Protein AF-0000000084380064 (afdb_homodimer)

Radius of gyration: 54.48 Å; Cα contacts (8 Å, |Δi|>4): 569; chains: 2; bounding box: 129×183×132 Å

Solvent-accessible surface area (backbone atoms only — not comparable to full-atom values): 36847 Å² total; per-residue (Å²): 134,83,81,72,70,81,77,83,80,62,67,64,59,54,55,51,49,52,50,49,51,49,50,50,52,48,52,52,48,51,51,51,47,50,51,50,50,52,49,41,52,52,39,51,49,50,38,51,51,37,51,49,50,34,50,52,51,49,48,52,44,52,50,52,50,51,35,32,35,33,77,82,38,25,49,34,52,38,43,39,32,36,30,21,38,52,30,48,51,51,24,50,51,50,47,51,52,36,52,52,49,50,52,51,52,49,50,49,50,48,49,51,49,50,49,52,50,50,50,53,51,51,51,51,48,52,54,52,50,51,49,49,52,50,47,54,49,49,46,52,51,49,51,50,50,53,52,49,53,52,53,50,58,71,66,52,73,74,79,63,42,70,71,44,42,61,59,49,50,50,52,50,51,52,51,51,49,52,45,50,52,44,51,52,50,47,53,53,52,53,49,51,53,52,50,62,70,67,58,73,78,82,75,85,80,69,79,54,58,70,55,28,29,53,51,33,28,42,48,52,27,48,51,45,52,61,51,56,66,54,78,35,73,67,58,41,48,50,17,46,46,38,63,75,47,61,88,85,76,63,81,71,63,55,68,68,47,30,49,51,51,47,53,50,50,52,54,44,55,58,50,60,74,66,67,70,91,51,62,69,60,31,52,54,44,17,50,57,42,57,71,47,47,39,55,94,44,93,83,50,25,59,56,43,38,80,46,46,28,56,35,78,44,76,48,96,84,72,42,76,46,78,40,88,43,40,48,67,65,69,37,50,56,53,46,75,76,60,50,47,124,133,83,80,72,70,80,77,81,76,64,68,62,59,56,53,52,50,53,49,50,52,50,50,50,51,47,52,52,48,50,50,52,46,50,51,50,50,51,48,42,52,52,41,52,50,50,36,51,52,37,51,50,50,34,51,51,52,49,50,52,44,52,49,53,50,51,36,32,33,33,78,82,38,26,49,34,54,39,42,40,32,37,30,22,38,51,29,49,51,50,23,51,52,50,49,51,51,37,51,51,50,51,51,52,52,50,49,50,51,49,48,51,49,50,50,52,51,50,51,51,50,50,52,51,47,52,54,51,50,51,51,48,51,50,46,52,52,50,44,54,51,50,50,51,51,53,53,50,52,52,53,51,58,71,68,53,73,74,79,62,41,69,72,45,41,62,60,50,51,50,51,51,50,52,52,51,50,50,43,52,52,45,52,51,48,45,55,53,52,52,50,50,52,51,50,60,69,67,59,72,78,81,74,85,81,71,78,54,58,70,54,28,30,52,51,32,29,43,46,50,28,49,52,46,52,61,51,57,68,53,76,35,73,66,58,43,48,52,18,48,46,38,63,73,49,61,89,84,75,63,83,70,62,55,68,67,47,29,50,51,51,46,52,51,50,52,53,45,54,57,48,60,72,65,56,69,84,54,65,65,60,35,50,53,44,17,50,56,43,56,73,47,48,40,56,95,44,94,83,49,26,59,55,42,38,78,46,47,28,56,36,80,42,74,48,96,84,71,43,78,44,78,40,88,45,40,49,65,65,68,36,50,56,54,46,75,78,61,51,47,123

Structure (mmCIF, N/CA/C/O backbone):
data_AF-0000000084380064-model_v1
#
loop_
_entity.id
_entity.type
_entity.pdbx_description
1 polymer 'Uncharacterized protein'
#
loop_
_atom_site.group_PDB
_atom_site.id
_atom_site.type_symbol
_atom_site.label_atom_id
_atom_site.label_alt_id
_atom_site.label_comp_id
_atom_site.label_asym_id
_atom_site.label_entity_id
_atom_site.label_seq_id
_atom_site.pdbx_PDB_ins_code
_atom_site.Cartn_x
_atom_site.Cartn_y
_atom_site.Cartn_z
_atom_site.occupancy
_atom_site.B_iso_or_equiv
_atom_site.auth_seq_id
_atom_site.auth_comp_id
_atom_site.auth_asym_id
_atom_site.auth_atom_id
_atom_site.pdbx_PDB_model_num
ATOM 1 N N . MET A 1 1 ? -95.312 -18.406 -8.266 1 24.23 1 MET A N 1
ATOM 2 C CA . MET A 1 1 ? -94.438 -17.422 -8.875 1 24.23 1 MET A CA 1
ATOM 3 C C . MET A 1 1 ? -93.438 -16.828 -7.836 1 24.23 1 MET A C 1
ATOM 5 O O . MET A 1 1 ? -92.75 -15.867 -8.125 1 24.23 1 MET A O 1
ATOM 9 N N . LEU A 1 2 ? -93.562 -17.281 -6.555 1 22.61 2 LEU A N 1
ATOM 10 C CA . LEU A 1 2 ? -92.938 -16.688 -5.383 1 22.61 2 LEU A CA 1
ATOM 11 C C . LEU A 1 2 ? -91.438 -17.094 -5.312 1 22.61 2 LEU A C 1
ATOM 13 O O . LEU A 1 2 ? -90.875 -17.078 -4.234 1 22.61 2 LEU A O 1
ATOM 17 N N . ALA A 1 3 ? -90.75 -17.859 -6.266 1 29.84 3 ALA A N 1
ATOM 18 C CA . ALA A 1 3 ? -89.438 -18.5 -6.145 1 29.84 3 ALA A CA 1
ATOM 19 C C . ALA A 1 3 ? -88.312 -17.453 -6.102 1 29.84 3 ALA A C 1
ATOM 21 O O . ALA A 1 3 ? -87.188 -17.797 -5.973 1 29.84 3 ALA A O 1
ATOM 22 N N . GLY A 1 4 ? -88.625 -16.219 -6.535 1 28.23 4 GLY A N 1
ATOM 23 C CA . GLY A 1 4 ? -87.562 -15.375 -7.059 1 28.23 4 GLY A CA 1
ATOM 24 C C . GLY A 1 4 ? -86.688 -14.766 -5.969 1 28.23 4 GLY A C 1
ATOM 25 O O . GLY A 1 4 ? -85.812 -14 -6.262 1 28.23 4 GLY A O 1
ATOM 26 N N . LEU A 1 5 ? -87.188 -14.594 -4.781 1 28.78 5 LEU A N 1
ATOM 27 C CA . LEU A 1 5 ? -86.562 -13.516 -3.994 1 28.78 5 LEU A CA 1
ATOM 28 C C . LEU A 1 5 ? -85.312 -13.977 -3.295 1 28.78 5 LEU A C 1
ATOM 30 O O . LEU A 1 5 ? -84.812 -13.281 -2.424 1 28.78 5 LEU A O 1
ATOM 34 N N . PHE A 1 6 ? -84.938 -15.266 -3.203 1 38.28 6 PHE A N 1
ATOM 35 C CA . PHE A 1 6 ? -83.812 -15.508 -2.299 1 38.28 6 PHE A CA 1
ATOM 36 C C . PHE A 1 6 ? -82.562 -14.977 -2.895 1 38.28 6 PHE A C 1
ATOM 38 O O . PHE A 1 6 ? -82.062 -15.461 -3.936 1 38.28 6 PHE A O 1
ATOM 45 N N . GLY A 1 7 ? -82.312 -13.609 -2.803 1 33.47 7 GLY A N 1
ATOM 46 C CA . GLY A 1 7 ? -81.125 -12.883 -3.223 1 33.47 7 GLY A CA 1
ATOM 47 C C . GLY A 1 7 ? -79.812 -13.539 -2.781 1 33.47 7 GLY A C 1
ATOM 48 O O . GLY A 1 7 ? -79.812 -14.211 -1.752 1 33.47 7 GLY A O 1
ATOM 49 N N . SER A 1 8 ? -78.75 -13.703 -3.682 1 37.72 8 SER A N 1
ATOM 50 C CA . SER A 1 8 ? -77.438 -14.367 -3.771 1 37.72 8 SER A CA 1
ATOM 51 C C . SER A 1 8 ? -76.5 -13.805 -2.746 1 37.72 8 SER A C 1
ATOM 53 O O . SER A 1 8 ? -76.438 -12.594 -2.529 1 37.72 8 SER A O 1
ATOM 55 N N . ALA A 1 9 ? -75.938 -14.555 -1.811 1 42.16 9 ALA A N 1
ATOM 56 C CA . ALA A 1 9 ? -74.875 -14.594 -0.808 1 42.16 9 ALA A CA 1
ATOM 57 C C . ALA A 1 9 ? -73.562 -14.117 -1.394 1 42.16 9 ALA A C 1
ATOM 59 O O . ALA A 1 9 ? -72.5 -14.375 -0.825 1 42.16 9 ALA A O 1
ATOM 60 N N . PRO A 1 10 ? -73.438 -13.477 -2.555 1 46.44 10 PRO A N 1
ATOM 61 C CA . PRO A 1 10 ? -72.125 -13.289 -3.164 1 46.44 10 PRO A CA 1
ATOM 62 C C . PRO A 1 10 ? -71.25 -12.305 -2.387 1 46.44 10 PRO A C 1
ATOM 64 O O . PRO A 1 10 ? -70.062 -12.211 -2.637 1 46.44 10 PRO A O 1
ATOM 67 N N . ASP A 1 11 ? -71.688 -11.477 -1.599 1 49.31 11 ASP A N 1
ATOM 68 C CA . ASP A 1 11 ? -70.875 -10.359 -1.138 1 49.31 11 ASP A CA 1
ATOM 69 C C . ASP A 1 11 ? -69.938 -10.812 -0.062 1 49.31 11 ASP A C 1
ATOM 71 O O . ASP A 1 11 ? -68.875 -10.211 0.1 1 49.31 11 ASP A O 1
ATOM 75 N N . GLN A 1 12 ? -70.125 -11.758 0.742 1 53.19 12 GLN A N 1
ATOM 76 C CA . GLN A 1 12 ? -69.25 -12.188 1.812 1 53.19 12 GLN A CA 1
ATOM 77 C C . GLN A 1 12 ? -68 -12.859 1.246 1 53.19 12 GLN A C 1
ATOM 79 O O . GLN A 1 12 ? -66.938 -12.758 1.835 1 53.19 12 GLN A O 1
ATOM 84 N N . SER A 1 13 ? -68.188 -13.461 0.091 1 59.25 13 SER A N 1
ATOM 85 C CA . SER A 1 13 ? -67.062 -14.211 -0.502 1 59.25 13 SER A CA 1
ATOM 86 C C . SER A 1 13 ? -66 -13.273 -1.062 1 59.25 13 SER A C 1
ATOM 88 O O . SER A 1 13 ? -64.812 -13.539 -0.945 1 59.25 13 SER A O 1
ATOM 90 N N . HIS A 1 14 ? -66.438 -12.141 -1.467 1 62.34 14 HIS A N 1
ATOM 91 C CA . HIS A 1 14 ? -65.5 -11.195 -2.051 1 62.34 14 HIS A CA 1
ATOM 92 C C . HIS A 1 14 ? -64.625 -10.508 -0.972 1 62.34 14 HIS A C 1
ATOM 94 O O . HIS A 1 14 ? -63.469 -10.266 -1.161 1 62.34 14 HIS A O 1
ATOM 100 N N . ASP A 1 15 ? -65.312 -10.312 0.095 1 62.31 15 ASP A N 1
ATOM 101 C CA . ASP A 1 15 ? -64.625 -9.641 1.184 1 62.31 15 ASP A CA 1
ATOM 102 C C . ASP A 1 15 ? -63.594 -10.57 1.825 1 62.31 15 ASP A C 1
ATOM 104 O O . ASP A 1 15 ? -62.5 -10.141 2.195 1 62.31 15 ASP A O 1
ATOM 108 N N . SER A 1 16 ? -63.969 -11.844 1.825 1 66.19 16 SER A N 1
ATOM 109 C CA . SER A 1 16 ? -63.031 -12.836 2.379 1 66.19 16 SER A CA 1
ATOM 110 C C . SER A 1 16 ? -61.812 -13.031 1.479 1 66.19 16 SER A C 1
ATOM 112 O O . SER A 1 16 ? -60.688 -13.18 1.966 1 66.19 16 SER A O 1
ATOM 114 N N . GLU A 1 17 ? -61.969 -12.945 0.265 1 69.94 17 GLU A N 1
ATOM 115 C CA . GLU A 1 17 ? -60.875 -13.094 -0.687 1 69.94 17 GLU A CA 1
ATOM 116 C C . GLU A 1 17 ? -59.938 -11.898 -0.627 1 69.94 17 GLU A C 1
ATOM 118 O O . GLU A 1 17 ? -58.719 -12.062 -0.696 1 69.94 17 GLU A O 1
ATOM 123 N N . LYS A 1 18 ? -60.438 -10.75 -0.485 1 67.56 18 LYS A N 1
ATOM 124 C CA . LYS A 1 18 ? -59.625 -9.539 -0.37 1 67.56 18 LYS A CA 1
ATOM 125 C C . LYS A 1 18 ? -58.781 -9.555 0.906 1 67.56 18 LYS A C 1
ATOM 127 O O . LYS A 1 18 ? -57.594 -9.18 0.89 1 67.56 18 LYS A O 1
ATOM 132 N N . LEU A 1 19 ? -59.5 -10.117 1.886 1 72.62 19 LEU A N 1
ATOM 133 C CA . LEU A 1 19 ? -58.781 -10.211 3.158 1 72.62 19 LEU A CA 1
ATOM 134 C C . LEU A 1 19 ? -57.625 -11.203 3.066 1 72.62 19 LEU A C 1
ATOM 136 O O . LEU A 1 19 ? -56.531 -10.945 3.584 1 72.62 19 LEU A O 1
ATOM 140 N N . LEU A 1 20 ? -57.875 -12.242 2.369 1 72.88 20 LEU A N 1
ATOM 141 C CA . LEU A 1 20 ? -56.844 -13.25 2.178 1 72.88 20 LEU A CA 1
ATOM 142 C C . LEU A 1 20 ? -55.688 -12.695 1.335 1 72.88 20 LEU A C 1
ATOM 144 O O . LEU A 1 20 ? -54.531 -12.945 1.632 1 72.88 20 LEU A O 1
ATOM 148 N N . HIS A 1 21 ? -56.062 -11.938 0.355 1 76.12 21 HIS A N 1
ATOM 149 C CA . HIS A 1 21 ? -55.062 -11.32 -0.49 1 76.12 21 HIS A CA 1
ATOM 150 C C . HIS A 1 21 ? -54.219 -10.312 0.296 1 76.12 21 HIS A C 1
ATOM 152 O O . HIS A 1 21 ? -53 -10.219 0.099 1 76.12 21 HIS A O 1
ATOM 158 N N . LEU A 1 22 ? -54.812 -9.703 1.192 1 74.12 22 LEU A N 1
ATOM 159 C CA . LEU A 1 22 ? -54.125 -8.734 2.025 1 74.12 22 LEU A CA 1
ATOM 160 C C . LEU A 1 22 ? -53.156 -9.43 2.998 1 74.12 22 LEU A C 1
ATOM 162 O O . LEU A 1 22 ? -52.062 -8.969 3.225 1 74.12 22 LEU A O 1
ATOM 166 N N . TYR A 1 23 ? -53.656 -10.539 3.439 1 74.31 23 TYR A N 1
ATOM 167 C CA . TYR A 1 23 ? -52.781 -11.305 4.348 1 74.31 23 TYR A CA 1
ATOM 168 C C . TYR A 1 23 ? -51.594 -11.883 3.611 1 74.31 23 TYR A C 1
ATOM 170 O O . TYR A 1 23 ? -50.469 -11.852 4.125 1 74.31 23 TYR A O 1
ATOM 178 N N . TRP A 1 24 ? -51.812 -12.352 2.475 1 75.5 24 TRP A N 1
ATOM 179 C CA . TRP A 1 24 ? -50.75 -12.906 1.662 1 75.5 24 TRP A CA 1
ATOM 180 C C . TRP A 1 24 ? -49.719 -11.828 1.288 1 75.5 24 TRP A C 1
ATOM 182 O O . TRP A 1 24 ? -48.5 -12.047 1.374 1 75.5 24 TRP A O 1
ATOM 192 N N . ASN A 1 25 ? -50.25 -10.727 0.946 1 75 25 ASN A N 1
ATOM 193 C CA . ASN A 1 25 ? -49.375 -9.602 0.601 1 75 25 ASN A CA 1
ATOM 194 C C . ASN A 1 25 ? -48.531 -9.156 1.797 1 75 25 ASN A C 1
ATOM 196 O O . ASN A 1 25 ? -47.375 -8.836 1.65 1 75 25 ASN A O 1
ATOM 200 N N . ARG A 1 26 ? -49.188 -9.266 2.914 1 75.56 26 ARG A N 1
ATOM 201 C CA . ARG A 1 26 ? -48.469 -8.906 4.133 1 75.56 26 ARG A CA 1
ATOM 202 C C . ARG A 1 26 ? -47.375 -9.922 4.441 1 75.56 26 ARG A C 1
ATOM 204 O O . ARG A 1 26 ? -46.25 -9.539 4.828 1 75.56 26 ARG A O 1
ATOM 211 N N . ALA A 1 27 ? -47.719 -11.117 4.227 1 77 27 ALA A N 1
ATOM 212 C CA . ALA A 1 27 ? -46.75 -12.172 4.477 1 77 27 ALA A CA 1
ATOM 213 C C . ALA A 1 27 ? -45.562 -12.062 3.504 1 77 27 ALA A C 1
ATOM 215 O O . ALA A 1 27 ? -44.406 -12.227 3.896 1 77 27 ALA A O 1
ATOM 216 N N . GLU A 1 28 ? -45.875 -11.773 2.299 1 79.5 28 GLU A N 1
ATOM 217 C CA . GLU A 1 28 ? -44.844 -11.617 1.285 1 79.5 28 GLU A CA 1
ATOM 218 C C . GLU A 1 28 ? -43.969 -10.398 1.572 1 79.5 28 GLU A C 1
ATOM 220 O O . GLU A 1 28 ? -42.75 -10.461 1.419 1 79.5 28 GLU A O 1
ATOM 225 N N . LEU A 1 29 ? -44.531 -9.422 2.078 1 79.44 29 LEU A N 1
ATOM 226 C CA . LEU A 1 29 ? -43.812 -8.195 2.395 1 79.44 29 LEU A CA 1
ATOM 227 C C . LEU A 1 29 ? -42.906 -8.406 3.604 1 79.44 29 LEU A C 1
ATOM 229 O O . LEU A 1 29 ? -41.781 -7.91 3.633 1 79.44 29 LEU A O 1
ATOM 233 N N . LYS A 1 30 ? -43.469 -9.156 4.477 1 78.62 30 LYS A N 1
ATOM 234 C CA . LYS A 1 30 ? -42.656 -9.453 5.66 1 78.62 30 LYS A CA 1
ATOM 235 C C . LYS A 1 30 ? -41.438 -10.297 5.297 1 78.62 30 LYS A C 1
ATOM 237 O O . LYS A 1 30 ? -40.344 -10.078 5.824 1 78.62 30 LYS A O 1
ATOM 242 N N . LYS A 1 31 ? -41.656 -11.234 4.426 1 81.38 31 LYS A N 1
ATOM 243 C CA . LYS A 1 31 ? -40.531 -12.062 3.955 1 81.38 31 LYS A CA 1
ATOM 244 C C . LYS A 1 31 ? -39.531 -11.227 3.197 1 81.38 31 LYS A C 1
ATOM 246 O O . LYS A 1 31 ? -38.312 -11.375 3.406 1 81.38 31 LYS A O 1
ATOM 251 N N . GLU A 1 32 ? -39.938 -10.43 2.359 1 81.62 32 GLU A N 1
ATOM 252 C CA . GLU A 1 32 ? -39.062 -9.547 1.617 1 81.62 32 GLU A CA 1
ATOM 253 C C . GLU A 1 32 ? -38.312 -8.602 2.555 1 81.62 32 GLU A C 1
ATOM 255 O O . GLU A 1 32 ? -37.125 -8.328 2.355 1 81.62 32 GLU A O 1
ATOM 260 N N . PHE A 1 33 ? -39.031 -8.25 3.578 1 83.5 33 PHE A N 1
ATOM 261 C CA . PHE A 1 33 ? -38.406 -7.375 4.574 1 83.5 33 PHE A CA 1
ATOM 262 C C . PHE A 1 33 ? -37.312 -8.102 5.324 1 83.5 33 PHE A C 1
ATOM 264 O O . PHE A 1 33 ? -36.219 -7.535 5.551 1 83.5 33 PHE A O 1
ATOM 271 N N . ALA A 1 34 ? -37.625 -9.258 5.605 1 82.81 34 ALA A N 1
ATOM 272 C CA . ALA A 1 34 ? -36.625 -10.055 6.297 1 82.81 34 ALA A CA 1
ATOM 273 C C . ALA A 1 34 ? -35.406 -10.289 5.41 1 82.81 34 ALA A C 1
ATOM 275 O O . ALA A 1 34 ? -34.281 -10.227 5.883 1 82.81 34 ALA A O 1
ATOM 276 N N . GLY A 1 35 ? -35.625 -10.516 4.211 1 84.81 35 GLY A N 1
ATOM 277 C CA . GLY A 1 35 ? -34.562 -10.695 3.26 1 84.81 35 GLY A CA 1
ATOM 278 C C . GLY A 1 35 ? -33.719 -9.453 3.072 1 84.81 35 GLY A C 1
ATOM 279 O O . GLY A 1 35 ? -32.469 -9.531 3.035 1 84.81 35 GLY A O 1
ATOM 280 N N . LEU A 1 36 ? -34.312 -8.398 3.021 1 86.56 36 LEU A N 1
ATOM 281 C CA . LEU A 1 36 ? -33.625 -7.133 2.844 1 86.56 36 LEU A CA 1
ATOM 282 C C . LEU A 1 36 ? -32.812 -6.785 4.082 1 86.56 36 LEU A C 1
ATOM 284 O O . LEU A 1 36 ? -31.688 -6.262 3.967 1 86.56 36 LEU A O 1
ATOM 288 N N . ARG A 1 37 ? -33.406 -7.109 5.164 1 86.56 37 ARG A N 1
ATOM 289 C CA . ARG A 1 37 ? -32.688 -6.844 6.402 1 86.56 37 ARG A CA 1
ATOM 290 C C . ARG A 1 37 ? -31.438 -7.707 6.496 1 86.56 37 ARG A C 1
ATOM 292 O O . ARG A 1 37 ? -30.375 -7.234 6.918 1 86.56 37 ARG A O 1
ATOM 299 N N . LYS A 1 38 ? -31.594 -8.914 6.121 1 87.56 38 LYS A N 1
ATOM 300 C CA . LYS A 1 38 ? -30.438 -9.805 6.109 1 87.56 38 LYS A CA 1
ATOM 301 C C . LYS A 1 38 ? -29.359 -9.297 5.141 1 87.56 38 LYS A C 1
ATOM 303 O O . LYS A 1 38 ? -28.172 -9.32 5.461 1 87.56 38 LYS A O 1
ATOM 308 N N . GLU A 1 39 ? -29.734 -8.852 4.09 1 88.94 39 GLU A N 1
ATOM 309 C CA . GLU A 1 39 ? -28.812 -8.32 3.092 1 88.94 39 GLU A CA 1
ATOM 310 C C . GLU A 1 39 ? -28.156 -7.039 3.584 1 88.94 39 GLU A C 1
ATOM 312 O O . GLU A 1 39 ? -26.969 -6.816 3.336 1 88.94 39 GLU A O 1
ATOM 317 N N . GLN A 1 40 ? -28.922 -6.328 4.219 1 88 40 GLN A N 1
ATOM 318 C CA . GLN A 1 40 ? -28.375 -5.109 4.805 1 88 40 GLN A CA 1
ATOM 319 C C . GLN A 1 40 ? -27.25 -5.43 5.789 1 88 40 GLN A C 1
ATOM 321 O O . GLN A 1 40 ? -26.203 -4.781 5.773 1 88 40 GLN A O 1
ATOM 326 N N . PHE A 1 41 ? -27.531 -6.371 6.543 1 89.81 41 PHE A N 1
ATOM 327 C CA . PHE A 1 41 ? -26.516 -6.762 7.512 1 89.81 41 PHE A CA 1
ATOM 328 C C . PHE A 1 41 ? -25.266 -7.301 6.812 1 89.81 41 PHE A C 1
ATOM 330 O O . PHE A 1 41 ? -24.141 -6.973 7.188 1 89.81 41 PHE A O 1
ATOM 337 N N . ARG A 1 42 ? -25.484 -8.078 5.844 1 91.75 42 ARG A N 1
ATOM 338 C CA . ARG A 1 42 ? -24.375 -8.633 5.074 1 91.75 42 ARG A CA 1
ATOM 339 C C . ARG A 1 42 ? -23.547 -7.52 4.43 1 91.75 42 ARG A C 1
ATOM 341 O O . ARG A 1 42 ? -22.328 -7.543 4.473 1 91.75 42 ARG A O 1
ATOM 348 N N . LEU A 1 43 ? -24.234 -6.617 3.91 1 90.75 43 LEU A N 1
ATOM 349 C CA . LEU A 1 43 ? -23.562 -5.516 3.236 1 90.75 43 LEU A CA 1
ATOM 350 C C . LEU A 1 43 ? -22.797 -4.648 4.238 1 90.75 43 LEU A C 1
ATOM 352 O O . LEU A 1 43 ? -21.688 -4.191 3.957 1 90.75 43 LEU A O 1
ATOM 356 N N . ARG A 1 44 ? -23.375 -4.48 5.332 1 90.94 44 ARG A N 1
ATOM 357 C CA . ARG A 1 44 ? -22.688 -3.715 6.367 1 90.94 44 ARG A CA 1
ATOM 358 C C . ARG A 1 44 ? -21.422 -4.422 6.82 1 90.94 44 ARG A C 1
ATOM 360 O O . ARG A 1 44 ? -20.391 -3.781 7.039 1 90.94 44 ARG A O 1
ATOM 367 N N . ASP A 1 45 ? -21.531 -5.664 6.918 1 91.31 45 ASP A N 1
ATOM 368 C CA . ASP A 1 45 ? -20.359 -6.457 7.293 1 91.31 45 ASP A CA 1
ATOM 369 C C . ASP A 1 45 ? -19.281 -6.383 6.215 1 91.31 45 ASP A C 1
ATOM 371 O O . ASP A 1 45 ? -18.094 -6.27 6.527 1 91.31 45 ASP A O 1
ATOM 375 N N . LEU A 1 46 ? -19.703 -6.473 5.078 1 91.5 46 LEU A N 1
ATOM 376 C CA . LEU A 1 46 ? -18.766 -6.391 3.961 1 91.5 46 LEU A CA 1
ATOM 377 C C . LEU A 1 46 ? -18.062 -5.031 3.934 1 91.5 46 LEU A C 1
ATOM 379 O O . LEU A 1 46 ? -16.859 -4.953 3.666 1 91.5 46 LEU A O 1
ATOM 383 N N . VAL A 1 47 ? -18.828 -4.023 4.227 1 90 47 VAL A N 1
ATOM 384 C CA . VAL A 1 47 ? -18.25 -2.684 4.273 1 90 47 VAL A CA 1
ATOM 385 C C . VAL A 1 47 ? -17.188 -2.609 5.375 1 90 47 VAL A C 1
ATOM 387 O O . VAL A 1 47 ? -16.109 -2.078 5.16 1 90 47 VAL A O 1
ATOM 390 N N . LYS A 1 48 ? -17.5 -3.16 6.461 1 91.06 48 LYS A N 1
ATOM 391 C CA . LYS A 1 48 ? -16.547 -3.156 7.57 1 91.06 48 LYS A CA 1
ATOM 392 C C . LYS A 1 48 ? -15.289 -3.932 7.219 1 91.06 48 LYS A C 1
ATOM 394 O O . LYS A 1 48 ? -14.18 -3.49 7.527 1 91.06 48 LYS A O 1
ATOM 399 N N . GLN A 1 49 ? -15.469 -5.004 6.605 1 91.06 49 GLN A N 1
ATOM 400 C CA . GLN A 1 49 ? -14.336 -5.82 6.188 1 91.06 49 GLN A CA 1
ATOM 401 C C . GLN A 1 49 ? -13.461 -5.07 5.188 1 91.06 49 GLN A C 1
ATOM 403 O O . GLN A 1 49 ? -12.227 -5.086 5.297 1 91.06 49 GLN A O 1
ATOM 408 N N . GLN A 1 50 ? -14.125 -4.434 4.336 1 90.88 50 GLN A N 1
ATOM 409 C CA . GLN A 1 50 ? -13.383 -3.697 3.314 1 90.88 50 GLN A CA 1
ATOM 410 C C . GLN A 1 50 ? -12.68 -2.486 3.916 1 90.88 50 GLN A C 1
ATOM 412 O O . GLN A 1 50 ? -11.562 -2.15 3.516 1 90.88 50 GLN A O 1
ATOM 417 N N . GLU A 1 51 ? -13.297 -1.858 4.773 1 90.5 51 GLU A N 1
ATOM 418 C CA . GLU A 1 51 ? -12.664 -0.748 5.48 1 90.5 51 GLU A CA 1
ATOM 419 C C . GLU A 1 51 ? -11.438 -1.214 6.25 1 90.5 51 GLU A C 1
ATOM 421 O O . GLU A 1 51 ? -10.406 -0.537 6.25 1 90.5 51 GLU A O 1
ATOM 426 N N . GLY A 1 52 ? -11.617 -2.301 6.84 1 90.94 52 GLY A N 1
ATOM 427 C CA . GLY A 1 52 ? -10.477 -2.879 7.539 1 90.94 52 GLY A CA 1
ATOM 428 C C . GLY A 1 52 ? -9.328 -3.236 6.613 1 90.94 52 GLY A C 1
ATOM 429 O O . GLY A 1 52 ? -8.164 -2.979 6.93 1 90.94 52 GLY A O 1
ATOM 430 N N . ALA A 1 53 ? -9.672 -3.789 5.535 1 91.31 53 ALA A N 1
ATOM 431 C CA . ALA A 1 53 ? -8.656 -4.148 4.551 1 91.31 53 ALA A CA 1
ATOM 432 C C . ALA A 1 53 ? -7.945 -2.908 4.016 1 91.31 53 ALA A C 1
ATOM 434 O O . ALA A 1 53 ? -6.719 -2.9 3.875 1 91.31 53 ALA A O 1
ATOM 435 N N . THR A 1 54 ? -8.742 -1.91 3.779 1 91.25 54 THR A N 1
ATOM 436 C CA . THR A 1 54 ? -8.195 -0.654 3.285 1 91.25 54 THR A CA 1
ATOM 437 C C . THR A 1 54 ? -7.254 -0.035 4.316 1 91.25 54 THR A C 1
ATOM 439 O O . THR A 1 54 ? -6.16 0.418 3.975 1 91.25 54 THR A O 1
ATOM 442 N N . ALA A 1 55 ? -7.609 -0.031 5.484 1 92.62 55 ALA A N 1
ATOM 443 C CA . ALA A 1 55 ? -6.797 0.543 6.555 1 92.62 55 ALA A CA 1
ATOM 444 C C . ALA A 1 55 ? -5.48 -0.216 6.715 1 92.62 55 ALA A C 1
ATOM 446 O O . ALA A 1 55 ? -4.422 0.392 6.895 1 92.62 55 ALA A O 1
ATOM 447 N N . ARG A 1 56 ? -5.527 -1.506 6.652 1 92.62 56 ARG A N 1
ATOM 448 C CA . ARG A 1 56 ? -4.328 -2.322 6.793 1 92.62 56 ARG A CA 1
ATOM 449 C C . ARG A 1 56 ? -3.354 -2.062 5.648 1 92.62 56 ARG A C 1
ATOM 451 O O . ARG A 1 56 ? -2.15 -1.915 5.871 1 92.62 56 ARG A O 1
ATOM 458 N N . LEU A 1 57 ? -3.936 -2.012 4.488 1 92.88 57 LEU A N 1
ATOM 459 C CA . LEU A 1 57 ? -3.09 -1.763 3.326 1 92.88 57 LEU A CA 1
ATOM 460 C C . LEU A 1 57 ? -2.477 -0.368 3.389 1 92.88 57 LEU A C 1
ATOM 462 O O . LEU A 1 57 ? -1.307 -0.184 3.045 1 92.88 57 LEU A O 1
ATOM 466 N N . GLN A 1 58 ? -3.246 0.538 3.826 1 93.62 58 GLN A N 1
ATOM 467 C CA . GLN A 1 58 ? -2.742 1.897 3.988 1 93.62 58 GLN A CA 1
ATOM 468 C C . GLN A 1 58 ? -1.615 1.948 5.016 1 93.62 58 GLN A C 1
ATOM 470 O O . GLN A 1 58 ? -0.597 2.607 4.797 1 93.62 58 GLN A O 1
ATOM 475 N N . GLN A 1 59 ? -1.798 1.301 6.031 1 93.94 59 GLN A N 1
ATOM 476 C CA . GLN A 1 59 ? -0.784 1.257 7.082 1 93.94 59 GLN A CA 1
ATOM 477 C C . GLN A 1 59 ? 0.502 0.608 6.574 1 93.94 59 GLN A C 1
ATOM 479 O O . GLN A 1 59 ? 1.601 1.073 6.883 1 93.94 59 GLN A O 1
ATOM 484 N N . LYS A 1 60 ? 0.371 -0.422 5.848 1 93.31 60 LYS A N 1
ATOM 485 C CA . LYS A 1 60 ? 1.533 -1.103 5.281 1 93.31 60 LYS A CA 1
ATOM 486 C C . LYS A 1 60 ? 2.295 -0.188 4.328 1 93.31 60 LYS A C 1
ATOM 488 O O . LYS A 1 60 ? 3.527 -0.132 4.363 1 93.31 60 LYS A O 1
ATOM 493 N N . LEU A 1 61 ? 1.521 0.482 3.527 1 94.06 61 LEU A N 1
ATOM 494 C CA . LEU A 1 61 ? 2.133 1.4 2.572 1 94.06 61 LEU A CA 1
ATOM 495 C C . LEU A 1 61 ? 2.852 2.535 3.293 1 94.06 61 LEU A C 1
ATOM 497 O O . LEU A 1 61 ? 4 2.848 2.977 1 94.06 61 LEU A O 1
ATOM 501 N N . GLU A 1 62 ? 2.217 3.131 4.246 1 93.94 62 GLU A N 1
ATOM 502 C CA . GLU A 1 62 ? 2.809 4.215 5.023 1 93.94 62 GLU A CA 1
ATOM 503 C C . GLU A 1 62 ? 4.062 3.748 5.754 1 93.94 62 GLU A C 1
ATOM 505 O O . GLU A 1 62 ? 5.059 4.477 5.824 1 93.94 62 GLU A O 1
ATOM 510 N N . HIS A 1 63 ? 3.945 2.574 6.266 1 94.5 63 HIS A N 1
ATOM 511 C CA . HIS A 1 63 ? 5.098 2.018 6.965 1 94.5 63 HIS A CA 1
ATOM 512 C C . HIS A 1 63 ? 6.289 1.867 6.027 1 94.5 63 HIS A C 1
ATOM 514 O O . HIS A 1 63 ? 7.406 2.275 6.363 1 94.5 63 HIS A O 1
ATOM 520 N N . LEU A 1 64 ? 6.039 1.321 4.902 1 95.56 64 LEU A N 1
ATOM 521 C CA . LEU A 1 64 ? 7.102 1.14 3.918 1 95.56 64 LEU A CA 1
ATOM 522 C C . LEU A 1 64 ? 7.672 2.484 3.479 1 95.56 64 LEU A C 1
ATOM 524 O O . LEU A 1 64 ? 8.891 2.646 3.391 1 95.56 64 LEU A O 1
ATOM 528 N N . GLU A 1 65 ? 6.816 3.412 3.211 1 95 65 GLU A N 1
ATOM 529 C CA . GLU A 1 65 ? 7.266 4.746 2.824 1 95 65 GLU A CA 1
ATOM 530 C C . GLU A 1 65 ? 8.133 5.375 3.912 1 95 65 GLU A C 1
ATOM 532 O O . GLU A 1 65 ? 9.164 5.984 3.621 1 95 65 GLU A O 1
ATOM 537 N N . ASN A 1 66 ? 7.746 5.211 5.141 1 95 66 ASN A N 1
ATOM 538 C CA . ASN A 1 66 ? 8.508 5.758 6.258 1 95 66 ASN A CA 1
ATOM 539 C C . ASN A 1 66 ? 9.891 5.125 6.355 1 95 66 ASN A C 1
ATOM 541 O O . ASN A 1 66 ? 10.867 5.801 6.684 1 95 66 ASN A O 1
ATOM 545 N N . LEU A 1 67 ? 9.93 3.873 6.098 1 95.12 67 LEU A N 1
ATOM 546 C CA . LEU A 1 67 ? 11.211 3.188 6.117 1 95.12 67 LEU A CA 1
ATOM 547 C C . LEU A 1 67 ? 12.133 3.729 5.027 1 95.12 67 LEU A C 1
ATOM 549 O O . LEU A 1 67 ? 13.344 3.852 5.234 1 95.12 67 LEU A O 1
ATOM 553 N N . LEU A 1 68 ? 11.547 4.051 3.91 1 95.75 68 LEU A N 1
ATOM 554 C CA . LEU A 1 68 ? 12.328 4.523 2.777 1 95.75 68 LEU A CA 1
ATOM 555 C C . LEU A 1 68 ? 12.758 5.973 2.979 1 95.75 68 LEU A C 1
ATOM 557 O O . LEU A 1 68 ? 13.789 6.402 2.455 1 95.75 68 LEU A O 1
ATOM 561 N N . ILE A 1 69 ? 11.984 6.68 3.76 1 94.56 69 ILE A N 1
ATOM 562 C CA . ILE A 1 69 ? 12.281 8.078 4.062 1 94.56 69 ILE A CA 1
ATOM 563 C C . ILE A 1 69 ? 13.406 8.148 5.098 1 94.56 69 ILE A C 1
ATOM 565 O O . ILE A 1 69 ? 14.211 9.078 5.078 1 94.56 69 ILE A O 1
ATOM 569 N N . ASP A 1 70 ? 13.477 7.188 5.922 1 92.06 70 ASP A N 1
ATOM 570 C CA . ASP A 1 70 ? 14.523 7.129 6.945 1 92.06 70 ASP A CA 1
ATOM 571 C C . ASP A 1 70 ? 15.836 6.609 6.363 1 92.06 70 ASP A C 1
ATOM 573 O O . ASP A 1 70 ? 15.922 5.453 5.949 1 92.06 70 ASP A O 1
ATOM 577 N N . PRO A 1 71 ? 16.828 7.449 6.418 1 88.06 71 PRO A N 1
ATOM 578 C CA . PRO A 1 71 ? 18.094 7.055 5.797 1 88.06 71 PRO A CA 1
ATOM 579 C C . PRO A 1 71 ? 18.719 5.824 6.453 1 88.06 71 PRO A C 1
ATOM 581 O O . PRO A 1 71 ? 19.438 5.066 5.793 1 88.06 71 PRO A O 1
ATOM 584 N N . GLU A 1 72 ? 18.422 5.578 7.676 1 85.88 72 GLU A N 1
ATOM 585 C CA . GLU A 1 72 ? 19 4.445 8.383 1 85.88 72 GLU A CA 1
ATOM 586 C C . GLU A 1 72 ? 18.312 3.141 8 1 85.88 72 GLU A C 1
ATOM 588 O O . GLU A 1 72 ? 18.922 2.068 8.07 1 85.88 72 GLU A O 1
ATOM 593 N N . TRP A 1 73 ? 17.109 3.299 7.562 1 93.06 73 TRP A N 1
ATOM 594 C CA . TRP A 1 73 ? 16.312 2.1 7.297 1 93.06 73 TRP A CA 1
ATOM 595 C C . TRP A 1 73 ? 16.203 1.845 5.797 1 93.06 73 TRP A C 1
ATOM 597 O O . TRP A 1 73 ? 15.875 0.734 5.375 1 93.06 73 TRP A O 1
ATOM 607 N N . ALA A 1 74 ? 16.484 2.816 4.992 1 94.06 74 ALA A N 1
ATOM 608 C CA . ALA A 1 74 ? 16.25 2.721 3.553 1 94.06 74 ALA A CA 1
ATOM 609 C C . ALA A 1 74 ? 17.062 1.579 2.945 1 94.06 74 ALA A C 1
ATOM 611 O O . ALA A 1 74 ? 16.531 0.775 2.174 1 94.06 74 ALA A O 1
ATOM 612 N N . SER A 1 75 ? 18.328 1.439 3.381 1 93.12 75 SER A N 1
ATOM 613 C CA . SER A 1 75 ? 19.188 0.389 2.836 1 93.12 75 SER A CA 1
ATOM 614 C C . SER A 1 75 ? 18.688 -0.994 3.248 1 93.12 75 SER A C 1
ATOM 616 O O . SER A 1 75 ? 18.75 -1.94 2.461 1 93.12 75 SER A O 1
ATOM 618 N N . ASN A 1 76 ? 18.172 -1.031 4.441 1 95.81 76 ASN A N 1
ATOM 619 C CA . ASN A 1 76 ? 17.641 -2.295 4.934 1 95.81 76 ASN A CA 1
ATOM 620 C C . ASN A 1 76 ? 16.391 -2.709 4.168 1 95.81 76 ASN A C 1
ATOM 622 O O . ASN A 1 76 ? 16.219 -3.883 3.83 1 95.81 76 ASN A O 1
ATOM 626 N N . ALA A 1 77 ? 15.578 -1.732 3.895 1 95.94 77 ALA A N 1
ATOM 627 C CA . ALA A 1 77 ? 14.352 -2.016 3.148 1 95.94 77 ALA A CA 1
ATOM 628 C C . ALA A 1 77 ? 14.672 -2.514 1.741 1 95.94 77 ALA A C 1
ATOM 630 O O . ALA A 1 77 ? 14.055 -3.471 1.261 1 95.94 77 ALA A O 1
ATOM 631 N N . VAL A 1 78 ? 15.609 -1.896 1.149 1 95.69 78 VAL A N 1
ATOM 632 C CA . VAL A 1 78 ? 16 -2.295 -0.199 1 95.69 78 VAL A CA 1
ATOM 633 C C . VAL A 1 78 ? 16.562 -3.717 -0.176 1 95.69 78 VAL A C 1
ATOM 635 O O . VAL A 1 78 ? 16.203 -4.547 -1.01 1 95.69 78 VAL A O 1
ATOM 638 N N . THR A 1 79 ? 17.438 -3.945 0.768 1 96.56 79 THR A N 1
ATOM 639 C CA . THR A 1 79 ? 18.031 -5.277 0.893 1 96.56 79 THR A CA 1
ATOM 640 C C . THR A 1 79 ? 16.938 -6.328 1.098 1 96.56 79 THR A C 1
ATOM 642 O O . THR A 1 79 ? 16.969 -7.391 0.472 1 96.56 79 THR A O 1
ATOM 645 N N . PHE A 1 80 ? 16 -5.996 1.927 1 97.06 80 PHE A N 1
ATOM 646 C CA . PHE A 1 80 ? 14.867 -6.871 2.182 1 97.06 80 PHE A CA 1
ATOM 647 C C . PHE A 1 80 ? 14.164 -7.238 0.881 1 97.06 80 PHE A C 1
ATOM 649 O O . PHE A 1 80 ? 13.945 -8.422 0.601 1 97.06 80 PHE A O 1
ATOM 656 N N . TYR A 1 81 ? 13.867 -6.301 0.144 1 97 81 TYR A N 1
ATOM 657 C CA . TYR A 1 81 ? 13.078 -6.547 -1.062 1 97 81 TYR A CA 1
ATOM 658 C C . TYR A 1 81 ? 13.938 -7.207 -2.139 1 97 81 TYR A C 1
ATOM 660 O O . TYR A 1 81 ? 13.43 -7.984 -2.953 1 97 81 TYR A O 1
ATOM 668 N N . GLN A 1 82 ? 15.188 -6.91 -2.166 1 96.62 82 GLN A N 1
ATOM 669 C CA . GLN A 1 82 ? 16.062 -7.609 -3.102 1 96.62 82 GLN A CA 1
ATOM 670 C C . GLN A 1 82 ? 16.172 -9.094 -2.748 1 96.62 82 GLN A C 1
ATOM 672 O O . GLN A 1 82 ? 16.203 -9.945 -3.637 1 96.62 82 GLN A O 1
ATOM 677 N N . LEU A 1 83 ? 16.25 -9.359 -1.481 1 96.25 83 LEU A N 1
ATOM 678 C CA . LEU A 1 83 ? 16.234 -10.75 -1.032 1 96.25 83 LEU A CA 1
ATOM 679 C C . LEU A 1 83 ? 14.898 -11.414 -1.385 1 96.25 83 LEU A C 1
ATOM 681 O O . LEU A 1 83 ? 14.883 -12.555 -1.863 1 96.25 83 LEU A O 1
ATOM 685 N N . ARG A 1 84 ? 13.867 -10.688 -1.16 1 95.75 84 ARG A N 1
ATOM 686 C CA . ARG A 1 84 ? 12.555 -11.188 -1.527 1 95.75 84 ARG A CA 1
ATOM 687 C C . ARG A 1 84 ? 12.461 -11.453 -3.027 1 95.75 84 ARG A C 1
ATOM 689 O O . ARG A 1 84 ? 11.875 -12.453 -3.453 1 95.75 84 ARG A O 1
ATOM 696 N N . GLY A 1 85 ? 13.023 -10.539 -3.762 1 94.69 85 GLY A N 1
ATOM 697 C CA . GLY A 1 85 ? 13.078 -10.742 -5.199 1 94.69 85 GLY A CA 1
ATOM 698 C C . GLY A 1 85 ? 13.789 -12.023 -5.598 1 94.69 85 GLY A C 1
ATOM 699 O O . GLY A 1 85 ? 13.352 -12.727 -6.512 1 94.69 85 GLY A O 1
ATOM 700 N N . LEU A 1 86 ? 14.805 -12.273 -4.922 1 94.81 86 LEU A N 1
ATOM 701 C CA . LEU A 1 86 ? 15.555 -13.5 -5.172 1 94.81 86 LEU A CA 1
ATOM 702 C C . LEU A 1 86 ? 14.711 -14.727 -4.848 1 94.81 86 LEU A C 1
ATOM 704 O O . LEU A 1 86 ? 14.672 -15.68 -5.629 1 94.81 86 LEU A O 1
ATOM 708 N N . ALA A 1 87 ? 14.039 -14.672 -3.742 1 95.62 87 ALA A N 1
ATOM 709 C CA . ALA A 1 87 ? 13.164 -15.773 -3.342 1 95.62 87 ALA A CA 1
ATOM 710 C C . ALA A 1 87 ? 12.023 -15.961 -4.348 1 95.62 87 ALA A C 1
ATOM 712 O O . ALA A 1 87 ? 11.711 -17.094 -4.73 1 95.62 87 ALA A O 1
ATOM 713 N N . LEU A 1 88 ? 11.477 -14.898 -4.77 1 94.75 88 LEU A N 1
ATOM 714 C CA . LEU A 1 88 ? 10.383 -14.961 -5.738 1 94.75 88 LEU A CA 1
ATOM 715 C C . LEU A 1 88 ? 10.867 -15.531 -7.066 1 94.75 88 LEU A C 1
ATOM 717 O O . LEU A 1 88 ? 10.117 -16.234 -7.75 1 94.75 88 LEU A O 1
ATOM 721 N N . ARG A 1 89 ? 12.039 -15.172 -7.434 1 93.81 89 ARG A N 1
ATOM 722 C CA . ARG A 1 89 ? 12.617 -15.734 -8.648 1 93.81 89 ARG A CA 1
ATOM 723 C C . ARG A 1 89 ? 12.719 -17.25 -8.555 1 93.81 89 ARG A C 1
ATOM 725 O O . ARG A 1 89 ? 12.383 -17.969 -9.5 1 93.81 89 ARG A O 1
ATOM 732 N N . CYS A 1 90 ? 13.172 -17.703 -7.457 1 95.38 90 CYS A N 1
ATOM 733 C CA . CYS A 1 90 ? 13.25 -19.141 -7.227 1 95.38 90 CYS A CA 1
ATOM 734 C C . CYS A 1 90 ? 11.859 -19.766 -7.254 1 95.38 90 CYS A C 1
ATOM 736 O O . CYS A 1 90 ? 11.664 -20.828 -7.863 1 95.38 90 CYS A O 1
ATOM 738 N N . GLU A 1 91 ? 10.906 -19.156 -6.629 1 96.44 91 GLU A N 1
ATOM 739 C CA . GLU A 1 91 ? 9.539 -19.656 -6.617 1 96.44 91 GLU A CA 1
ATOM 740 C C . GLU A 1 91 ? 8.977 -19.75 -8.031 1 96.44 91 GLU A C 1
ATOM 742 O O . GLU A 1 91 ? 8.359 -20.766 -8.391 1 96.44 91 GLU A O 1
ATOM 747 N N . ARG A 1 92 ? 9.227 -18.719 -8.781 1 94.81 92 ARG A N 1
ATOM 748 C CA . ARG A 1 92 ? 8.727 -18.703 -10.148 1 94.81 92 ARG A CA 1
ATOM 749 C C . ARG A 1 92 ? 9.359 -19.828 -10.969 1 94.81 92 ARG A C 1
ATOM 751 O O . ARG A 1 92 ? 8.672 -20.484 -11.75 1 94.81 92 ARG A O 1
ATOM 758 N N . LYS A 1 93 ? 10.609 -20 -10.844 1 94 93 LYS A N 1
ATOM 759 C CA . LYS A 1 93 ? 11.289 -21.078 -11.555 1 94 93 LYS A CA 1
ATOM 760 C C . LYS A 1 93 ? 10.75 -22.438 -11.125 1 94 93 LYS A C 1
ATOM 762 O O . LYS A 1 93 ? 10.516 -23.312 -11.969 1 94 93 LYS A O 1
ATOM 767 N N . LEU A 1 94 ? 10.555 -22.578 -9.875 1 96.25 94 LEU A N 1
ATOM 768 C CA . LEU A 1 94 ? 10.016 -23.828 -9.359 1 96.25 94 LEU A CA 1
ATOM 769 C C . LEU A 1 94 ? 8.602 -24.062 -9.875 1 96.25 94 LEU A C 1
ATOM 771 O O . LEU A 1 94 ? 8.273 -25.172 -10.297 1 96.25 94 LEU A O 1
ATOM 775 N N . ALA A 1 95 ? 7.848 -23.062 -9.836 1 96.88 95 ALA A N 1
ATOM 776 C CA . ALA A 1 95 ? 6.469 -23.156 -10.312 1 96.88 95 ALA A CA 1
ATOM 777 C C . ALA A 1 95 ? 6.426 -23.562 -11.781 1 96.88 95 ALA A C 1
ATOM 779 O O . ALA A 1 95 ? 5.668 -24.453 -12.164 1 96.88 95 ALA A O 1
ATOM 780 N N . ARG A 1 96 ? 7.238 -22.922 -12.531 1 95.38 96 ARG A N 1
ATOM 781 C CA . ARG A 1 96 ? 7.289 -23.234 -13.961 1 95.38 96 ARG A CA 1
ATOM 782 C C . ARG A 1 96 ? 7.75 -24.672 -14.195 1 95.38 96 ARG A C 1
ATOM 784 O O . ARG A 1 96 ? 7.176 -25.375 -15.016 1 95.38 96 ARG A O 1
ATOM 791 N N . PHE A 1 97 ? 8.781 -25.062 -13.523 1 94.94 97 PHE A N 1
ATOM 792 C CA . PHE A 1 97 ? 9.297 -26.422 -13.625 1 94.94 97 PHE A CA 1
ATOM 793 C C . PHE A 1 97 ? 8.219 -27.438 -13.266 1 94.94 97 PHE A C 1
ATOM 795 O O . PHE A 1 97 ? 8 -28.422 -13.992 1 94.94 97 PHE A O 1
ATOM 802 N N . ALA A 1 98 ? 7.516 -27.188 -12.164 1 96.56 98 ALA A N 1
ATOM 803 C CA . ALA A 1 98 ? 6.48 -28.094 -11.688 1 96.56 98 ALA A CA 1
ATOM 804 C C . ALA A 1 98 ? 5.34 -28.203 -12.695 1 96.56 98 ALA A C 1
ATOM 806 O O . ALA A 1 98 ? 4.875 -29.297 -13.008 1 96.56 98 ALA A O 1
ATOM 807 N N . GLU A 1 99 ? 4.965 -27.062 -13.156 1 95.75 99 GLU A N 1
ATOM 808 C CA . GLU A 1 99 ? 3.875 -27.031 -14.133 1 95.75 99 GLU A CA 1
ATOM 809 C C . GLU A 1 99 ? 4.254 -27.781 -15.406 1 95.75 99 GLU A C 1
ATOM 811 O O . GLU A 1 99 ? 3.477 -28.609 -15.898 1 95.75 99 GLU A O 1
ATOM 816 N N . GLN A 1 100 ? 5.391 -27.516 -15.891 1 94.88 100 GLN A N 1
ATOM 817 C CA . GLN A 1 100 ? 5.859 -28.188 -17.094 1 94.88 100 GLN A CA 1
ATOM 818 C C . GLN A 1 100 ? 5.977 -29.703 -16.875 1 94.88 100 GLN A C 1
ATOM 820 O O . GLN A 1 100 ? 5.586 -30.484 -17.734 1 94.88 100 GLN A O 1
ATOM 825 N N . LEU A 1 101 ? 6.504 -30.047 -15.773 1 94.44 101 LEU A N 1
ATOM 826 C CA . LEU A 1 101 ? 6.68 -31.453 -15.445 1 94.44 101 LEU A CA 1
ATOM 827 C C . LEU A 1 101 ? 5.332 -32.156 -15.367 1 94.44 101 LEU A C 1
ATOM 829 O O . LEU A 1 101 ? 5.164 -33.25 -15.914 1 94.44 101 LEU A O 1
ATOM 833 N N . LYS A 1 102 ? 4.391 -31.578 -14.734 1 94 102 LYS A N 1
ATOM 834 C CA . LYS A 1 102 ? 3.059 -32.156 -14.594 1 94 102 LYS A CA 1
ATOM 835 C C . LYS A 1 102 ? 2.381 -32.312 -15.953 1 94 102 LYS A C 1
ATOM 837 O O . LYS A 1 102 ? 1.807 -33.344 -16.266 1 94 102 LYS A O 1
ATOM 842 N N . GLN A 1 103 ? 2.482 -31.328 -16.719 1 92.94 103 GLN A N 1
ATOM 843 C CA . GLN A 1 103 ? 1.877 -31.359 -18.047 1 92.94 103 GLN A CA 1
ATOM 844 C C . GLN A 1 103 ? 2.508 -32.469 -18.906 1 92.94 103 GLN A C 1
ATOM 846 O O . GLN A 1 103 ? 1.802 -33.188 -19.594 1 92.94 103 GLN A O 1
ATOM 851 N N . GLN A 1 104 ? 3.746 -32.5 -18.828 1 93.12 104 GLN A N 1
ATOM 852 C CA . GLN A 1 104 ? 4.465 -33.5 -19.594 1 93.12 104 GLN A CA 1
ATOM 853 C C . GLN A 1 104 ? 4.07 -34.906 -19.172 1 93.12 104 GLN A C 1
ATOM 855 O O . GLN A 1 104 ? 3.83 -35.781 -20.016 1 93.12 104 GLN A O 1
ATOM 860 N N . ARG A 1 105 ? 3.994 -35.125 -17.922 1 91.94 105 ARG A N 1
ATOM 861 C CA . ARG A 1 105 ? 3.676 -36.438 -17.422 1 91.94 105 ARG A CA 1
ATOM 862 C C . ARG A 1 105 ? 2.221 -36.812 -17.703 1 91.94 105 ARG A C 1
ATOM 864 O O . ARG A 1 105 ? 1.907 -37.938 -18.016 1 91.94 105 ARG A O 1
ATOM 871 N N . GLU A 1 106 ? 1.395 -35.844 -17.609 1 90 106 GLU A N 1
ATOM 872 C CA . GLU A 1 106 ? -0.011 -36.062 -17.938 1 90 106 GLU A CA 1
ATOM 873 C C . GLU A 1 106 ? -0.186 -36.406 -19.406 1 90 106 GLU A C 1
ATOM 875 O O . GLU A 1 106 ? -0.924 -37.344 -19.75 1 90 106 GLU A O 1
ATOM 880 N N . GLN A 1 107 ? 0.476 -35.719 -20.172 1 90.12 107 GLN A N 1
ATOM 881 C CA . GLN A 1 107 ? 0.4 -36 -21.609 1 90.12 107 GLN A CA 1
ATOM 882 C C . GLN A 1 107 ? 0.965 -37.375 -21.953 1 90.12 107 GLN A C 1
ATOM 884 O O . GLN A 1 107 ? 0.391 -38.094 -22.75 1 90.12 107 GLN A O 1
ATOM 889 N N . LYS A 1 108 ? 1.999 -37.656 -21.359 1 90 108 LYS A N 1
ATOM 890 C CA . LYS A 1 108 ? 2.605 -38.969 -21.594 1 90 108 LYS A CA 1
ATOM 891 C C . LYS A 1 108 ? 1.682 -40.094 -21.141 1 90 108 LYS A C 1
ATOM 893 O O . LYS A 1 108 ? 1.515 -41.062 -21.844 1 90 108 LYS A O 1
ATOM 898 N N . GLN A 1 109 ? 1.143 -39.906 -20.016 1 87.12 109 GLN A N 1
ATOM 899 C CA . GLN A 1 109 ? 0.228 -40.906 -19.516 1 87.12 109 GLN A CA 1
ATOM 900 C C . GLN A 1 109 ? -1.014 -41.031 -20.391 1 87.12 109 GLN A C 1
ATOM 902 O O . GLN A 1 109 ? -1.485 -42.125 -20.656 1 87.12 109 GLN A O 1
ATOM 907 N N . HIS A 1 110 ? -1.447 -39.969 -20.766 1 87.06 110 HIS A N 1
ATOM 908 C CA . HIS A 1 110 ? -2.609 -39.969 -21.656 1 87.06 110 HIS A CA 1
ATOM 909 C C . HIS A 1 110 ? -2.297 -40.625 -22.984 1 87.06 110 HIS A C 1
ATOM 911 O O . HIS A 1 110 ? -3.07 -41.469 -23.453 1 87.06 110 HIS A O 1
ATOM 917 N N . ASN A 1 111 ? -1.217 -40.312 -23.484 1 88.06 111 ASN A N 1
ATOM 918 C CA . ASN A 1 111 ? -0.796 -40.938 -24.734 1 88.06 111 ASN A CA 1
ATOM 919 C C . ASN A 1 111 ? -0.607 -42.438 -24.594 1 88.06 111 ASN A C 1
ATOM 921 O O . ASN A 1 111 ? -0.998 -43.219 -25.469 1 88.06 111 ASN A O 1
ATOM 925 N N . GLN A 1 112 ? -0.046 -42.812 -23.531 1 87.81 112 GLN A N 1
ATOM 926 C CA . GLN A 1 112 ? 0.159 -44.219 -23.281 1 87.81 112 GLN A CA 1
ATOM 927 C C . GLN A 1 112 ? -1.174 -44.969 -23.141 1 87.81 112 GLN A C 1
ATOM 929 O O . GLN A 1 112 ? -1.334 -46.062 -23.641 1 87.81 112 GLN A O 1
ATOM 934 N N . LEU A 1 113 ? -2.076 -44.281 -22.5 1 85.69 113 LEU A N 1
ATOM 935 C CA . LEU A 1 113 ? -3.404 -44.875 -22.344 1 85.69 113 LEU A CA 1
ATOM 936 C C . LEU A 1 113 ? -4.094 -45 -23.703 1 85.69 113 LEU A C 1
ATOM 938 O O . LEU A 1 113 ? -4.715 -46.031 -23.984 1 85.69 113 LEU A O 1
ATOM 942 N N . LEU A 1 114 ? -3.914 -44 -24.469 1 88.12 114 LEU A N 1
ATOM 943 C CA . LEU A 1 114 ? -4.543 -44.031 -25.797 1 88.12 114 LEU A CA 1
ATOM 944 C C . LEU A 1 114 ? -3.908 -45.094 -26.688 1 88.12 114 LEU A C 1
ATOM 946 O O . LEU A 1 114 ? -4.609 -45.781 -27.438 1 88.12 114 LEU A O 1
ATOM 950 N N . VAL A 1 115 ? -2.693 -45.188 -26.562 1 90.31 115 VAL A N 1
ATOM 951 C CA . VAL A 1 115 ? -1.988 -46.156 -27.359 1 90.31 115 VAL A CA 1
ATOM 952 C C . VAL A 1 115 ? -2.396 -47.562 -26.922 1 90.31 115 VAL A C 1
ATOM 954 O O . VAL A 1 115 ? -2.709 -48.438 -27.766 1 90.31 115 VAL A O 1
ATOM 957 N N . SER A 1 116 ? -2.443 -47.812 -25.641 1 89.75 116 SER A N 1
ATOM 958 C CA . SER A 1 116 ? -2.855 -49.094 -25.109 1 89.75 116 SER A CA 1
ATOM 959 C C . SER A 1 116 ? -4.297 -49.406 -25.484 1 89.75 116 SER A C 1
ATOM 961 O O . SER A 1 116 ? -4.617 -50.562 -25.844 1 89.75 116 SER A O 1
ATOM 963 N N . TRP A 1 117 ? -5.133 -48.406 -25.406 1 89.12 117 TRP A N 1
ATOM 964 C CA . TRP A 1 117 ? -6.531 -48.562 -25.781 1 89.12 117 TRP A CA 1
ATOM 965 C C . TRP A 1 117 ? -6.66 -48.875 -27.266 1 89.12 117 TRP A C 1
ATOM 967 O O . TRP A 1 117 ? -7.406 -49.781 -27.641 1 89.12 117 TRP A O 1
ATOM 977 N N . ASN A 1 118 ? -5.93 -48.219 -28.062 1 90.25 118 ASN A N 1
ATOM 978 C CA . ASN A 1 118 ? -5.953 -48.438 -29.5 1 90.25 118 ASN A CA 1
ATOM 979 C C . ASN A 1 118 ? -5.406 -49.844 -29.844 1 90.25 118 ASN A C 1
ATOM 981 O O . ASN A 1 118 ? -5.945 -50.531 -30.703 1 90.25 118 ASN A O 1
ATOM 985 N N . ASP A 1 119 ? -4.391 -50.219 -29.156 1 91.5 119 ASP A N 1
ATOM 986 C CA . ASP A 1 119 ? -3.795 -51.531 -29.375 1 91.5 119 ASP A CA 1
ATOM 987 C C . ASP A 1 119 ? -4.766 -52.656 -29 1 91.5 119 ASP A C 1
ATOM 989 O O . ASP A 1 119 ? -4.898 -53.656 -29.734 1 91.5 119 ASP A O 1
ATOM 993 N N . GLU A 1 120 ? -5.449 -52.469 -27.938 1 90.62 120 GLU A N 1
ATOM 994 C CA . GLU A 1 120 ? -6.438 -53.469 -27.5 1 90.62 120 GLU A CA 1
ATOM 995 C C . GLU A 1 120 ? -7.609 -53.531 -28.484 1 90.62 120 GLU A C 1
ATOM 997 O O . GLU A 1 120 ? -8.07 -54.625 -28.828 1 90.62 120 GLU A O 1
ATOM 1002 N N . ARG A 1 121 ? -7.977 -52.375 -28.922 1 90.56 121 ARG A N 1
ATOM 1003 C CA . ARG A 1 121 ? -9.062 -52.312 -29.891 1 90.56 121 ARG A CA 1
ATOM 1004 C C . ARG A 1 121 ? -8.664 -52.969 -31.203 1 90.56 121 ARG A C 1
ATOM 1006 O O . ARG A 1 121 ? -9.453 -53.719 -31.797 1 90.56 121 ARG A O 1
ATOM 1013 N N . MET A 1 122 ? -7.527 -52.781 -31.625 1 92.19 122 MET A N 1
ATOM 1014 C CA . MET A 1 122 ? -7.035 -53.375 -32.875 1 92.19 122 MET A CA 1
ATOM 1015 C C . MET A 1 122 ? -6.883 -54.875 -32.75 1 92.19 122 MET A C 1
ATOM 1017 O O . MET A 1 122 ? -7.176 -55.625 -33.688 1 92.19 122 MET A O 1
ATOM 1021 N N . ARG A 1 123 ? -6.449 -55.312 -31.625 1 92.94 123 ARG A N 1
ATOM 1022 C CA . ARG A 1 123 ? -6.324 -56.75 -31.391 1 92.94 123 ARG A CA 1
ATOM 1023 C C . ARG A 1 123 ? -7.691 -57.406 -31.422 1 92.94 123 ARG A C 1
ATOM 1025 O O . ARG A 1 123 ? -7.859 -58.469 -32.062 1 92.94 123 ARG A O 1
ATOM 1032 N N . GLU A 1 124 ? -8.609 -56.781 -30.75 1 93.25 124 GLU A N 1
ATOM 1033 C CA . GLU A 1 124 ? -9.961 -57.344 -30.75 1 93.25 124 GLU A CA 1
ATOM 1034 C C . GLU A 1 124 ? -10.562 -57.344 -32.156 1 93.25 124 GLU A C 1
ATOM 1036 O O . GLU A 1 124 ? -11.195 -58.312 -32.562 1 93.25 124 GLU A O 1
ATOM 1041 N N . ARG A 1 125 ? -10.344 -56.312 -32.875 1 92.5 125 ARG A N 1
ATOM 1042 C CA . ARG A 1 125 ? -10.828 -56.219 -34.219 1 92.5 125 ARG A CA 1
ATOM 1043 C C . ARG A 1 125 ? -10.242 -57.312 -35.094 1 92.5 125 ARG A C 1
ATOM 1045 O O . ARG A 1 125 ? -10.969 -57.969 -35.875 1 92.5 125 ARG A O 1
ATOM 1052 N N . ARG A 1 126 ? -9.016 -57.562 -34.938 1 92.94 126 ARG A N 1
ATOM 1053 C CA . ARG A 1 126 ? -8.352 -58.594 -35.75 1 92.94 126 ARG A CA 1
ATOM 1054 C C . ARG A 1 126 ? -8.93 -60 -35.438 1 92.94 126 ARG A C 1
ATOM 1056 O O . ARG A 1 126 ? -9.133 -60.781 -36.344 1 92.94 126 ARG A O 1
ATOM 1063 N N . ILE A 1 127 ? -9.211 -60.188 -34.156 1 93.75 127 ILE A N 1
ATOM 1064 C CA . ILE A 1 127 ? -9.789 -61.469 -33.75 1 93.75 127 ILE A CA 1
ATOM 1065 C C . ILE A 1 127 ? -11.172 -61.625 -34.375 1 93.75 127 ILE A C 1
ATOM 1067 O O . ILE A 1 127 ? -11.484 -62.688 -34.938 1 93.75 127 ILE A O 1
ATOM 1071 N N . ILE A 1 128 ? -12.008 -60.531 -34.344 1 93.19 128 ILE A N 1
ATOM 1072 C CA . ILE A 1 128 ? -13.359 -60.562 -34.906 1 93.19 128 ILE A CA 1
ATOM 1073 C C . ILE A 1 128 ? -13.289 -60.688 -36.406 1 93.19 128 ILE A C 1
ATOM 1075 O O . ILE A 1 128 ? -14.039 -61.469 -37.031 1 93.19 128 ILE A O 1
ATOM 1079 N N . GLU A 1 129 ? -12.383 -60.062 -37 1 93.5 129 GLU A N 1
ATOM 1080 C CA . GLU A 1 129 ? -12.227 -60.125 -38.438 1 93.5 129 GLU A CA 1
ATOM 1081 C C . GLU A 1 129 ? -11.766 -61.5 -38.906 1 93.5 129 GLU A C 1
ATOM 1083 O O . GLU A 1 129 ? -12.227 -62 -39.938 1 93.5 129 GLU A O 1
ATOM 1088 N N . ARG A 1 130 ? -10.969 -62.188 -38.188 1 93.56 130 ARG A N 1
ATOM 1089 C CA . ARG A 1 130 ? -10.539 -63.562 -38.5 1 93.56 130 ARG A CA 1
ATOM 1090 C C . ARG A 1 130 ? -11.703 -64.562 -38.375 1 93.56 130 ARG A C 1
ATOM 1092 O O . ARG A 1 130 ? -11.883 -65.375 -39.25 1 93.56 130 ARG A O 1
ATOM 1099 N N . LYS A 1 131 ? -12.5 -64.375 -37.375 1 93.75 131 LYS A N 1
ATOM 1100 C CA . LYS A 1 131 ? -13.68 -65.188 -37.219 1 93.75 131 LYS A CA 1
ATOM 1101 C C . LYS A 1 131 ? -14.68 -65 -38.344 1 93.75 131 LYS A C 1
ATOM 1103 O O . LYS A 1 131 ? -15.266 -65.938 -38.844 1 93.75 131 LYS A O 1
ATOM 1108 N N . LEU A 1 132 ? -14.852 -63.688 -38.656 1 93.44 132 LEU A N 1
ATOM 1109 C CA . LEU A 1 132 ? -15.75 -63.344 -39.75 1 93.44 132 LEU A CA 1
ATOM 1110 C C . LEU A 1 132 ? -15.281 -63.938 -41.062 1 93.44 132 LEU A C 1
ATOM 1112 O O . LEU A 1 132 ? -16.094 -64.5 -41.812 1 93.44 132 LEU A O 1
ATOM 1116 N N . ALA A 1 133 ? -14.062 -63.969 -41.281 1 93.31 133 ALA A N 1
ATOM 1117 C CA . ALA A 1 133 ? -13.492 -64.562 -42.5 1 93.31 133 ALA A CA 1
ATOM 1118 C C . ALA A 1 133 ? -13.695 -66.125 -42.469 1 93.31 133 ALA A C 1
ATOM 1120 O O . ALA A 1 133 ? -14.031 -66.688 -43.5 1 93.31 133 ALA A O 1
ATOM 1121 N N . GLY A 1 134 ? -13.57 -66.688 -41.344 1 91.44 134 GLY A N 1
ATOM 1122 C CA . GLY A 1 134 ? -13.812 -68.062 -41.188 1 91.44 134 GLY A CA 1
ATOM 1123 C C . GLY A 1 134 ? -15.258 -68.5 -41.438 1 91.44 134 GLY A C 1
ATOM 1124 O O . GLY A 1 134 ? -15.539 -69.438 -42.156 1 91.44 134 GLY A O 1
ATOM 1125 N N . VAL A 1 135 ? -16.203 -67.688 -40.906 1 93.81 135 VAL A N 1
ATOM 1126 C CA . VAL A 1 135 ? -17.625 -67.938 -41.062 1 93.81 135 VAL A CA 1
ATOM 1127 C C . VAL A 1 135 ? -18.016 -67.75 -42.562 1 93.81 135 VAL A C 1
ATOM 1129 O O . VAL A 1 135 ? -18.734 -68.562 -43.125 1 93.81 135 VAL A O 1
ATOM 1132 N N . ARG A 1 136 ? -17.5 -66.812 -43.188 1 93.06 136 ARG A N 1
ATOM 1133 C CA . ARG A 1 136 ? -17.797 -66.5 -44.594 1 93.06 136 ARG A CA 1
ATOM 1134 C C . ARG A 1 136 ? -17.234 -67.625 -45.5 1 93.06 136 ARG A C 1
ATOM 1136 O O . ARG A 1 136 ? -17.891 -68 -46.469 1 93.06 136 ARG A O 1
ATOM 1143 N N . GLU A 1 137 ? -16.125 -68.125 -45.125 1 92.31 137 GLU A N 1
ATOM 1144 C CA . GLU A 1 137 ? -15.539 -69.25 -45.875 1 92.31 137 GLU A CA 1
ATOM 1145 C C . GLU A 1 137 ? -16.375 -70.5 -45.719 1 92.31 137 GLU A C 1
ATOM 1147 O O . GLU A 1 137 ? -16.656 -71.188 -46.719 1 92.31 137 GLU A O 1
ATOM 1152 N N . THR A 1 138 ? -16.906 -70.75 -44.562 1 93.38 138 THR A N 1
ATOM 1153 C CA . THR A 1 138 ? -17.719 -71.938 -44.312 1 93.38 138 THR A CA 1
ATOM 1154 C C . THR A 1 138 ? -19.078 -71.812 -45 1 93.38 138 THR A C 1
ATOM 1156 O O . THR A 1 138 ? -19.578 -72.812 -45.531 1 93.38 138 THR A O 1
ATOM 1159 N N . VAL A 1 139 ? -19.625 -70.562 -44.969 1 91.19 139 VAL A N 1
ATOM 1160 C CA . VAL A 1 139 ? -20.891 -70.375 -45.625 1 91.19 139 VAL A CA 1
ATOM 1161 C C . VAL A 1 139 ? -20.734 -70.562 -47.125 1 91.19 139 VAL A C 1
ATOM 1163 O O . VAL A 1 139 ? -21.594 -71.188 -47.781 1 91.19 139 VAL A O 1
ATOM 1166 N N . THR A 1 140 ? -19.656 -70.188 -47.719 1 91.06 140 THR A N 1
ATOM 1167 C CA . THR A 1 140 ? -19.391 -70.375 -49.125 1 91.06 140 THR A CA 1
ATOM 1168 C C . THR A 1 140 ? -19.203 -71.812 -49.5 1 91.06 140 THR A C 1
ATOM 1170 O O . THR A 1 140 ? -19.719 -72.312 -50.5 1 91.06 140 THR A O 1
ATOM 1173 N N . GLU A 1 141 ? -18.578 -72.562 -48.562 1 91.06 141 GLU A N 1
ATOM 1174 C CA . GLU A 1 141 ? -18.344 -74 -48.781 1 91.06 141 GLU A CA 1
ATOM 1175 C C . GLU A 1 141 ? -19.656 -74.75 -48.688 1 91.06 141 GLU A C 1
ATOM 1177 O O . GLU A 1 141 ? -19.953 -75.625 -49.531 1 91.06 141 GLU A O 1
ATOM 1182 N N . LEU A 1 142 ? -20.406 -74.438 -47.688 1 91 142 LEU A N 1
ATOM 1183 C CA . LEU A 1 142 ? -21.688 -75.125 -47.5 1 91 142 LEU A CA 1
ATOM 1184 C C . LEU A 1 142 ? -22.672 -74.688 -48.594 1 91 142 LEU A C 1
ATOM 1186 O O . LEU A 1 142 ? -23.469 -75.562 -49.031 1 91 142 LEU A O 1
ATOM 1190 N N . GLY A 1 143 ? -22.562 -73.5 -48.969 1 87.06 143 GLY A N 1
ATOM 1191 C CA . GLY A 1 143 ? -23.375 -73.062 -50.094 1 87.06 143 GLY A CA 1
ATOM 1192 C C . GLY A 1 143 ? -23.062 -73.812 -51.406 1 87.06 143 GLY A C 1
ATOM 1193 O O . GLY A 1 143 ? -23.984 -74.188 -52.125 1 87.06 143 GLY A O 1
ATOM 1194 N N . ALA A 1 144 ? -21.859 -74.125 -51.594 1 88.12 144 ALA A N 1
ATOM 1195 C CA . ALA A 1 144 ? -21.422 -74.875 -52.75 1 88.12 144 ALA A CA 1
ATOM 1196 C C . ALA A 1 144 ? -21.875 -76.312 -52.656 1 88.12 144 ALA A C 1
ATOM 1198 O O . ALA A 1 144 ? -22.344 -76.938 -53.625 1 88.12 144 ALA A O 1
ATOM 1199 N N . ALA A 1 145 ? -21.828 -76.875 -51.5 1 85.38 145 ALA A N 1
ATOM 1200 C CA . ALA A 1 145 ? -22.266 -78.25 -51.25 1 85.38 145 ALA A CA 1
ATOM 1201 C C . ALA A 1 145 ? -23.766 -78.375 -51.438 1 85.38 145 ALA A C 1
ATOM 1203 O O . ALA A 1 145 ? -24.234 -79.312 -52.031 1 85.38 145 ALA A O 1
ATOM 1204 N N . LEU A 1 146 ? -24.453 -77.375 -50.938 1 87.5 146 LEU A N 1
ATOM 1205 C CA . LEU A 1 146 ? -25.906 -77.375 -51.062 1 87.5 146 LEU A CA 1
ATOM 1206 C C . LEU A 1 146 ? -26.312 -77.25 -52.531 1 87.5 146 LEU A C 1
ATOM 1208 O O . LEU A 1 146 ? -27.203 -78 -52.969 1 87.5 146 LEU A O 1
ATOM 1212 N N . LYS A 1 147 ? -25.609 -76.562 -53.344 1 86 147 LYS A N 1
ATOM 1213 C CA . LYS A 1 147 ? -25.891 -76.438 -54.781 1 86 147 LYS A CA 1
ATOM 1214 C C . LYS A 1 147 ? -25.562 -77.688 -55.531 1 86 147 LYS A C 1
ATOM 1216 O O . LYS A 1 147 ? -26.312 -78.125 -56.406 1 86 147 LYS A O 1
ATOM 1221 N N . ALA A 1 148 ? -24.594 -78.375 -55.094 1 84.19 148 ALA A N 1
ATOM 1222 C CA . ALA A 1 148 ? -24.203 -79.625 -55.688 1 84.19 148 ALA A CA 1
ATOM 1223 C C . ALA A 1 148 ? -25.203 -80.75 -55.406 1 84.19 148 ALA A C 1
ATOM 1225 O O . ALA A 1 148 ? -25.578 -81.5 -56.281 1 84.19 148 ALA A O 1
ATOM 1226 N N . GLU A 1 149 ? -25.641 -80.75 -54.219 1 82.88 149 GLU A N 1
ATOM 1227 C CA . GLU A 1 149 ? -26.625 -81.75 -53.812 1 82.88 149 GLU A CA 1
ATOM 1228 C C . GLU A 1 149 ? -27.969 -81.5 -54.5 1 82.88 149 GLU A C 1
ATOM 1230 O O . GLU A 1 149 ? -28.625 -82.438 -54.938 1 82.88 149 GLU A O 1
ATOM 1235 N N . LYS A 1 150 ? -28.328 -80.312 -54.688 1 84.62 150 LYS A N 1
ATOM 1236 C CA . LYS A 1 150 ? -29.562 -79.938 -55.375 1 84.62 150 LYS A CA 1
ATOM 1237 C C . LYS A 1 150 ? -29.469 -80.312 -56.844 1 84.62 150 LYS A C 1
ATOM 1239 O O . LYS A 1 150 ? -30.438 -80.812 -57.438 1 84.62 150 LYS A O 1
ATOM 1244 N N . ALA A 1 151 ? -28.359 -80.125 -57.406 1 81.94 151 ALA A N 1
ATOM 1245 C CA . ALA A 1 151 ? -28.141 -80.5 -58.812 1 81.94 151 ALA A CA 1
ATOM 1246 C C . ALA A 1 151 ? -28.188 -82 -59 1 81.94 151 ALA A C 1
ATOM 1248 O O . ALA A 1 151 ? -28.75 -82.5 -60 1 81.94 151 ALA A O 1
ATOM 1249 N N . LYS A 1 152 ? -27.797 -82.75 -58 1 78.06 152 LYS A N 1
ATOM 1250 C CA . LYS A 1 152 ? -27.844 -84.25 -58.062 1 78.06 152 LYS A CA 1
ATOM 1251 C C . LYS A 1 152 ? -29.297 -84.75 -58 1 78.06 152 LYS A C 1
ATOM 1253 O O . LYS A 1 152 ? -29.672 -85.625 -58.719 1 78.06 152 LYS A O 1
ATOM 1258 N N . LEU A 1 153 ? -29.984 -84.062 -57.156 1 78.56 153 LEU A N 1
ATOM 1259 C CA . LEU A 1 153 ? -31.391 -84.438 -57 1 78.56 153 LEU A CA 1
ATOM 1260 C C . LEU A 1 153 ? -32.156 -84.188 -58.281 1 78.56 153 LEU A C 1
ATOM 1262 O O . LEU A 1 153 ? -33 -85 -58.688 1 78.56 153 LEU A O 1
ATOM 1266 N N . VAL A 1 154 ? -31.906 -83.125 -58.969 1 76.69 154 VAL A N 1
ATOM 1267 C CA . VAL A 1 154 ? -32.594 -82.75 -60.188 1 76.69 154 VAL A CA 1
ATOM 1268 C C . VAL A 1 154 ? -32.25 -83.75 -61.312 1 76.69 154 VAL A C 1
ATOM 1270 O O . VAL A 1 154 ? -33.094 -84.062 -62.125 1 76.69 154 VAL A O 1
ATOM 1273 N N . ARG A 1 155 ? -31.062 -84.375 -61.281 1 76.5 155 ARG A N 1
ATOM 1274 C CA . ARG A 1 155 ? -30.594 -85.25 -62.312 1 76.5 155 ARG A CA 1
ATOM 1275 C C . ARG A 1 155 ? -31.109 -86.688 -62.094 1 76.5 155 ARG A C 1
ATOM 1277 O O . ARG A 1 155 ? -31.125 -87.5 -63.031 1 76.5 155 ARG A O 1
ATOM 1284 N N . MET A 1 156 ? -31.547 -87.062 -60.875 1 73.56 156 MET A N 1
ATOM 1285 C CA . MET A 1 156 ? -32 -88.375 -60.562 1 73.56 156 MET A CA 1
ATOM 1286 C C . MET A 1 156 ? -33.344 -88.688 -61.219 1 73.56 156 MET A C 1
ATOM 1288 O O . MET A 1 156 ? -34.25 -87.812 -61.188 1 73.56 156 MET A O 1
ATOM 1292 N N . LYS A 1 157 ? -33.406 -89.5 -62.25 1 69.06 157 LYS A N 1
ATOM 1293 C CA . LYS A 1 157 ? -34.594 -89.938 -63 1 69.06 157 LYS A CA 1
ATOM 1294 C C . LYS A 1 157 ? -35.094 -91.312 -62.531 1 69.06 157 LYS A C 1
ATOM 1296 O O . LYS A 1 157 ? -34.312 -92.062 -61.969 1 69.06 157 LYS A O 1
ATOM 1301 N N . GLY A 1 158 ? -36.562 -91.75 -62.375 1 67.75 158 GLY A N 1
ATOM 1302 C CA . GLY A 1 158 ? -37.219 -93.062 -62.25 1 67.75 158 GLY A CA 1
ATOM 1303 C C . GLY A 1 158 ? -37.469 -93.5 -60.812 1 67.75 158 GLY A C 1
ATOM 1304 O O . GLY A 1 158 ? -37.594 -92.625 -59.938 1 67.75 158 GLY A O 1
ATOM 1305 N N . PHE A 1 159 ? -37.5 -94.812 -60.344 1 65.06 159 PHE A N 1
ATOM 1306 C CA . PHE A 1 159 ? -37.812 -95.5 -59.094 1 65.06 159 PHE A CA 1
ATOM 1307 C C . PHE A 1 159 ? -36.875 -95.062 -57.969 1 65.06 159 PHE A C 1
ATOM 1309 O O . PHE A 1 159 ? -37.281 -94.938 -56.812 1 65.06 159 PHE A O 1
ATOM 1316 N N . LEU A 1 160 ? -35.656 -94.75 -58.125 1 63.34 160 LEU A N 1
ATOM 1317 C CA . LEU A 1 160 ? -34.625 -94.438 -57.125 1 63.34 160 LEU A CA 1
ATOM 1318 C C . LEU A 1 160 ? -34.844 -93 -56.562 1 63.34 160 LEU A C 1
ATOM 1320 O O . LEU A 1 160 ? -34.562 -92.75 -55.406 1 63.34 160 LEU A O 1
ATOM 1324 N N . LYS A 1 161 ? -35.438 -92.125 -57.281 1 65.06 161 LYS A N 1
ATOM 1325 C CA . LYS A 1 161 ? -35.75 -90.75 -56.812 1 65.06 161 LYS A CA 1
ATOM 1326 C C . LYS A 1 161 ? -36.75 -90.75 -55.688 1 65.06 161 LYS A C 1
ATOM 1328 O O . LYS A 1 161 ? -36.625 -90 -54.719 1 65.06 161 LYS A O 1
ATOM 1333 N N . VAL A 1 162 ? -37.625 -91.688 -55.812 1 66.69 162 VAL A N 1
ATOM 1334 C CA . VAL A 1 162 ? -38.719 -91.75 -54.844 1 66.69 162 VAL A CA 1
ATOM 1335 C C . VAL A 1 162 ? -38.156 -92.25 -53.5 1 66.69 162 VAL A C 1
ATOM 1337 O O . VAL A 1 162 ? -38.5 -91.75 -52.438 1 66.69 162 VAL A O 1
ATOM 1340 N N . PHE A 1 163 ? -37.188 -93.25 -53.469 1 67.31 163 PHE A N 1
ATOM 1341 C CA . PHE A 1 163 ? -36.656 -93.812 -52.281 1 67.31 163 PHE A CA 1
ATOM 1342 C C . PHE A 1 163 ? -35.625 -92.938 -51.594 1 67.31 163 PHE A C 1
ATOM 1344 O O . PHE A 1 163 ? -35.594 -92.812 -50.375 1 67.31 163 PHE A O 1
ATOM 1351 N N . ARG A 1 164 ? -34.906 -92.125 -52.375 1 73.75 164 ARG A N 1
ATOM 1352 C CA . ARG A 1 164 ? -33.812 -91.312 -51.812 1 73.75 164 ARG A CA 1
ATOM 1353 C C . ARG A 1 164 ? -34.219 -89.875 -51.562 1 73.75 164 ARG A C 1
ATOM 1355 O O . ARG A 1 164 ? -33.469 -89.125 -50.938 1 73.75 164 ARG A O 1
ATOM 1362 N N . ARG A 1 165 ? -35.375 -89.625 -51.906 1 74.12 165 ARG A N 1
ATOM 1363 C CA . ARG A 1 165 ? -35.906 -88.25 -51.781 1 74.12 165 ARG A CA 1
ATOM 1364 C C . ARG A 1 165 ? -35.969 -87.812 -50.344 1 74.12 165 ARG A C 1
ATOM 1366 O O . ARG A 1 165 ? -35.625 -86.688 -50 1 74.12 165 ARG A O 1
ATOM 1373 N N . ARG A 1 166 ? -36.344 -88.75 -49.594 1 76.44 166 ARG A N 1
ATOM 1374 C CA . ARG A 1 166 ? -36.469 -88.438 -48.188 1 76.44 166 ARG A CA 1
ATOM 1375 C C . ARG A 1 166 ? -35.125 -88.125 -47.562 1 76.44 166 ARG A C 1
ATOM 1377 O O . ARG A 1 166 ? -34.969 -87.188 -46.781 1 76.44 166 ARG A O 1
ATOM 1384 N N . THR A 1 167 ? -34.156 -88.938 -48 1 78.69 167 THR A N 1
ATOM 1385 C CA . THR A 1 167 ? -32.812 -88.75 -47.406 1 78.69 167 THR A CA 1
ATOM 1386 C C . THR A 1 167 ? -32.156 -87.5 -47.938 1 78.69 167 THR A C 1
ATOM 1388 O O . THR A 1 167 ? -31.531 -86.75 -47.156 1 78.69 167 THR A O 1
ATOM 1391 N N . VAL A 1 168 ? -32.406 -87.125 -49.156 1 81.12 168 VAL A N 1
ATOM 1392 C CA . VAL A 1 168 ? -31.781 -85.938 -49.781 1 81.12 168 VAL A CA 1
ATOM 1393 C C . VAL A 1 168 ? -32.469 -84.688 -49.25 1 81.12 168 VAL A C 1
ATOM 1395 O O . VAL A 1 168 ? -31.781 -83.688 -48.969 1 81.12 168 VAL A O 1
ATOM 1398 N N . THR A 1 169 ? -33.719 -84.875 -49.094 1 80.25 169 THR A N 1
ATOM 1399 C CA . THR A 1 169 ? -34.438 -83.75 -48.531 1 80.25 169 THR A CA 1
ATOM 1400 C C . THR A 1 169 ? -34 -83.438 -47.094 1 80.25 169 THR A C 1
ATOM 1402 O O . THR A 1 169 ? -33.875 -82.312 -46.719 1 80.25 169 THR A O 1
ATOM 1405 N N . ALA A 1 170 ? -33.656 -84.5 -46.406 1 82.5 170 ALA A N 1
ATOM 1406 C CA . ALA A 1 170 ? -33.188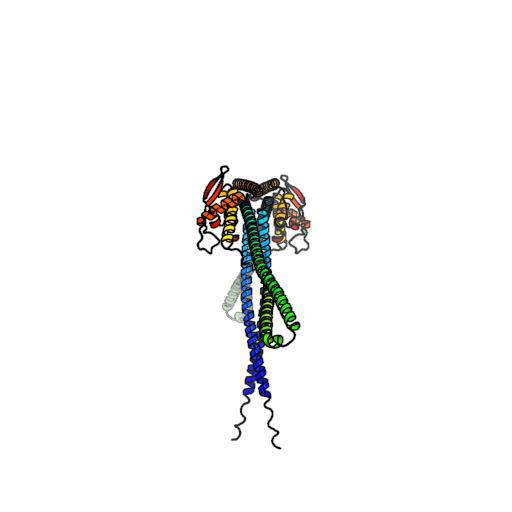 -84.375 -45.031 1 82.5 170 ALA A CA 1
ATOM 1407 C C . ALA A 1 170 ? -31.812 -83.688 -45 1 82.5 170 ALA A C 1
ATOM 1409 O O . ALA A 1 170 ? -31.547 -82.812 -44.156 1 82.5 170 ALA A O 1
ATOM 1410 N N . ILE A 1 171 ? -30.938 -84 -45.938 1 81.94 171 ILE A N 1
ATOM 1411 C CA . ILE A 1 171 ? -29.594 -83.438 -46 1 81.94 171 ILE A CA 1
ATOM 1412 C C . ILE A 1 171 ? -29.672 -82 -46.438 1 81.94 171 ILE A C 1
ATOM 1414 O O . ILE A 1 171 ? -28.953 -81.125 -45.906 1 81.94 171 ILE A O 1
ATOM 1418 N N . LEU A 1 172 ? -30.609 -81.688 -47.344 1 85.62 172 LEU A N 1
ATOM 1419 C CA . LEU A 1 172 ? -30.781 -80.312 -47.812 1 85.62 172 LEU A CA 1
ATOM 1420 C C . LEU A 1 172 ? -31.312 -79.438 -46.688 1 85.62 172 LEU A C 1
ATOM 1422 O O . LEU A 1 172 ? -30.844 -78.312 -46.562 1 85.62 172 LEU A O 1
ATOM 1426 N N . GLU A 1 173 ? -32.156 -80.125 -45.969 1 85.88 173 GLU A N 1
ATOM 1427 C CA . GLU A 1 173 ? -32.719 -79.312 -44.844 1 85.88 173 GLU A CA 1
ATOM 1428 C C . GLU A 1 173 ? -31.688 -79.062 -43.781 1 85.88 173 GLU A C 1
ATOM 1430 O O . GLU A 1 173 ? -31.578 -77.938 -43.25 1 85.88 173 GLU A O 1
ATOM 1435 N N . LYS A 1 174 ? -30.875 -80.062 -43.531 1 87.25 174 LYS A N 1
ATOM 1436 C CA . LYS A 1 174 ? -29.828 -79.875 -42.5 1 87.25 174 LYS A CA 1
ATOM 1437 C C . LYS A 1 174 ? -28.781 -78.875 -42.906 1 87.25 174 LYS A C 1
ATOM 1439 O O . LYS A 1 174 ? -28.359 -78.062 -42.125 1 87.25 174 LYS A O 1
ATOM 1444 N N . THR A 1 175 ? -28.406 -78.812 -44.156 1 88.38 175 THR A N 1
ATOM 1445 C CA . THR A 1 175 ? -27.391 -77.875 -44.688 1 88.38 175 THR A CA 1
ATOM 1446 C C . THR A 1 175 ? -27.938 -76.438 -44.75 1 88.38 175 THR A C 1
ATOM 1448 O O . THR A 1 175 ? -27.234 -75.5 -44.438 1 88.38 175 THR A O 1
ATOM 1451 N N . SER A 1 176 ? -29.188 -76.438 -45.062 1 88.19 176 SER A N 1
ATOM 1452 C CA . SER A 1 176 ? -29.828 -75.125 -45.094 1 88.19 176 SER A CA 1
ATOM 1453 C C . SER A 1 176 ? -29.906 -74.5 -43.688 1 88.19 176 SER A C 1
ATOM 1455 O O . SER A 1 176 ? -29.703 -73.312 -43.531 1 88.19 176 SER A O 1
ATOM 1457 N N . ASN A 1 177 ? -30.141 -75.438 -42.75 1 89.81 177 ASN A N 1
ATOM 1458 C CA . ASN A 1 177 ? -30.188 -74.938 -41.375 1 89.81 177 ASN A CA 1
ATOM 1459 C C . ASN A 1 177 ? -28.812 -74.5 -40.875 1 89.81 177 ASN A C 1
ATOM 1461 O O . ASN A 1 177 ? -28.703 -73.5 -40.156 1 89.81 177 ASN A O 1
ATOM 1465 N N . GLN A 1 178 ? -27.781 -75.188 -41.312 1 90.56 178 GLN A N 1
ATOM 1466 C CA . GLN A 1 178 ? -26.422 -74.812 -40.906 1 90.56 178 GLN A CA 1
ATOM 1467 C C . GLN A 1 178 ? -26 -73.5 -41.531 1 90.56 178 GLN A C 1
ATOM 1469 O O . GLN A 1 178 ? -25.375 -72.688 -40.875 1 90.56 178 GLN A O 1
ATOM 1474 N N . ILE A 1 179 ? -26.406 -73.25 -42.719 1 89.19 179 ILE A N 1
ATOM 1475 C CA . ILE A 1 179 ? -26.109 -72 -43.406 1 89.19 179 ILE A CA 1
ATOM 1476 C C . ILE A 1 179 ? -26.844 -70.812 -42.688 1 89.19 179 ILE A C 1
ATOM 1478 O O . ILE A 1 179 ? -26.266 -69.75 -42.5 1 89.19 179 ILE A O 1
ATOM 1482 N N . ALA A 1 180 ? -28.078 -71.188 -42.312 1 90.44 180 ALA A N 1
ATOM 1483 C CA . ALA A 1 180 ? -28.844 -70.188 -41.594 1 90.44 180 ALA A CA 1
ATOM 1484 C C . ALA A 1 180 ? -28.203 -69.812 -40.281 1 90.44 180 ALA A C 1
ATOM 1486 O O . ALA A 1 180 ? -28.141 -68.625 -39.906 1 90.44 180 ALA A O 1
ATOM 1487 N N . GLU A 1 181 ? -27.656 -70.812 -39.625 1 91.5 181 GLU A N 1
ATOM 1488 C CA . GLU A 1 181 ? -26.969 -70.562 -38.344 1 91.5 181 GLU A CA 1
ATOM 1489 C C . GLU A 1 181 ? -25.703 -69.75 -38.531 1 91.5 181 GLU A C 1
ATOM 1491 O O . GLU A 1 181 ? -25.422 -68.875 -37.75 1 91.5 181 GLU A O 1
ATOM 1496 N N . LEU A 1 182 ? -25 -69.938 -39.562 1 92.56 182 LEU A N 1
ATOM 1497 C CA . LEU A 1 182 ? -23.766 -69.25 -39.875 1 92.56 182 LEU A CA 1
ATOM 1498 C C . LEU A 1 182 ? -24.031 -67.812 -40.281 1 92.56 182 LEU A C 1
ATOM 1500 O O . LEU A 1 182 ? -23.281 -66.938 -39.938 1 92.56 182 LEU A O 1
ATOM 1504 N N . GLN A 1 183 ? -25.125 -67.688 -41 1 92.12 183 GLN A N 1
ATOM 1505 C CA . GLN A 1 183 ? -25.5 -66.312 -41.375 1 92.12 183 GLN A CA 1
ATOM 1506 C C . GLN A 1 183 ? -25.875 -65.5 -40.156 1 92.12 183 GLN A C 1
ATOM 1508 O O . GLN A 1 183 ? -25.562 -64.312 -40.094 1 92.12 183 GLN A O 1
ATOM 1513 N N . GLN A 1 184 ? -26.5 -66.188 -39.25 1 93.25 184 GLN A N 1
ATOM 1514 C CA . GLN A 1 184 ? -26.812 -65.5 -38 1 93.25 184 GLN A CA 1
ATOM 1515 C C . GLN A 1 184 ? -25.531 -65.125 -37.25 1 93.25 184 GLN A C 1
ATOM 1517 O O . GLN A 1 184 ? -25.438 -64.062 -36.688 1 93.25 184 GLN A O 1
ATOM 1522 N N . GLN A 1 185 ? -24.594 -66 -37.25 1 93 185 GLN A N 1
ATOM 1523 C CA . GLN A 1 185 ? -23.312 -65.75 -36.594 1 93 185 GLN A CA 1
ATOM 1524 C C . GLN A 1 185 ? -22.578 -64.562 -37.281 1 93 185 GLN A C 1
ATOM 1526 O O . GLN A 1 185 ? -21.953 -63.75 -36.594 1 93 185 GLN A O 1
ATOM 1531 N N . GLU A 1 186 ? -22.641 -64.562 -38.594 1 93.06 186 GLU A N 1
ATOM 1532 C CA . GLU A 1 186 ? -22.031 -63.438 -39.312 1 93.06 186 GLU A CA 1
ATOM 1533 C C . GLU A 1 186 ? -22.625 -62.094 -38.906 1 93.06 186 GLU A C 1
ATOM 1535 O O . GLU A 1 186 ? -21.891 -61.125 -38.688 1 93.06 186 GLU A O 1
ATOM 1540 N N . LEU A 1 187 ? -23.938 -62.094 -38.812 1 93.31 187 LEU A N 1
ATOM 1541 C CA . LEU A 1 187 ? -24.609 -60.875 -38.406 1 93.31 187 LEU A CA 1
ATOM 1542 C C . LEU A 1 187 ? -24.188 -60.438 -37 1 93.31 187 LEU A C 1
ATOM 1544 O O . LEU A 1 187 ? -24 -59.25 -36.719 1 93.31 187 LEU A O 1
ATOM 1548 N N . GLU A 1 188 ? -24.031 -61.406 -36.094 1 93.62 188 GLU A N 1
ATOM 1549 C CA . GLU A 1 188 ? -23.609 -61.125 -34.75 1 93.62 188 GLU A CA 1
ATOM 1550 C C . GLU A 1 188 ? -22.188 -60.562 -34.719 1 93.62 188 GLU A C 1
ATOM 1552 O O . GLU A 1 188 ? -21.891 -59.625 -33.969 1 93.62 188 GLU A O 1
ATOM 1557 N N . LEU A 1 189 ? -21.328 -61.094 -35.531 1 94.69 189 LEU A N 1
ATOM 1558 C CA . LEU A 1 189 ? -19.938 -60.656 -35.594 1 94.69 189 LEU A CA 1
ATOM 1559 C C . LEU A 1 189 ? -19.859 -59.25 -36.188 1 94.69 189 LEU A C 1
ATOM 1561 O O . LEU A 1 189 ? -19.047 -58.438 -35.75 1 94.69 189 LEU A O 1
ATOM 1565 N N . LEU A 1 190 ? -20.688 -58.969 -37.125 1 93 190 LEU A N 1
ATOM 1566 C CA . LEU A 1 190 ? -20.719 -57.656 -37.719 1 93 190 LEU A CA 1
ATOM 1567 C C . LEU A 1 190 ? -21.219 -56.625 -36.719 1 93 190 LEU A C 1
ATOM 1569 O O . LEU A 1 190 ? -20.719 -55.5 -36.656 1 93 190 LEU A O 1
ATOM 1573 N N . ASP A 1 191 ? -22.094 -57.031 -35.875 1 92.75 191 ASP A N 1
ATOM 1574 C CA . ASP A 1 191 ? -22.578 -56.156 -34.812 1 92.75 191 ASP A CA 1
ATOM 1575 C C . ASP A 1 191 ? -21.484 -55.844 -33.812 1 92.75 191 ASP A C 1
ATOM 1577 O O . ASP A 1 191 ? -21.328 -54.719 -33.344 1 92.75 191 ASP A O 1
ATOM 1581 N N . LYS A 1 192 ? -20.703 -56.844 -33.5 1 92.31 192 LYS A N 1
ATOM 1582 C CA . LYS A 1 192 ? -19.609 -56.656 -32.562 1 92.31 192 LYS A CA 1
ATOM 1583 C C . LYS A 1 192 ? -18.562 -55.688 -33.125 1 92.31 192 LYS A C 1
ATOM 1585 O O . LYS A 1 192 ? -17.984 -54.906 -32.375 1 92.31 192 LYS A O 1
ATOM 1590 N N . LEU A 1 193 ? -18.328 -55.844 -34.344 1 92.06 193 LEU A N 1
ATOM 1591 C CA . LEU A 1 193 ? -17.375 -54.938 -35 1 92.06 193 LEU A CA 1
ATOM 1592 C C . LEU A 1 193 ? -17.844 -53.5 -34.938 1 92.06 193 LEU A C 1
ATOM 1594 O O . LEU A 1 193 ? -17.047 -52.594 -34.75 1 92.06 193 LEU A O 1
ATOM 1598 N N . GLN A 1 194 ? -19.141 -53.344 -35.125 1 90.56 194 GLN A N 1
ATOM 1599 C CA . GLN A 1 194 ? -19.688 -52 -35.062 1 90.56 194 GLN A CA 1
ATOM 1600 C C . GLN A 1 194 ? -19.609 -51.438 -33.625 1 90.56 194 GLN A C 1
ATOM 1602 O O . GLN A 1 194 ? -19.297 -50.25 -33.438 1 90.56 194 GLN A O 1
ATOM 1607 N N . GLN A 1 195 ? -19.766 -52.25 -32.719 1 90.88 195 GLN A N 1
ATOM 1608 C CA . GLN A 1 195 ? -19.656 -51.812 -31.312 1 90.88 195 GLN A CA 1
ATOM 1609 C C . GLN A 1 195 ? -18.219 -51.406 -30.969 1 90.88 195 GLN A C 1
ATOM 1611 O O . GLN A 1 195 ? -18.016 -50.438 -30.234 1 90.88 195 GLN A O 1
ATOM 1616 N N . LEU A 1 196 ? -17.266 -52.156 -31.5 1 90.75 196 LEU A N 1
ATOM 1617 C CA . LEU A 1 196 ? -15.867 -51.844 -31.266 1 90.75 196 LEU A CA 1
ATOM 1618 C C . LEU A 1 196 ? -15.492 -50.5 -31.875 1 90.75 196 LEU A C 1
ATOM 1620 O O . LEU A 1 196 ? -14.703 -49.75 -31.297 1 90.75 196 LEU A O 1
ATOM 1624 N N . LYS A 1 197 ? -16.141 -50.25 -33.031 1 87.19 197 LYS A N 1
ATOM 1625 C CA . LYS A 1 197 ? -15.875 -48.969 -33.719 1 87.19 197 LYS A CA 1
ATOM 1626 C C . LYS A 1 197 ? -16.453 -47.812 -32.938 1 87.19 197 LYS A C 1
ATOM 1628 O O . LYS A 1 197 ? -15.859 -46.719 -32.906 1 87.19 197 LYS A O 1
ATOM 1633 N N . ASP A 1 198 ? -17.484 -47.969 -32.125 1 86.88 198 ASP A N 1
ATOM 1634 C CA . ASP A 1 198 ? -18.172 -46.906 -31.453 1 86.88 198 ASP A CA 1
ATOM 1635 C C . ASP A 1 198 ? -17.672 -46.75 -30.016 1 86.88 198 ASP A C 1
ATOM 1637 O O . ASP A 1 198 ? -18.109 -45.844 -29.297 1 86.88 198 ASP A O 1
ATOM 1641 N N . ARG A 1 199 ? -16.719 -47.594 -29.641 1 86.19 199 ARG A N 1
ATOM 1642 C CA . ARG A 1 199 ? -16.203 -47.5 -28.281 1 86.19 199 ARG A CA 1
ATOM 1643 C C . ARG A 1 199 ? -15.375 -46.25 -28.078 1 86.19 199 ARG A C 1
ATOM 1645 O O . ARG A 1 199 ? -14.516 -45.906 -28.891 1 86.19 199 ARG A O 1
ATOM 1652 N N . ARG A 1 200 ? -15.711 -45.562 -26.953 1 81.19 200 ARG A N 1
ATOM 1653 C CA . ARG A 1 200 ? -15.023 -44.312 -26.641 1 81.19 200 ARG A CA 1
ATOM 1654 C C . ARG A 1 200 ? -13.789 -44.562 -25.781 1 81.19 200 ARG A C 1
ATOM 1656 O O . ARG A 1 200 ? -13.773 -45.469 -24.953 1 81.19 200 ARG A O 1
ATOM 1663 N N . PRO A 1 201 ? -12.844 -43.75 -26.047 1 82.94 201 PRO A N 1
ATOM 1664 C CA . PRO A 1 201 ? -11.633 -43.875 -25.234 1 82.94 201 PRO A CA 1
ATOM 1665 C C . PRO A 1 201 ? -11.883 -43.594 -23.75 1 82.94 201 PRO A C 1
ATOM 1667 O O . PRO A 1 201 ? -12.852 -42.938 -23.391 1 82.94 201 PRO A O 1
ATOM 1670 N N . PRO A 1 202 ? -11.016 -44.344 -22.922 1 77.81 202 PRO A N 1
ATOM 1671 C CA . PRO A 1 202 ? -11.188 -44.125 -21.484 1 77.81 202 PRO A CA 1
ATOM 1672 C C . PRO A 1 202 ? -10.961 -42.688 -21.078 1 77.81 202 PRO A C 1
ATOM 1674 O O . PRO A 1 202 ? -10.211 -41.969 -21.734 1 77.81 202 PRO A O 1
ATOM 1677 N N . GLU A 1 203 ? -11.742 -42.281 -20.047 1 76.75 203 GLU A N 1
ATOM 1678 C CA . GLU A 1 203 ? -11.602 -40.938 -19.516 1 76.75 203 GLU A CA 1
ATOM 1679 C C . GLU A 1 203 ? -10.273 -40.781 -18.781 1 76.75 203 GLU A C 1
ATOM 1681 O O . GLU A 1 203 ? -9.711 -41.75 -18.281 1 76.75 203 GLU A O 1
ATOM 1686 N N . ASN A 1 204 ? -9.711 -39.719 -18.875 1 73.81 204 ASN A N 1
ATOM 1687 C CA . ASN A 1 204 ? -8.461 -39.406 -18.188 1 73.81 204 ASN A CA 1
ATOM 1688 C C . ASN A 1 204 ? -8.641 -39.406 -16.672 1 73.81 204 ASN A C 1
ATOM 1690 O O . ASN A 1 204 ? -9.359 -38.562 -16.125 1 73.81 204 ASN A O 1
ATOM 1694 N N . HIS A 1 205 ? -8.305 -40.594 -16.078 1 73.38 205 HIS A N 1
ATOM 1695 C CA . HIS A 1 205 ? -8.484 -40.688 -14.641 1 73.38 205 HIS A CA 1
ATOM 1696 C C . HIS A 1 205 ? -7.398 -39.938 -13.891 1 73.38 205 HIS A C 1
ATOM 1698 O O . HIS A 1 205 ? -7.273 -40.062 -12.672 1 73.38 205 HIS A O 1
ATOM 1704 N N . GLY A 1 206 ? -6.77 -39.031 -14.398 1 80.62 206 GLY A N 1
ATOM 1705 C CA . GLY A 1 206 ? -5.738 -38.281 -13.711 1 80.62 206 GLY A CA 1
ATOM 1706 C C . GLY A 1 206 ? -4.473 -39.062 -13.469 1 80.62 206 GLY A C 1
ATOM 1707 O O . GLY A 1 206 ? -4.352 -40.219 -13.922 1 80.62 206 GLY A O 1
ATOM 1708 N N . LEU A 1 207 ? -3.498 -38.656 -12.766 1 88 207 LEU A N 1
ATOM 1709 C CA . LEU A 1 207 ? -2.203 -39.281 -12.531 1 88 207 LEU A CA 1
ATOM 1710 C C . LEU A 1 207 ? -2.291 -40.281 -11.391 1 88 207 LEU A C 1
ATOM 1712 O O . LEU A 1 207 ? -3 -40.062 -10.406 1 88 207 LEU A O 1
ATOM 1716 N N . ASP A 1 208 ? -1.703 -41.438 -11.625 1 88.31 208 ASP A N 1
ATOM 1717 C CA . ASP A 1 208 ? -1.647 -42.438 -10.547 1 88.31 208 ASP A CA 1
ATOM 1718 C C . ASP A 1 208 ? -0.722 -41.969 -9.422 1 88.31 208 ASP A C 1
ATOM 1720 O O . ASP A 1 208 ? 0.055 -41.031 -9.602 1 88.31 208 ASP A O 1
ATOM 1724 N N . ILE A 1 209 ? -0.746 -42.562 -8.266 1 93.56 209 ILE A N 1
ATOM 1725 C CA . ILE A 1 209 ? -0.031 -42.156 -7.062 1 93.56 209 ILE A CA 1
ATOM 1726 C C . ILE A 1 209 ? 1.474 -42.281 -7.285 1 93.56 209 ILE A C 1
ATOM 1728 O O . ILE A 1 209 ? 2.25 -41.438 -6.828 1 93.56 209 ILE A O 1
ATOM 1732 N N . ALA A 1 210 ? 1.877 -43.344 -7.965 1 92.5 210 ALA A N 1
ATOM 1733 C CA . ALA A 1 210 ? 3.299 -43.562 -8.227 1 92.5 210 ALA A CA 1
ATOM 1734 C C . ALA A 1 210 ? 3.873 -42.438 -9.07 1 92.5 210 ALA A C 1
ATOM 1736 O O . ALA A 1 210 ? 4.969 -41.938 -8.797 1 92.5 210 ALA A O 1
ATOM 1737 N N . THR A 1 211 ? 3.117 -41.969 -10.008 1 93.31 211 THR A N 1
ATOM 1738 C CA . THR A 1 211 ? 3.551 -40.875 -10.867 1 93.31 211 THR A CA 1
ATOM 1739 C C . THR A 1 211 ? 3.57 -39.562 -10.102 1 93.31 211 THR A C 1
ATOM 1741 O O . THR A 1 211 ? 4.5 -38.781 -10.25 1 93.31 211 THR A O 1
ATOM 1744 N N . LYS A 1 212 ? 2.57 -39.375 -9.305 1 95.69 212 LYS A N 1
ATOM 1745 C CA . LYS A 1 212 ? 2.525 -38.188 -8.484 1 95.69 212 LYS A CA 1
ATOM 1746 C C . LYS A 1 212 ? 3.732 -38.094 -7.559 1 95.69 212 LYS A C 1
ATOM 1748 O O . LYS A 1 212 ? 4.332 -37.031 -7.398 1 95.69 212 LYS A O 1
ATOM 1753 N N . ARG A 1 213 ? 4.074 -39.219 -7.012 1 96.75 213 ARG A N 1
ATOM 1754 C CA . ARG A 1 213 ? 5.234 -39.281 -6.129 1 96.75 213 ARG A CA 1
ATOM 1755 C C . ARG A 1 213 ? 6.52 -38.969 -6.891 1 96.75 213 ARG A C 1
ATOM 1757 O O . ARG A 1 213 ? 7.359 -38.219 -6.418 1 96.75 213 ARG A O 1
ATOM 1764 N N . SER A 1 214 ? 6.637 -39.5 -8.062 1 95.44 214 SER A N 1
ATOM 1765 C CA . SER A 1 214 ? 7.809 -39.25 -8.891 1 95.44 214 SER A CA 1
ATOM 1766 C C . SER A 1 214 ? 7.926 -37.781 -9.25 1 95.44 214 SER A C 1
ATOM 1768 O O . SER A 1 214 ? 9.023 -37.219 -9.234 1 95.44 214 SER A O 1
ATOM 1770 N N . ILE A 1 215 ? 6.777 -37.188 -9.562 1 96.62 215 ILE A N 1
ATOM 1771 C CA . ILE A 1 215 ? 6.742 -35.75 -9.867 1 96.62 215 ILE A CA 1
ATOM 1772 C C . ILE A 1 215 ? 7.211 -34.969 -8.656 1 96.62 215 ILE A C 1
ATOM 1774 O O . ILE A 1 215 ? 8.047 -34.062 -8.781 1 96.62 215 ILE A O 1
ATOM 1778 N N . ASN A 1 216 ? 6.727 -35.344 -7.516 1 98.06 216 ASN A N 1
ATOM 1779 C CA . ASN A 1 216 ? 7.07 -34.625 -6.293 1 98.06 216 ASN A CA 1
ATOM 1780 C C . ASN A 1 216 ? 8.555 -34.75 -5.969 1 98.06 216 ASN A C 1
ATOM 1782 O O . ASN A 1 216 ? 9.18 -33.781 -5.531 1 98.06 216 ASN A O 1
ATOM 1786 N N . PHE A 1 217 ? 9.148 -35.906 -6.254 1 97.56 217 PHE A N 1
ATOM 1787 C CA . PHE A 1 217 ? 10.578 -36.094 -6.027 1 97.56 217 PHE A CA 1
ATOM 1788 C C . PHE A 1 217 ? 11.383 -35.188 -6.934 1 97.56 217 PHE A C 1
ATOM 1790 O O . PHE A 1 217 ? 12.375 -34.594 -6.496 1 97.56 217 PHE A O 1
ATOM 1797 N N . MET A 1 218 ? 10.922 -35.031 -8.141 1 96.81 218 MET A N 1
ATOM 1798 C CA . MET A 1 218 ? 11.617 -34.156 -9.086 1 96.81 218 MET A CA 1
ATOM 1799 C C . MET A 1 218 ? 11.5 -32.719 -8.672 1 96.81 218 MET A C 1
ATOM 1801 O O . MET A 1 218 ? 12.453 -31.938 -8.812 1 96.81 218 MET A O 1
ATOM 1805 N N . ILE A 1 219 ? 10.312 -32.375 -8.195 1 97.38 219 ILE A N 1
ATOM 1806 C CA . ILE A 1 219 ? 10.086 -31 -7.75 1 97.38 219 ILE A CA 1
ATOM 1807 C C . ILE A 1 219 ? 10.977 -30.703 -6.547 1 97.38 219 ILE A C 1
ATOM 1809 O O . ILE A 1 219 ? 11.617 -29.656 -6.496 1 97.38 219 ILE A O 1
ATOM 1813 N N . ILE A 1 220 ? 11.062 -31.641 -5.617 1 97.56 220 ILE A N 1
ATOM 1814 C CA . ILE A 1 220 ? 11.906 -31.469 -4.441 1 97.56 220 ILE A CA 1
ATOM 1815 C C . ILE A 1 220 ? 13.375 -31.391 -4.867 1 97.56 220 ILE A C 1
ATOM 1817 O O . ILE A 1 220 ? 14.125 -30.547 -4.363 1 97.56 220 ILE A O 1
ATOM 1821 N N . SER A 1 221 ? 13.719 -32.188 -5.816 1 96.56 221 SER A N 1
ATOM 1822 C CA . SER A 1 221 ? 15.078 -32.156 -6.344 1 96.56 221 SER A CA 1
ATOM 1823 C C . SER A 1 221 ? 15.438 -30.812 -6.93 1 96.56 221 SER A C 1
ATOM 1825 O O . SER A 1 221 ? 16.531 -30.281 -6.688 1 96.56 221 SER A O 1
ATOM 1827 N N . TYR A 1 222 ? 14.508 -30.266 -7.637 1 95.44 222 TYR A N 1
ATOM 1828 C CA . TYR A 1 222 ? 14.75 -28.969 -8.25 1 95.44 222 TYR A CA 1
ATOM 1829 C C . TYR A 1 222 ? 14.828 -27.859 -7.199 1 95.44 222 TYR A C 1
ATOM 1831 O O . TYR A 1 222 ? 15.648 -26.953 -7.305 1 95.44 222 TYR A O 1
ATOM 1839 N N . ALA A 1 223 ? 13.977 -27.984 -6.227 1 96.44 223 ALA A N 1
ATOM 1840 C CA . ALA A 1 223 ? 14.031 -27.031 -5.125 1 96.44 223 ALA A CA 1
ATOM 1841 C C . ALA A 1 223 ? 15.383 -27.078 -4.422 1 96.44 223 ALA A C 1
ATOM 1843 O O . ALA A 1 223 ? 15.938 -26.047 -4.043 1 96.44 223 ALA A O 1
ATOM 1844 N N . GLN A 1 224 ? 15.914 -28.281 -4.281 1 95.06 224 GLN A N 1
ATOM 1845 C CA . GLN A 1 224 ? 17.234 -28.438 -3.684 1 95.06 224 GLN A CA 1
ATOM 1846 C C . GLN A 1 224 ? 18.312 -27.828 -4.562 1 95.06 224 GLN A C 1
ATOM 1848 O O . GLN A 1 224 ? 19.266 -27.219 -4.059 1 95.06 224 GLN A O 1
ATOM 1853 N N . GLN A 1 225 ? 18.141 -27.969 -5.828 1 92.75 225 GLN A N 1
ATOM 1854 C CA . GLN A 1 225 ? 19.094 -27.359 -6.75 1 92.75 225 GLN A CA 1
ATOM 1855 C C . GLN A 1 225 ? 19.125 -25.844 -6.582 1 92.75 225 GLN A C 1
ATOM 1857 O O . GLN A 1 225 ? 20.203 -25.234 -6.547 1 92.75 225 GLN A O 1
ATOM 1862 N N . LEU A 1 226 ? 17.938 -25.25 -6.516 1 93.12 226 LEU A N 1
ATOM 1863 C CA . LEU A 1 226 ? 17.828 -23.812 -6.328 1 93.12 226 LEU A CA 1
ATOM 1864 C C . LEU A 1 226 ? 18.469 -23.391 -5.008 1 93.12 226 LEU A C 1
ATOM 1866 O O . LEU A 1 226 ? 19.141 -22.359 -4.938 1 93.12 226 LEU A O 1
ATOM 1870 N N . PHE A 1 227 ? 18.312 -24.219 -3.994 1 94.38 227 PHE A N 1
ATOM 1871 C CA . PHE A 1 227 ? 18.906 -23.984 -2.682 1 94.38 227 PHE A CA 1
ATOM 1872 C C . PHE A 1 227 ? 20.422 -24.016 -2.75 1 94.38 227 PHE A C 1
ATOM 1874 O O . PHE A 1 227 ? 21.094 -23.156 -2.191 1 94.38 227 PHE A O 1
ATOM 1881 N N . LEU A 1 228 ? 20.938 -24.938 -3.445 1 91.31 228 LEU A N 1
ATOM 1882 C CA . LEU A 1 228 ? 22.375 -25.141 -3.537 1 91.31 228 LEU A CA 1
ATOM 1883 C C . LEU A 1 228 ? 23.047 -24 -4.312 1 91.31 228 LEU A C 1
ATOM 1885 O O . LEU A 1 228 ? 24.219 -23.703 -4.105 1 91.31 228 LEU A O 1
ATOM 1889 N N . HIS A 1 229 ? 22.266 -23.344 -5.125 1 89.44 229 HIS A N 1
ATOM 1890 C CA . HIS A 1 229 ? 22.797 -22.234 -5.91 1 89.44 229 HIS A CA 1
ATOM 1891 C C . HIS A 1 229 ? 23.219 -21.078 -5.012 1 89.44 229 HIS A C 1
ATOM 1893 O O . HIS A 1 229 ? 24.047 -20.25 -5.406 1 89.44 229 HIS A O 1
ATOM 1899 N N . PHE A 1 230 ? 22.672 -21.031 -3.828 1 91.19 230 PHE A N 1
ATOM 1900 C CA . PHE A 1 230 ? 23 -19.953 -2.906 1 91.19 230 PHE A CA 1
ATOM 1901 C C . PHE A 1 230 ? 24.375 -20.156 -2.299 1 91.19 230 PHE A C 1
ATOM 1903 O O . PHE A 1 230 ? 24.984 -19.219 -1.786 1 91.19 230 PHE A O 1
ATOM 1910 N N . GLY A 1 231 ? 24.859 -21.344 -2.326 1 83.31 231 GLY A N 1
ATOM 1911 C CA . GLY A 1 231 ? 26.188 -21.656 -1.843 1 83.31 231 GLY A CA 1
ATOM 1912 C C . GLY A 1 231 ? 26.297 -21.656 -0.329 1 83.31 231 GLY A C 1
ATOM 1913 O O . GLY A 1 231 ? 27.234 -22.219 0.237 1 83.31 231 GLY A O 1
ATOM 1914 N N . ASP A 1 232 ? 25.484 -20.891 0.331 1 85.75 232 ASP A N 1
ATOM 1915 C CA . ASP A 1 232 ? 25.469 -20.688 1.777 1 85.75 232 ASP A CA 1
ATOM 1916 C C . ASP A 1 232 ? 24.047 -20.812 2.33 1 85.75 232 ASP A C 1
ATOM 1918 O O . ASP A 1 232 ? 23.141 -20.078 1.891 1 85.75 232 ASP A O 1
ATOM 1922 N N . SER A 1 233 ? 23.984 -21.734 3.301 1 88.81 233 SER A N 1
ATOM 1923 C CA . SER A 1 233 ? 22.672 -21.984 3.865 1 88.81 233 SER A CA 1
ATOM 1924 C C . SER A 1 233 ? 22.094 -20.734 4.531 1 88.81 233 SER A C 1
ATOM 1926 O O . SER A 1 233 ? 20.891 -20.5 4.516 1 88.81 233 SER A O 1
ATOM 1928 N N . ASP A 1 234 ? 23 -19.938 5.031 1 92.12 234 ASP A N 1
ATOM 1929 C CA . ASP A 1 234 ? 22.547 -18.734 5.707 1 92.12 234 ASP A CA 1
ATOM 1930 C C . ASP A 1 234 ? 21.984 -17.719 4.711 1 92.12 234 ASP A C 1
ATOM 1932 O O . ASP A 1 234 ? 20.984 -17.062 4.988 1 92.12 234 ASP A O 1
ATOM 1936 N N . PHE A 1 235 ? 22.578 -17.734 3.596 1 94.38 235 PHE A N 1
ATOM 1937 C CA . PHE A 1 235 ? 22.125 -16.812 2.562 1 94.38 235 PHE A CA 1
ATOM 1938 C C . PHE A 1 235 ? 20.781 -17.234 2.01 1 94.38 235 PHE A C 1
ATOM 1940 O O . PHE A 1 235 ? 19.891 -16.406 1.803 1 94.38 235 PHE A O 1
ATOM 1947 N N . ALA A 1 236 ? 20.594 -18.531 1.888 1 94.69 236 ALA A N 1
ATOM 1948 C CA . ALA A 1 236 ? 19.297 -19.047 1.435 1 94.69 236 ALA A CA 1
ATOM 1949 C C . ALA A 1 236 ? 18.203 -18.781 2.463 1 94.69 236 ALA A C 1
ATOM 1951 O O . ALA A 1 236 ? 17.078 -18.438 2.102 1 94.69 236 ALA A O 1
ATOM 1952 N N . ALA A 1 237 ? 18.609 -18.891 3.68 1 94.38 237 ALA A N 1
ATOM 1953 C CA . ALA A 1 237 ? 17.656 -18.656 4.762 1 94.38 237 ALA A CA 1
ATOM 1954 C C . ALA A 1 237 ? 17.219 -17.188 4.797 1 94.38 237 ALA A C 1
ATOM 1956 O O . ALA A 1 237 ? 16.047 -16.906 5.07 1 94.38 237 ALA A O 1
ATOM 1957 N N . LEU A 1 238 ? 18.156 -16.312 4.523 1 94.75 238 LEU A N 1
ATOM 1958 C CA . LEU A 1 238 ? 17.828 -14.883 4.488 1 94.75 238 LEU A CA 1
ATOM 1959 C C . LEU A 1 238 ? 16.797 -14.594 3.404 1 94.75 238 LEU A C 1
ATOM 1961 O O . LEU A 1 238 ? 15.836 -13.844 3.637 1 94.75 238 LEU A O 1
ATOM 1965 N N . ALA A 1 239 ? 16.984 -15.172 2.264 1 95.19 239 ALA A N 1
ATOM 1966 C CA . ALA A 1 239 ? 16.047 -14.969 1.16 1 95.19 239 ALA A CA 1
ATOM 1967 C C . ALA A 1 239 ? 14.672 -15.523 1.499 1 95.19 239 ALA A C 1
ATOM 1969 O O . ALA A 1 239 ? 13.648 -14.883 1.248 1 95.19 239 ALA A O 1
ATOM 1970 N N . LYS A 1 240 ? 14.672 -16.672 2.088 1 94.5 240 LYS A N 1
ATOM 1971 C CA . LYS A 1 240 ? 13.414 -17.297 2.484 1 94.5 240 LYS A CA 1
ATOM 1972 C C . LYS A 1 240 ? 12.672 -16.438 3.51 1 94.5 240 LYS A C 1
ATOM 1974 O O . LYS A 1 240 ? 11.461 -16.234 3.391 1 94.5 240 LYS A O 1
ATOM 1979 N N . GLU A 1 241 ? 13.367 -15.93 4.453 1 93.88 241 GLU A N 1
ATOM 1980 C CA . GLU A 1 241 ? 12.781 -15.117 5.516 1 93.88 241 GLU A CA 1
ATOM 1981 C C . GLU A 1 241 ? 12.18 -13.836 4.953 1 93.88 241 GLU A C 1
ATOM 1983 O O . GLU A 1 241 ? 11.133 -13.375 5.426 1 93.88 241 GLU A O 1
ATOM 1988 N N . ALA A 1 242 ? 12.805 -13.258 3.99 1 94.12 242 ALA A N 1
ATOM 1989 C CA . ALA A 1 242 ? 12.312 -12.031 3.379 1 94.12 242 ALA A CA 1
ATOM 1990 C C . ALA A 1 242 ? 10.984 -12.266 2.662 1 94.12 242 ALA A C 1
ATOM 1992 O O . ALA A 1 242 ? 10.172 -11.352 2.529 1 94.12 242 ALA A O 1
ATOM 1993 N N . ASN A 1 243 ? 10.797 -13.461 2.283 1 90.69 243 ASN A N 1
ATOM 1994 C CA . ASN A 1 243 ? 9.555 -13.805 1.599 1 90.69 243 ASN A CA 1
ATOM 1995 C C . ASN A 1 243 ? 8.422 -14.078 2.588 1 90.69 243 ASN A C 1
ATOM 1997 O O . ASN A 1 243 ? 7.25 -13.859 2.273 1 90.69 243 ASN A O 1
ATOM 2001 N N . ASP A 1 244 ? 8.805 -14.461 3.756 1 89.06 244 ASP A N 1
ATOM 2002 C CA . ASP A 1 244 ? 7.812 -14.898 4.734 1 89.06 244 ASP A CA 1
ATOM 2003 C C . ASP A 1 244 ? 7.441 -13.758 5.68 1 89.06 244 ASP A C 1
ATOM 2005 O O . ASP A 1 244 ? 6.332 -13.727 6.223 1 89.06 244 ASP A O 1
ATOM 2009 N N . LYS A 1 245 ? 8.352 -12.836 5.82 1 89.81 245 LYS A N 1
ATOM 2010 C CA . LYS A 1 245 ? 8.164 -11.805 6.836 1 89.81 245 LYS A CA 1
ATOM 2011 C C . LYS A 1 245 ? 7.824 -10.453 6.199 1 89.81 245 LYS A C 1
ATOM 2013 O O . LYS A 1 245 ? 7.832 -10.328 4.977 1 89.81 245 LYS A O 1
ATOM 2018 N N . SER A 1 246 ? 7.438 -9.602 7.137 1 90.31 246 SER A N 1
ATOM 2019 C CA . SER A 1 246 ? 7.148 -8.242 6.695 1 90.31 246 SER A CA 1
ATOM 2020 C C . SER A 1 246 ? 8.398 -7.371 6.727 1 90.31 246 SER A C 1
ATOM 2022 O O . SER A 1 246 ? 9.359 -7.68 7.434 1 90.31 246 SER A O 1
ATOM 2024 N N . VAL A 1 247 ? 8.242 -6.391 5.895 1 90.31 247 VAL A N 1
ATOM 2025 C CA . VAL A 1 247 ? 9.359 -5.453 5.844 1 90.31 247 VAL A CA 1
ATOM 2026 C C . VAL A 1 247 ? 9.516 -4.758 7.195 1 90.31 247 VAL A C 1
ATOM 2028 O O . VAL A 1 247 ? 8.531 -4.531 7.898 1 90.31 247 VAL A O 1
ATOM 2031 N N . GLY A 1 248 ? 10.664 -4.438 7.711 1 83.94 248 GLY A N 1
ATOM 2032 C CA . GLY A 1 248 ? 10.922 -3.75 8.969 1 83.94 248 GLY A CA 1
ATOM 2033 C C . GLY A 1 248 ? 11.172 -4.699 10.125 1 83.94 248 GLY A C 1
ATOM 2034 O O . GLY A 1 248 ? 11.586 -4.273 11.203 1 83.94 248 GLY A O 1
ATOM 2035 N N . GLY A 1 249 ? 10.844 -5.938 9.852 1 78.19 249 GLY A N 1
ATOM 2036 C CA . GLY A 1 249 ? 11.039 -6.922 10.906 1 78.19 249 GLY A CA 1
ATOM 2037 C C . GLY A 1 249 ? 12.477 -7.398 11.023 1 78.19 249 GLY A C 1
ATOM 2038 O O . GLY A 1 249 ? 12.859 -7.977 12.039 1 78.19 249 GLY A O 1
ATOM 2039 N N . ILE A 1 250 ? 13.25 -7.195 9.984 1 78.81 250 ILE A N 1
ATOM 2040 C CA . ILE A 1 250 ? 14.617 -7.688 9.977 1 78.81 250 ILE A CA 1
ATOM 2041 C C . ILE A 1 250 ? 15.57 -6.547 9.633 1 78.81 250 ILE A C 1
ATOM 2043 O O . ILE A 1 250 ? 15.344 -5.809 8.672 1 78.81 250 ILE A O 1
ATOM 2047 N N . LYS A 1 251 ? 16.578 -6.402 10.461 1 89.44 251 LYS A N 1
ATOM 2048 C CA . LYS A 1 251 ? 17.672 -5.477 10.172 1 89.44 251 LYS A CA 1
ATOM 2049 C C . LYS A 1 251 ? 18.906 -6.223 9.672 1 89.44 251 LYS A C 1
ATOM 2051 O O . LYS A 1 251 ? 19.359 -7.176 10.305 1 89.44 251 LYS A O 1
ATOM 2056 N N . TYR A 1 252 ? 19.391 -5.887 8.555 1 93.88 252 TYR A N 1
ATOM 2057 C CA . TYR A 1 252 ? 20.5 -6.602 7.922 1 93.88 252 TYR A CA 1
ATOM 2058 C C . TYR A 1 252 ? 21.844 -5.953 8.258 1 93.88 252 TYR A C 1
ATOM 2060 O O . TYR A 1 252 ? 22.891 -6.496 7.941 1 93.88 252 TYR A O 1
ATOM 2068 N N . GLY A 1 253 ? 21.766 -4.805 8.984 1 92.94 253 GLY A N 1
ATOM 2069 C CA . GLY A 1 253 ? 23.016 -4.156 9.391 1 92.94 253 GLY A CA 1
ATOM 2070 C C . GLY A 1 253 ? 23.094 -2.701 8.969 1 92.94 253 GLY A C 1
ATOM 2071 O O . GLY A 1 253 ? 22.062 -2.053 8.766 1 92.94 253 GLY A O 1
ATOM 2072 N N . ASN A 1 254 ? 24.406 -2.166 8.961 1 92.25 254 ASN A N 1
ATOM 2073 C CA . ASN A 1 254 ? 24.641 -0.793 8.523 1 92.25 254 ASN A CA 1
ATOM 2074 C C . ASN A 1 254 ? 24.703 -0.695 7.004 1 92.25 254 ASN A C 1
ATOM 2076 O O . ASN A 1 254 ? 24.516 -1.691 6.305 1 92.25 254 ASN A O 1
ATOM 2080 N N . ASP A 1 255 ? 24.859 0.44 6.527 1 90.12 255 ASP A N 1
ATOM 2081 C CA . ASP A 1 255 ? 24.844 0.694 5.09 1 90.12 255 ASP A CA 1
ATOM 2082 C C . ASP A 1 255 ? 25.891 -0.154 4.371 1 90.12 255 ASP A C 1
ATOM 2084 O O . ASP A 1 255 ? 25.625 -0.705 3.301 1 90.12 255 ASP A O 1
ATOM 2088 N N . THR A 1 256 ? 26.969 -0.29 4.992 1 92.62 256 THR A N 1
ATOM 2089 C CA . THR A 1 256 ? 28.047 -1.062 4.383 1 92.62 256 THR A CA 1
ATOM 2090 C C . THR A 1 256 ? 27.672 -2.539 4.305 1 92.62 256 THR A C 1
ATOM 2092 O O . THR A 1 256 ? 27.938 -3.195 3.291 1 92.62 256 THR A O 1
ATOM 2095 N N . ASP A 1 257 ? 27.078 -3.057 5.348 1 94.56 257 ASP A N 1
ATOM 2096 C CA . ASP A 1 257 ? 26.625 -4.445 5.375 1 94.56 257 ASP A CA 1
ATOM 2097 C C . ASP A 1 257 ? 25.578 -4.699 4.297 1 94.56 257 ASP A C 1
ATOM 2099 O O . ASP A 1 257 ? 25.641 -5.703 3.582 1 94.56 257 ASP A O 1
ATOM 2103 N N . CYS A 1 258 ? 24.703 -3.762 4.207 1 94.81 258 CYS A N 1
ATOM 2104 C CA . CYS A 1 258 ? 23.625 -3.887 3.23 1 94.81 258 CYS A CA 1
ATOM 2105 C C . CYS A 1 258 ? 24.172 -3.873 1.809 1 94.81 258 CYS A C 1
ATOM 2107 O O . CYS A 1 258 ? 23.719 -4.641 0.957 1 94.81 258 CYS A O 1
ATOM 2109 N N . GLN A 1 259 ? 25.172 -3.102 1.639 1 91.75 259 GLN A N 1
ATOM 2110 C CA . GLN A 1 259 ? 25.781 -3.041 0.314 1 91.75 259 GLN A CA 1
ATOM 2111 C C . GLN A 1 259 ? 26.484 -4.355 -0.034 1 91.75 259 GLN A C 1
ATOM 2113 O O . GLN A 1 259 ? 26.422 -4.809 -1.179 1 91.75 259 GLN A O 1
ATOM 2118 N N . HIS A 1 260 ? 27.062 -4.887 0.899 1 95.44 260 HIS A N 1
ATOM 2119 C CA . HIS A 1 260 ? 27.719 -6.18 0.691 1 95.44 260 HIS A CA 1
ATOM 2120 C C . HIS A 1 260 ? 26.688 -7.254 0.329 1 95.44 260 HIS A C 1
ATOM 2122 O O . HIS A 1 260 ? 26.906 -8.039 -0.596 1 95.44 260 HIS A O 1
ATOM 2128 N N . LEU A 1 261 ? 25.641 -7.25 1.018 1 95.06 261 LEU A N 1
ATOM 2129 C CA . LEU A 1 261 ? 24.578 -8.227 0.765 1 95.06 261 LEU A CA 1
ATOM 2130 C C . LEU A 1 261 ? 23.969 -8.023 -0.617 1 95.06 261 LEU A C 1
ATOM 2132 O O . LEU A 1 261 ? 23.703 -8.984 -1.333 1 95.06 261 LEU A O 1
ATOM 2136 N N . LEU A 1 262 ? 23.828 -6.789 -0.982 1 94.19 262 LEU A N 1
ATOM 2137 C CA . LEU A 1 262 ? 23.266 -6.48 -2.289 1 94.19 262 LEU A CA 1
ATOM 2138 C C . LEU A 1 262 ? 24.172 -6.973 -3.408 1 94.19 262 LEU A C 1
ATOM 2140 O O . LEU A 1 262 ? 23.688 -7.516 -4.406 1 94.19 262 LEU A O 1
ATOM 2144 N N . ARG A 1 263 ? 25.422 -6.82 -3.223 1 93.12 263 ARG A N 1
ATOM 2145 C CA . ARG A 1 263 ? 26.375 -7.32 -4.207 1 93.12 263 ARG A CA 1
ATOM 2146 C C . ARG A 1 263 ? 26.312 -8.844 -4.316 1 93.12 263 ARG A C 1
ATOM 2148 O O . ARG A 1 263 ? 26.359 -9.391 -5.418 1 93.12 263 ARG A O 1
ATOM 2155 N N . ARG A 1 264 ? 26.172 -9.43 -3.242 1 93.88 264 ARG A N 1
ATOM 2156 C CA . ARG A 1 264 ? 26.062 -10.883 -3.215 1 93.88 264 ARG A CA 1
ATOM 2157 C C . ARG A 1 264 ? 24.797 -11.344 -3.93 1 93.88 264 ARG A C 1
ATOM 2159 O O . ARG A 1 264 ? 24.828 -12.312 -4.691 1 93.88 264 ARG A O 1
ATOM 2166 N N . ILE A 1 265 ? 23.719 -10.641 -3.703 1 95 265 ILE A N 1
ATOM 2167 C CA . ILE A 1 265 ? 22.453 -10.953 -4.336 1 95 265 ILE A CA 1
ATOM 2168 C C . ILE A 1 265 ? 22.578 -10.844 -5.852 1 95 265 ILE A C 1
ATOM 2170 O O . ILE A 1 265 ? 22.172 -11.742 -6.59 1 95 265 ILE A O 1
ATOM 2174 N N . GLN A 1 266 ? 23.234 -9.805 -6.258 1 91.62 266 GLN A N 1
ATOM 2175 C CA . GLN A 1 266 ? 23.391 -9.57 -7.691 1 91.62 266 GLN A CA 1
ATOM 2176 C C . GLN A 1 266 ? 24.234 -10.656 -8.336 1 91.62 266 GLN A C 1
ATOM 2178 O O . GLN A 1 266 ? 23.938 -11.133 -9.43 1 91.62 266 GLN A O 1
ATOM 2183 N N . LYS A 1 267 ? 25.188 -11.023 -7.668 1 90.56 267 LYS A N 1
ATOM 2184 C CA . LYS A 1 267 ? 26.047 -12.094 -8.172 1 90.56 267 LYS A CA 1
ATOM 2185 C C . LYS A 1 267 ? 25.266 -13.398 -8.305 1 90.56 267 LYS A C 1
ATOM 2187 O O . LYS A 1 267 ? 25.406 -14.109 -9.305 1 90.56 267 LYS A O 1
ATOM 2192 N N . HIS A 1 268 ? 24.453 -13.656 -7.391 1 90.56 268 HIS A N 1
ATOM 2193 C CA . HIS A 1 268 ? 23.688 -14.898 -7.398 1 90.56 268 HIS A CA 1
ATOM 2194 C C . HIS A 1 268 ? 22.609 -14.883 -8.477 1 90.56 268 HIS A C 1
ATOM 2196 O O . HIS A 1 268 ? 22.344 -15.914 -9.109 1 90.56 268 HIS A O 1
ATOM 2202 N N . VAL A 1 269 ? 22.031 -13.766 -8.664 1 89.38 269 VAL A N 1
ATOM 2203 C CA . VAL A 1 269 ? 21.031 -13.633 -9.711 1 89.38 269 VAL A CA 1
ATOM 2204 C C . VAL A 1 269 ? 21.656 -13.922 -11.078 1 89.38 269 VAL A C 1
ATOM 2206 O O . VAL A 1 269 ? 21.094 -14.641 -11.898 1 89.38 269 VAL A O 1
ATOM 2209 N N . ALA A 1 270 ? 22.812 -13.453 -11.211 1 86.88 270 ALA A N 1
ATOM 2210 C CA . ALA A 1 270 ? 23.516 -13.648 -12.477 1 86.88 270 ALA A CA 1
ATOM 2211 C C . ALA A 1 270 ? 23.875 -15.117 -12.688 1 86.88 270 ALA A C 1
ATOM 2213 O O . ALA A 1 270 ? 23.75 -15.641 -13.797 1 86.88 270 ALA A O 1
ATOM 2214 N N . ILE A 1 271 ? 24.156 -15.812 -11.68 1 83.38 271 ILE A N 1
ATOM 2215 C CA . ILE A 1 271 ? 24.562 -17.203 -11.75 1 83.38 271 ILE A CA 1
ATOM 2216 C C . ILE A 1 271 ? 23.344 -18.094 -11.992 1 83.38 271 ILE A C 1
ATOM 2218 O O . ILE A 1 271 ? 23.391 -19.031 -12.781 1 83.38 271 ILE A O 1
ATOM 2222 N N . MET A 1 272 ? 22.266 -17.812 -11.367 1 83.25 272 MET A N 1
ATOM 2223 C CA . MET A 1 272 ? 21.047 -18.609 -11.469 1 83.25 272 MET A CA 1
ATOM 2224 C C . MET A 1 272 ? 20.484 -18.547 -12.883 1 83.25 272 MET A C 1
ATOM 2226 O O . MET A 1 272 ? 19.891 -19.516 -13.352 1 83.25 272 MET A O 1
ATOM 2230 N N . ASP A 1 273 ? 20.641 -17.531 -13.539 1 78.56 273 ASP A N 1
ATOM 2231 C CA . ASP A 1 273 ? 20.062 -17.375 -14.875 1 78.56 273 ASP A CA 1
ATOM 2232 C C . ASP A 1 273 ? 20.906 -18.109 -15.914 1 78.56 273 ASP A C 1
ATOM 2234 O O . ASP A 1 273 ? 20.406 -18.484 -16.969 1 78.56 273 ASP A O 1
ATOM 2238 N N . ARG A 1 274 ? 22.078 -18.547 -15.578 1 75 274 ARG A N 1
ATOM 2239 C CA . ARG A 1 274 ? 22.984 -19.219 -16.5 1 75 274 ARG A CA 1
ATOM 2240 C C . ARG A 1 274 ? 22.922 -20.734 -16.328 1 75 274 ARG A C 1
ATOM 2242 O O . ARG A 1 274 ? 23.328 -21.484 -17.203 1 75 274 ARG A O 1
ATOM 2249 N N . SER A 1 275 ? 22.328 -21.156 -15.211 1 65.69 275 SER A N 1
ATOM 2250 C CA . SER A 1 275 ? 22.391 -22.578 -14.891 1 65.69 275 SER A CA 1
ATOM 2251 C C . SER A 1 275 ? 21.328 -23.359 -15.656 1 65.69 275 SER A C 1
ATOM 2253 O O . SER A 1 275 ? 20.141 -23.078 -15.547 1 65.69 275 SER A O 1
ATOM 2255 N N . ASN A 1 276 ? 21.469 -23.859 -16.781 1 61.75 276 ASN A N 1
ATOM 2256 C CA . ASN A 1 276 ? 20.516 -24.594 -17.594 1 61.75 276 ASN A CA 1
ATOM 2257 C C . ASN A 1 276 ? 20.5 -26.078 -17.234 1 61.75 276 ASN A C 1
ATOM 2259 O O . ASN A 1 276 ? 19.438 -26.703 -17.266 1 61.75 276 ASN A O 1
ATOM 2263 N N . ASP A 1 277 ? 21.609 -26.828 -17.531 1 56.72 277 ASP A N 1
ATOM 2264 C CA . ASP A 1 277 ? 21.625 -28.219 -18 1 56.72 277 ASP A CA 1
ATOM 2265 C C . ASP A 1 277 ? 21.703 -29.188 -16.812 1 56.72 277 ASP A C 1
ATOM 2267 O O . ASP A 1 277 ? 22.75 -29.781 -16.562 1 56.72 277 ASP A O 1
ATOM 2271 N N . VAL A 1 278 ? 20.484 -29.219 -15.953 1 76.06 278 VAL A N 1
ATOM 2272 C CA . VAL A 1 278 ? 20.812 -30.031 -14.789 1 76.06 278 VAL A CA 1
ATOM 2273 C C . VAL A 1 278 ? 19.859 -31.219 -14.711 1 76.06 278 VAL A C 1
ATOM 2275 O O . VAL A 1 278 ? 19.484 -31.672 -13.625 1 76.06 278 VAL A O 1
ATOM 2278 N N . ALA A 1 279 ? 19.562 -31.719 -15.898 1 82.25 279 ALA A N 1
ATOM 2279 C CA . ALA A 1 279 ? 18.531 -32.75 -15.867 1 82.25 279 ALA A CA 1
ATOM 2280 C C . ALA A 1 279 ? 19.062 -34.031 -15.227 1 82.25 279 ALA A C 1
ATOM 2282 O O . ALA A 1 279 ? 18.391 -34.656 -14.391 1 82.25 279 ALA A O 1
ATOM 2283 N N . ALA A 1 280 ? 20.297 -34.406 -15.594 1 85.12 280 ALA A N 1
ATOM 2284 C CA . ALA A 1 280 ? 20.859 -35.656 -15.078 1 85.12 280 ALA A CA 1
ATOM 2285 C C . ALA A 1 280 ? 21.047 -35.562 -13.562 1 85.12 280 ALA A C 1
ATOM 2287 O O . ALA A 1 280 ? 20.75 -36.531 -12.852 1 85.12 280 ALA A O 1
ATOM 2288 N N . VAL A 1 281 ? 21.438 -34.5 -13.164 1 89.38 281 VAL A N 1
ATOM 2289 C CA . VAL A 1 281 ? 21.672 -34.312 -11.734 1 89.38 281 VAL A CA 1
ATOM 2290 C C . VAL A 1 281 ? 20.344 -34.344 -10.984 1 89.38 281 VAL A C 1
ATOM 2292 O O . VAL A 1 281 ? 20.25 -34.906 -9.898 1 89.38 281 VAL A O 1
ATOM 2295 N N . LEU A 1 282 ? 19.328 -33.844 -11.57 1 93.94 282 LEU A N 1
ATOM 2296 C CA . LEU A 1 282 ? 18.016 -33.812 -10.945 1 93.94 282 LEU A CA 1
ATOM 2297 C C . LEU A 1 282 ? 17.438 -35.219 -10.812 1 93.94 282 LEU A C 1
ATOM 2299 O O . LEU A 1 282 ? 16.828 -35.531 -9.797 1 93.94 282 LEU A O 1
ATOM 2303 N N . GLN A 1 283 ? 17.688 -35.938 -11.859 1 92.94 283 GLN A N 1
ATOM 2304 C CA . GLN A 1 283 ? 17.188 -37.312 -11.852 1 92.94 283 GLN A CA 1
ATOM 2305 C C . GLN A 1 283 ? 17.875 -38.156 -10.766 1 92.94 283 GLN A C 1
ATOM 2307 O O . GLN A 1 283 ? 17.203 -38.875 -10.031 1 92.94 283 GLN A O 1
ATOM 2312 N N . LYS A 1 284 ? 19.125 -38 -10.742 1 92.94 284 LYS A N 1
ATOM 2313 C CA . LYS A 1 284 ? 19.875 -38.719 -9.727 1 92.94 284 LYS A CA 1
ATOM 2314 C C . LYS A 1 284 ? 19.438 -38.312 -8.32 1 92.94 284 LYS A C 1
ATOM 2316 O O . LYS A 1 284 ? 19.234 -39.156 -7.457 1 92.94 284 LYS A O 1
ATOM 2321 N N . ARG A 1 285 ? 19.297 -37.062 -8.07 1 95.38 285 ARG A N 1
ATOM 2322 C CA . ARG A 1 285 ? 18.859 -36.531 -6.777 1 95.38 285 ARG A CA 1
ATOM 2323 C C . ARG A 1 285 ? 17.453 -37.031 -6.441 1 95.38 285 ARG A C 1
ATOM 2325 O O . ARG A 1 285 ? 17.172 -37.406 -5.301 1 95.38 285 ARG A O 1
ATOM 2332 N N . SER A 1 286 ? 16.625 -37 -7.465 1 96.19 286 SER A N 1
ATOM 2333 C CA . SER A 1 286 ? 15.258 -37.469 -7.277 1 96.19 286 SER A CA 1
ATOM 2334 C C . SER A 1 286 ? 15.219 -38.906 -6.824 1 96.19 286 SER A C 1
ATOM 2336 O O . SER A 1 286 ? 14.391 -39.281 -5.992 1 96.19 286 SER A O 1
ATOM 2338 N N . GLN A 1 287 ? 16.109 -39.719 -7.379 1 95.38 287 GLN A N 1
ATOM 2339 C CA . GLN A 1 287 ? 16.172 -41.125 -7.008 1 95.38 287 GLN A CA 1
ATOM 2340 C C . GLN A 1 287 ? 16.594 -41.312 -5.551 1 95.38 287 GLN A C 1
ATOM 2342 O O . GLN A 1 287 ? 16.016 -42.094 -4.82 1 95.38 287 GLN A O 1
ATOM 2347 N N . LEU A 1 288 ? 17.562 -40.562 -5.18 1 95.62 288 LEU A N 1
ATOM 2348 C CA . LEU A 1 288 ? 18.031 -40.594 -3.799 1 95.62 288 LEU A CA 1
ATOM 2349 C C . LEU A 1 288 ? 16.938 -40.156 -2.836 1 95.62 288 LEU A C 1
ATOM 2351 O O . LEU A 1 288 ? 16.766 -40.781 -1.772 1 95.62 288 LEU A O 1
ATOM 2355 N N . ILE A 1 289 ? 16.188 -39.188 -3.211 1 96.94 289 ILE A N 1
ATOM 2356 C CA . ILE A 1 289 ? 15.07 -38.688 -2.406 1 96.94 289 ILE A CA 1
ATOM 2357 C C . ILE A 1 289 ? 14.008 -39.781 -2.293 1 96.94 289 ILE A C 1
ATOM 2359 O O . ILE A 1 289 ? 13.469 -40.031 -1.209 1 96.94 289 ILE A O 1
ATOM 2363 N N . GLY A 1 290 ? 13.758 -40.438 -3.371 1 96.38 290 GLY A N 1
ATOM 2364 C CA . GLY A 1 290 ? 12.781 -41.531 -3.4 1 96.38 290 GLY A CA 1
ATOM 2365 C C . GLY A 1 290 ? 13.141 -42.688 -2.496 1 96.38 290 GLY A C 1
ATOM 2366 O O . GLY A 1 290 ? 12.266 -43.312 -1.899 1 96.38 290 GLY A O 1
ATOM 2367 N N . GLU A 1 291 ? 14.391 -42.938 -2.377 1 95.81 291 GLU A N 1
ATOM 2368 C CA . GLU A 1 291 ? 14.867 -44.031 -1.545 1 95.81 291 GLU A CA 1
ATOM 2369 C C . GLU A 1 291 ? 14.656 -43.75 -0.063 1 95.81 291 GLU A C 1
ATOM 2371 O O . GLU A 1 291 ? 14.461 -44.656 0.736 1 95.81 291 GLU A O 1
ATOM 2376 N N . LYS A 1 292 ? 14.641 -42.531 0.24 1 95.12 292 LYS A N 1
ATOM 2377 C CA . LYS A 1 292 ? 14.562 -42.156 1.646 1 95.12 292 LYS A CA 1
ATOM 2378 C C . LYS A 1 292 ? 13.148 -41.719 2.023 1 95.12 292 LYS A C 1
ATOM 2380 O O . LYS A 1 292 ? 12.82 -41.625 3.207 1 95.12 292 LYS A O 1
ATOM 2385 N N . ALA A 1 293 ? 12.352 -41.531 1.042 1 96.94 293 ALA A N 1
ATOM 2386 C CA . ALA A 1 293 ? 11.031 -40.938 1.265 1 96.94 293 ALA A CA 1
ATOM 2387 C C . ALA A 1 293 ? 10.117 -41.938 1.999 1 96.94 293 ALA A C 1
ATOM 2389 O O . ALA A 1 293 ? 10.062 -43.094 1.654 1 96.94 293 ALA A O 1
ATOM 2390 N N . VAL A 1 294 ? 9.477 -41.406 3.012 1 96.88 294 VAL A N 1
ATOM 2391 C CA . VAL A 1 294 ? 8.461 -42.125 3.762 1 96.88 294 VAL A CA 1
ATOM 2392 C C . VAL A 1 294 ? 7.109 -41.438 3.611 1 96.88 294 VAL A C 1
ATOM 2394 O O . VAL A 1 294 ? 7.035 -40.219 3.564 1 96.88 294 VAL A O 1
ATOM 2397 N N . PHE A 1 295 ? 6.184 -42.281 3.451 1 96.5 295 PHE A N 1
ATOM 2398 C CA . PHE A 1 295 ? 4.832 -41.75 3.287 1 96.5 295 PHE A CA 1
ATOM 2399 C C . PHE A 1 295 ? 3.943 -42.188 4.449 1 96.5 295 PHE A C 1
ATOM 2401 O O . PHE A 1 295 ? 4.199 -43.219 5.094 1 96.5 295 PHE A O 1
ATOM 2408 N N . ARG A 1 296 ? 2.98 -41.406 4.863 1 92.5 296 ARG A N 1
ATOM 2409 C CA . ARG A 1 296 ? 2.061 -41.719 5.953 1 92.5 296 ARG A CA 1
ATOM 2410 C C . ARG A 1 296 ? 1.136 -42.875 5.582 1 92.5 296 ARG A C 1
ATOM 2412 O O . ARG A 1 296 ? 0.763 -43.656 6.441 1 92.5 296 ARG A O 1
ATOM 2419 N N . SER A 1 297 ? 0.756 -42.781 4.281 1 93.81 297 SER A N 1
ATOM 2420 C CA . SER A 1 297 ? -0.118 -43.812 3.74 1 93.81 297 SER A CA 1
ATOM 2421 C C . SER A 1 297 ? 0.25 -44.156 2.301 1 93.81 297 SER A C 1
ATOM 2423 O O . SER A 1 297 ? 0.983 -43.406 1.648 1 93.81 297 SER A O 1
ATOM 2425 N N . ASP A 1 298 ? -0.361 -45.281 1.91 1 91.38 298 ASP A N 1
ATOM 2426 C CA . ASP A 1 298 ? -0.083 -45.719 0.55 1 91.38 298 ASP A CA 1
ATOM 2427 C C . ASP A 1 298 ? -0.734 -44.812 -0.479 1 91.38 298 ASP A C 1
ATOM 2429 O O . ASP A 1 298 ? -0.327 -44.781 -1.643 1 91.38 298 ASP A O 1
ATOM 2433 N N . ASP A 1 299 ? -1.616 -44 -0.006 1 91.88 299 ASP A N 1
ATOM 2434 C CA . ASP A 1 299 ? -2.355 -43.125 -0.924 1 91.88 299 ASP A CA 1
ATOM 2435 C C . ASP A 1 299 ? -1.791 -41.719 -0.921 1 91.88 299 ASP A C 1
ATOM 2437 O O . ASP A 1 299 ? -2.266 -40.844 -1.66 1 91.88 299 ASP A O 1
ATOM 2441 N N . ASP A 1 300 ? -0.67 -41.531 -0.172 1 95 300 ASP A N 1
ATOM 2442 C CA . ASP A 1 300 ? -0.093 -40.188 -0.106 1 95 300 ASP A CA 1
ATOM 2443 C C . ASP A 1 300 ? 0.921 -39.969 -1.227 1 95 300 ASP A C 1
ATOM 2445 O O . ASP A 1 300 ? 1.752 -40.844 -1.497 1 95 300 ASP A O 1
ATOM 2449 N N . ALA A 1 301 ? 0.826 -38.781 -1.826 1 96.25 301 ALA A N 1
ATOM 2450 C CA . ALA A 1 301 ? 1.763 -38.469 -2.896 1 96.25 301 ALA A CA 1
ATOM 2451 C C . ALA A 1 301 ? 2.93 -37.625 -2.369 1 96.25 301 ALA A C 1
ATOM 2453 O O . ALA A 1 301 ? 3.99 -37.562 -2.996 1 96.25 301 ALA A O 1
ATOM 2454 N N . VAL A 1 302 ? 2.684 -36.938 -1.214 1 97.19 302 VAL A N 1
ATOM 2455 C CA . VAL A 1 302 ? 3.711 -36.062 -0.644 1 97.19 302 VAL A CA 1
ATOM 2456 C C . VAL A 1 302 ? 4.426 -36.812 0.495 1 97.19 302 VAL A C 1
ATOM 2458 O O . VAL A 1 302 ? 3.781 -37.281 1.428 1 97.19 302 VAL A O 1
ATOM 2461 N N . PRO A 1 303 ? 5.672 -36.906 0.431 1 97.12 303 PRO A N 1
ATOM 2462 C CA . PRO A 1 303 ? 6.398 -37.594 1.513 1 97.12 303 PRO A CA 1
ATOM 2463 C C . PRO A 1 303 ? 6.387 -36.781 2.814 1 97.12 303 PRO A C 1
ATOM 2465 O O . PRO A 1 303 ? 6.133 -35.562 2.801 1 97.12 303 PRO A O 1
ATOM 2468 N N . VAL A 1 304 ? 6.668 -37.531 3.889 1 96.69 304 VAL A N 1
ATOM 2469 C CA . VAL A 1 304 ? 6.848 -36.844 5.172 1 96.69 304 VAL A CA 1
ATOM 2470 C C . VAL A 1 304 ? 8.094 -35.969 5.125 1 96.69 304 VAL A C 1
ATOM 2472 O O . VAL A 1 304 ? 9.172 -36.406 4.723 1 96.69 304 VAL A O 1
ATOM 2475 N N . ALA A 1 305 ? 7.977 -34.75 5.539 1 96.38 305 ALA A N 1
ATOM 2476 C CA . ALA A 1 305 ? 9.016 -33.75 5.355 1 96.38 305 ALA A CA 1
ATOM 2477 C C . ALA A 1 305 ? 10.328 -34.188 6.004 1 96.38 305 ALA A C 1
ATOM 2479 O O . ALA A 1 305 ? 11.406 -33.938 5.461 1 96.38 305 ALA A O 1
ATOM 2480 N N . THR A 1 306 ? 10.305 -34.812 7.172 1 95.19 306 THR A N 1
ATOM 2481 C CA . THR A 1 306 ? 11.5 -35.188 7.922 1 95.19 306 THR A CA 1
ATOM 2482 C C . THR A 1 306 ? 12.273 -36.281 7.191 1 95.19 306 THR A C 1
ATOM 2484 O O . THR A 1 306 ? 13.484 -36.406 7.352 1 95.19 306 THR A O 1
ATOM 2487 N N . SER A 1 307 ? 11.594 -37.094 6.324 1 95.88 307 SER A N 1
ATOM 2488 C CA . SER A 1 307 ? 12.234 -38.188 5.602 1 95.88 307 SER A CA 1
ATOM 2489 C C . SER A 1 307 ? 13.086 -37.656 4.449 1 95.88 307 SER A C 1
ATOM 2491 O O . SER A 1 307 ? 13.984 -38.344 3.969 1 95.88 307 SER A O 1
ATOM 2493 N N . VAL A 1 308 ? 12.758 -36.375 4.043 1 95.62 308 VAL A N 1
ATOM 2494 C CA . VAL A 1 308 ? 13.5 -35.812 2.928 1 95.62 308 VAL A CA 1
ATOM 2495 C C . VAL A 1 308 ? 14.227 -34.531 3.381 1 95.62 308 VAL A C 1
ATOM 2497 O O . VAL A 1 308 ? 14.32 -33.562 2.627 1 95.62 308 VAL A O 1
ATOM 2500 N N . ALA A 1 309 ? 14.711 -34.562 4.633 1 95.12 309 ALA A N 1
ATOM 2501 C CA . ALA A 1 309 ? 15.32 -33.375 5.23 1 95.12 309 ALA A CA 1
ATOM 2502 C C . ALA A 1 309 ? 16.812 -33.312 4.938 1 95.12 309 ALA A C 1
ATOM 2504 O O . ALA A 1 309 ? 17.609 -32.844 5.762 1 95.12 309 ALA A O 1
ATOM 2505 N N . ALA A 1 310 ? 17.203 -33.938 3.875 1 93.94 310 ALA A N 1
ATOM 2506 C CA . ALA A 1 310 ? 18.609 -33.906 3.455 1 93.94 310 ALA A CA 1
ATOM 2507 C C . ALA A 1 310 ? 18.734 -33.344 2.035 1 93.94 310 ALA A C 1
ATOM 2509 O O . ALA A 1 310 ? 17.906 -33.656 1.171 1 93.94 310 ALA A O 1
ATOM 2510 N N . VAL A 1 311 ? 19.719 -32.5 1.911 1 95 311 VAL A N 1
ATOM 2511 C CA . VAL A 1 311 ? 20.031 -31.984 0.587 1 95 311 VAL A CA 1
ATOM 2512 C C . VAL A 1 311 ? 21.25 -32.688 0.015 1 95 311 VAL A C 1
ATOM 2514 O O . VAL A 1 311 ? 22.297 -32.75 0.655 1 95 311 VAL A O 1
ATOM 2517 N N . PHE A 1 312 ? 21.047 -33.219 -1.19 1 93.19 312 PHE A N 1
ATOM 2518 C CA . PHE A 1 312 ? 22.125 -33.969 -1.832 1 93.19 312 PHE A CA 1
ATOM 2519 C C . PHE A 1 312 ? 22.891 -33.094 -2.82 1 93.19 312 PHE A C 1
ATOM 2521 O O . PHE A 1 312 ? 22.281 -32.438 -3.68 1 93.19 312 PHE A O 1
ATOM 2528 N N . SER A 1 313 ? 24.156 -33.094 -2.617 1 90.88 313 SER A N 1
ATOM 2529 C CA . SER A 1 313 ? 25.031 -32.438 -3.564 1 90.88 313 SER A CA 1
ATOM 2530 C C . SER A 1 313 ? 26 -33.406 -4.215 1 90.88 313 SER A C 1
ATOM 2532 O O . SER A 1 313 ? 26.375 -34.406 -3.605 1 90.88 313 SER A O 1
ATOM 2534 N N . PHE A 1 314 ? 26.297 -33.062 -5.441 1 87.88 314 PHE A N 1
ATOM 2535 C CA . PHE A 1 314 ? 27.172 -33.938 -6.195 1 87.88 314 PHE A CA 1
ATOM 2536 C C . PHE A 1 314 ? 28.469 -33.25 -6.566 1 87.88 314 PHE A C 1
ATOM 2538 O O . PHE A 1 314 ? 28.453 -32.125 -7.094 1 87.88 314 PHE A O 1
ATOM 2545 N N . GLY A 1 315 ? 29.531 -33.875 -6.109 1 80.75 315 GLY A N 1
ATOM 2546 C CA . GLY A 1 315 ? 30.844 -33.344 -6.457 1 80.75 315 GLY A CA 1
ATOM 2547 C C . GLY A 1 315 ? 31.312 -33.781 -7.832 1 80.75 315 GLY A C 1
ATOM 2548 O O . GLY A 1 315 ? 30.641 -34.531 -8.516 1 80.75 315 GLY A O 1
ATOM 2549 N N . SER A 1 316 ? 32.438 -33.219 -8.219 1 80.25 316 SER A N 1
ATOM 2550 C CA . SER A 1 316 ? 33.031 -33.531 -9.508 1 80.25 316 SER A CA 1
ATOM 2551 C C . SER A 1 316 ? 33.438 -35 -9.57 1 80.25 316 SER A C 1
ATOM 2553 O O . SER A 1 316 ? 33.469 -35.625 -10.648 1 80.25 316 SER A O 1
ATOM 2555 N N . ASP A 1 317 ? 33.781 -35.688 -8.406 1 74.25 317 ASP A N 1
ATOM 2556 C CA . ASP A 1 317 ? 34.188 -37.094 -8.328 1 74.25 317 ASP A CA 1
ATOM 2557 C C . ASP A 1 317 ? 33 -38 -8.102 1 74.25 317 ASP A C 1
ATOM 2559 O O . ASP A 1 317 ? 33.188 -39.125 -7.602 1 74.25 317 ASP A O 1
ATOM 2563 N N . ALA A 1 318 ? 31.891 -37.625 -8.344 1 79.44 318 ALA A N 1
ATOM 2564 C CA . ALA A 1 318 ? 30.656 -38.375 -8.195 1 79.44 318 ALA A CA 1
ATOM 2565 C C . ALA A 1 318 ? 30.375 -38.688 -6.723 1 79.44 318 ALA A C 1
ATOM 2567 O O . ALA A 1 318 ? 29.594 -39.562 -6.402 1 79.44 318 ALA A O 1
ATOM 2568 N N . SER A 1 319 ? 31.062 -37.906 -5.906 1 87.81 319 SER A N 1
ATOM 2569 C CA . SER A 1 319 ? 30.781 -38.062 -4.48 1 87.81 319 SER A CA 1
ATOM 2570 C C . SER A 1 319 ? 29.469 -37.375 -4.102 1 87.81 319 SER A C 1
ATOM 2572 O O . SER A 1 319 ? 29.109 -36.344 -4.672 1 87.81 319 SER A O 1
ATOM 2574 N N . ILE A 1 320 ? 28.766 -38.062 -3.266 1 90.19 320 ILE A N 1
ATOM 2575 C CA . ILE A 1 320 ? 27.5 -37.531 -2.793 1 90.19 320 ILE A CA 1
ATOM 2576 C C . ILE A 1 320 ? 27.672 -36.969 -1.381 1 90.19 320 ILE A C 1
ATOM 2578 O O . ILE A 1 320 ? 28.172 -37.656 -0.493 1 90.19 320 ILE A O 1
ATOM 2582 N N . THR A 1 321 ? 27.422 -35.719 -1.214 1 90.94 321 THR A N 1
ATOM 2583 C CA . THR A 1 321 ? 27.438 -35.094 0.103 1 90.94 321 THR A CA 1
ATOM 2584 C C . THR A 1 321 ? 26.016 -34.719 0.55 1 90.94 321 THR A C 1
ATOM 2586 O O . THR A 1 321 ? 25.203 -34.281 -0.253 1 90.94 321 THR A O 1
ATOM 2589 N N . GLU A 1 322 ? 25.812 -35.062 1.816 1 91.56 322 GLU A N 1
ATOM 2590 C CA . GLU A 1 322 ? 24.5 -34.781 2.393 1 91.56 322 GLU A CA 1
ATOM 2591 C C . GLU A 1 322 ? 24.578 -33.656 3.402 1 91.56 322 GLU A C 1
ATOM 2593 O O . GLU A 1 322 ? 25.453 -33.625 4.273 1 91.56 322 GLU A O 1
ATOM 2598 N N . SER A 1 323 ? 23.781 -32.656 3.145 1 90.5 323 SER A N 1
ATOM 2599 C CA . SER A 1 323 ? 23.672 -31.562 4.113 1 90.5 323 SER A CA 1
ATOM 2600 C C . SER A 1 323 ? 22.266 -31.5 4.707 1 90.5 323 SER A C 1
ATOM 2602 O O . SER A 1 323 ? 21.281 -31.859 4.039 1 90.5 323 SER A O 1
ATOM 2604 N N . LYS A 1 324 ? 22.266 -31.047 5.965 1 90.44 324 LYS A N 1
ATOM 2605 C CA . LYS A 1 324 ? 20.969 -31 6.656 1 90.44 324 LYS A CA 1
ATOM 2606 C C . LYS A 1 324 ? 20.234 -29.703 6.328 1 90.44 324 LYS A C 1
ATOM 2608 O O . LYS A 1 324 ? 20.688 -28.609 6.684 1 90.44 324 LYS A O 1
ATOM 2613 N N . ALA A 1 325 ? 19.094 -29.891 5.535 1 92.75 325 ALA A N 1
ATOM 2614 C CA . ALA A 1 325 ? 18.172 -28.797 5.25 1 92.75 325 ALA A CA 1
ATOM 2615 C C . ALA A 1 325 ? 16.812 -29.328 4.836 1 92.75 325 ALA A C 1
ATOM 2617 O O . ALA A 1 325 ? 16.688 -30.047 3.838 1 92.75 325 ALA A O 1
ATOM 2618 N N . ASN A 1 326 ? 15.844 -28.969 5.586 1 94.25 326 ASN A N 1
ATOM 2619 C CA . ASN A 1 326 ? 14.5 -29.453 5.312 1 94.25 326 ASN A CA 1
ATOM 2620 C C . ASN A 1 326 ? 13.742 -28.516 4.379 1 94.25 326 ASN A C 1
ATOM 2622 O O . ASN A 1 326 ? 12.867 -27.766 4.82 1 94.25 326 ASN A O 1
ATOM 2626 N N . ILE A 1 327 ? 13.945 -28.688 3.154 1 96.38 327 ILE A N 1
ATOM 2627 C CA . ILE A 1 327 ? 13.406 -27.797 2.135 1 96.38 327 ILE A CA 1
ATOM 2628 C C . ILE A 1 327 ? 11.883 -27.891 2.129 1 96.38 327 ILE A C 1
ATOM 2630 O O . ILE A 1 327 ? 11.188 -26.875 2.049 1 96.38 327 ILE A O 1
ATOM 2634 N N . LEU A 1 328 ? 11.406 -29.125 2.242 1 96.88 328 LEU A N 1
ATOM 2635 C CA . LEU A 1 328 ? 9.969 -29.359 2.219 1 96.88 328 LEU A CA 1
ATOM 2636 C C . LEU A 1 328 ? 9.32 -28.875 3.512 1 96.88 328 LEU A C 1
ATOM 2638 O O . LEU A 1 328 ? 8.328 -28.141 3.475 1 96.88 328 LEU A O 1
ATOM 2642 N N . GLY A 1 329 ? 9.93 -29.203 4.598 1 95.94 329 GLY A N 1
ATOM 2643 C CA . GLY A 1 329 ? 9.383 -28.828 5.891 1 95.94 329 GLY A CA 1
ATOM 2644 C C . GLY A 1 329 ? 9.383 -27.328 6.121 1 95.94 329 GLY A C 1
ATOM 2645 O O . GLY A 1 329 ? 8.445 -26.781 6.723 1 95.94 329 GLY A O 1
ATOM 2646 N N . GLU A 1 330 ? 10.375 -26.672 5.652 1 95.56 330 GLU A N 1
ATOM 2647 C CA . GLU A 1 330 ? 10.5 -25.234 5.84 1 95.56 330 GLU A CA 1
ATOM 2648 C C . GLU A 1 330 ? 9.844 -24.469 4.695 1 95.56 330 GLU A C 1
ATOM 2650 O O . GLU A 1 330 ? 9.836 -23.234 4.691 1 95.56 330 GLU A O 1
ATOM 2655 N N . ASN A 1 331 ? 9.344 -25.094 3.758 1 96.38 331 ASN A N 1
ATOM 2656 C CA . ASN A 1 331 ? 8.586 -24.562 2.639 1 96.38 331 ASN A CA 1
ATOM 2657 C C . ASN A 1 331 ? 9.406 -23.562 1.833 1 96.38 331 ASN A C 1
ATOM 2659 O O . ASN A 1 331 ? 8.945 -22.453 1.561 1 96.38 331 ASN A O 1
ATOM 2663 N N . TYR A 1 332 ? 10.602 -23.953 1.576 1 96.81 332 TYR A N 1
ATOM 2664 C CA . TYR A 1 332 ? 11.453 -23.109 0.738 1 96.81 332 TYR A CA 1
ATOM 2665 C C . TYR A 1 332 ? 10.797 -22.859 -0.617 1 96.81 332 TYR A C 1
ATOM 2667 O O . TYR A 1 332 ? 10.305 -23.797 -1.257 1 96.81 332 TYR A O 1
ATOM 2675 N N . TRP A 1 333 ? 10.734 -21.594 -1.033 1 96 333 TRP A N 1
ATOM 2676 C CA . TRP A 1 333 ? 10.266 -21.125 -2.334 1 96 333 TRP A CA 1
ATOM 2677 C C . TRP A 1 333 ? 8.781 -21.453 -2.52 1 96 333 TRP A C 1
ATOM 2679 O O . TRP A 1 333 ? 8.305 -21.562 -3.65 1 96 333 TRP A O 1
ATOM 2689 N N . GLY A 1 334 ? 7.996 -21.797 -1.447 1 95.62 334 GLY A N 1
ATOM 2690 C CA . GLY A 1 334 ? 6.586 -22.125 -1.548 1 95.62 334 GLY A CA 1
ATOM 2691 C C . GLY A 1 334 ? 6.336 -23.484 -2.166 1 95.62 334 GLY A C 1
ATOM 2692 O O . GLY A 1 334 ? 5.328 -23.688 -2.846 1 95.62 334 GLY A O 1
ATOM 2693 N N . ILE A 1 335 ? 7.238 -24.359 -1.953 1 97.19 335 ILE A N 1
ATOM 2694 C CA . ILE A 1 335 ? 7.242 -25.641 -2.639 1 97.19 335 ILE A CA 1
ATOM 2695 C C . ILE A 1 335 ? 5.926 -26.375 -2.371 1 97.19 335 ILE A C 1
ATOM 2697 O O . ILE A 1 335 ? 5.43 -27.109 -3.229 1 97.19 335 ILE A O 1
ATOM 2701 N N . ALA A 1 336 ? 5.309 -26.203 -1.301 1 95.25 336 ALA A N 1
ATOM 2702 C CA . ALA A 1 336 ? 4.094 -26.906 -0.914 1 95.25 336 ALA A CA 1
ATOM 2703 C C . ALA A 1 336 ? 2.969 -26.641 -1.914 1 95.25 336 ALA A C 1
ATOM 2705 O O . ALA A 1 336 ? 2.113 -27.516 -2.131 1 95.25 336 ALA A O 1
ATOM 2706 N N . LYS A 1 337 ? 3.008 -25.562 -2.547 1 95.19 337 LYS A N 1
ATOM 2707 C CA . LYS A 1 337 ? 1.954 -25.156 -3.471 1 95.19 337 LYS A CA 1
ATOM 2708 C C . LYS A 1 337 ? 2.039 -25.938 -4.781 1 95.19 337 LYS A C 1
ATOM 2710 O O . LYS A 1 337 ? 1.054 -26.031 -5.516 1 95.19 337 LYS A O 1
ATOM 2715 N N . TYR A 1 338 ? 3.15 -26.453 -4.984 1 96.38 338 TYR A N 1
ATOM 2716 C CA . TYR A 1 338 ? 3.367 -26.953 -6.34 1 96.38 338 TYR A CA 1
ATOM 2717 C C . TYR A 1 338 ? 3.412 -28.469 -6.367 1 96.38 338 TYR A C 1
ATOM 2719 O O . TYR A 1 338 ? 3.498 -29.078 -7.438 1 96.38 338 TYR A O 1
ATOM 2727 N N . LEU A 1 339 ? 3.324 -29.031 -5.25 1 96.94 339 LEU A N 1
ATOM 2728 C CA . LEU A 1 339 ? 3.369 -30.5 -5.176 1 96.94 339 LEU A CA 1
ATOM 2729 C C . LEU A 1 339 ? 2.051 -31.094 -5.645 1 96.94 339 LEU A C 1
ATOM 2731 O O . LEU A 1 339 ? 0.994 -30.484 -5.512 1 96.94 339 LEU A O 1
ATOM 2735 N N . SER A 1 340 ? 2.223 -32.219 -6.141 1 93.62 340 SER A N 1
ATOM 2736 C CA . SER A 1 340 ? 1.035 -32.969 -6.555 1 93.62 340 SER A CA 1
ATOM 2737 C C . SER A 1 340 ? 0.408 -33.688 -5.379 1 93.62 340 SER A C 1
ATOM 2739 O O . SER A 1 340 ? 1.104 -34.406 -4.633 1 93.62 340 SER A O 1
ATOM 2741 N N . ARG A 1 341 ? -0.961 -33.531 -5.262 1 89.25 341 ARG A N 1
ATOM 2742 C CA . ARG A 1 341 ? -1.676 -34.188 -4.168 1 89.25 341 ARG A CA 1
ATOM 2743 C C . ARG A 1 341 ? -2.742 -35.125 -4.703 1 89.25 341 ARG A C 1
ATOM 2745 O O . ARG A 1 341 ? -3.254 -34.938 -5.809 1 89.25 341 ARG A O 1
ATOM 2752 N N . MET B 1 1 ? -94.5 -3.439 23.516 1 24.02 1 MET B N 1
ATOM 2753 C CA . MET B 1 1 ? -93.375 -4.258 23.984 1 24.02 1 MET B CA 1
ATOM 2754 C C . MET B 1 1 ? -92.562 -4.715 22.812 1 24.02 1 MET B C 1
ATOM 2756 O O . MET B 1 1 ? -91.625 -5.535 23 1 24.02 1 MET B O 1
ATOM 2760 N N . LEU B 1 2 ? -92.875 -4.27 21.609 1 22.58 2 LEU B N 1
ATOM 2761 C CA . LEU B 1 2 ? -92.312 -4.758 20.359 1 22.58 2 LEU B CA 1
ATOM 2762 C C . LEU B 1 2 ? -90.938 -4.121 20.109 1 22.58 2 LEU B C 1
ATOM 2764 O O . LEU B 1 2 ? -90.438 -4.117 18.969 1 22.58 2 LEU B O 1
ATOM 2768 N N . ALA B 1 3 ? -90.312 -3.18 20.969 1 29.61 3 ALA B N 1
ATOM 2769 C CA . ALA B 1 3 ? -89.188 -2.322 20.641 1 29.61 3 ALA B CA 1
ATOM 2770 C C . ALA B 1 3 ? -87.875 -3.139 20.531 1 29.61 3 ALA B C 1
ATOM 2772 O O . ALA B 1 3 ? -86.812 -2.584 20.297 1 29.61 3 ALA B O 1
ATOM 2773 N N . GLY B 1 4 ? -87.938 -4.332 21.078 1 28.91 4 GLY B N 1
ATOM 2774 C CA . GLY B 1 4 ? -86.688 -4.934 21.5 1 28.91 4 GLY B CA 1
ATOM 2775 C C . GLY B 1 4 ? -85.812 -5.395 20.344 1 28.91 4 GLY B C 1
ATOM 2776 O O . GLY B 1 4 ? -84.688 -5.891 20.547 1 28.91 4 GLY B O 1
ATOM 2777 N N . LEU B 1 5 ? -86.375 -5.766 19.25 1 28.75 5 LEU B N 1
ATOM 2778 C CA . LEU B 1 5 ? -85.625 -6.73 18.438 1 28.75 5 LEU B CA 1
ATOM 2779 C C . LEU B 1 5 ? -84.625 -6.027 17.547 1 28.75 5 LEU B C 1
ATOM 2781 O O . LEU B 1 5 ? -84.062 -6.633 16.625 1 28.75 5 LEU B O 1
ATOM 2785 N N . PHE B 1 6 ? -84.562 -4.664 17.406 1 38.12 6 PHE B N 1
ATOM 2786 C CA . PHE B 1 6 ? -83.625 -4.266 16.344 1 38.12 6 PHE B CA 1
ATOM 2787 C C . PHE B 1 6 ? -82.188 -4.52 16.734 1 38.12 6 PHE B C 1
ATOM 2789 O O . PHE B 1 6 ? -81.75 -4.008 17.75 1 38.12 6 PHE B O 1
ATOM 2796 N N . GLY B 1 7 ? -81.688 -5.727 16.422 1 33.56 7 GLY B N 1
ATOM 2797 C CA . GLY B 1 7 ? -80.312 -6.27 16.578 1 33.56 7 GLY B CA 1
ATOM 2798 C C . GLY B 1 7 ? -79.25 -5.297 16.156 1 33.56 7 GLY B C 1
ATOM 2799 O O . GLY B 1 7 ? -79.438 -4.449 15.297 1 33.56 7 GLY B O 1
ATOM 2800 N N . SER B 1 8 ? -78.125 -5.047 16.969 1 37.81 8 SER B N 1
ATOM 2801 C CA . SER B 1 8 ? -76.938 -4.184 17.062 1 37.81 8 SER B CA 1
ATOM 2802 C C . SER B 1 8 ? -76.062 -4.344 15.859 1 37.81 8 SER B C 1
ATOM 2804 O O . SER B 1 8 ? -75.75 -5.465 15.461 1 37.81 8 SER B O 1
ATOM 2806 N N . ALA B 1 9 ? -76 -3.398 14.961 1 42.81 9 ALA B N 1
ATOM 2807 C CA . ALA B 1 9 ? -75.125 -3.057 13.836 1 42.81 9 ALA B CA 1
ATOM 2808 C C . ALA B 1 9 ? -73.625 -3.16 14.234 1 42.81 9 ALA B C 1
ATOM 2810 O O . ALA B 1 9 ? -72.75 -2.623 13.555 1 42.81 9 ALA B O 1
ATOM 2811 N N . PRO B 1 10 ? -73.188 -3.689 15.359 1 46.44 10 PRO B N 1
ATOM 2812 C CA . PRO B 1 10 ? -71.812 -3.525 15.797 1 46.44 10 PRO B CA 1
ATOM 2813 C C . PRO B 1 10 ? -70.812 -4.227 14.867 1 46.44 10 PRO B C 1
ATOM 2815 O O . PRO B 1 10 ? -69.625 -3.971 14.945 1 46.44 10 PRO B O 1
ATOM 2818 N N . ASP B 1 11 ? -71.188 -5.164 14.102 1 50.56 11 ASP B N 1
ATOM 2819 C CA . ASP B 1 11 ? -70.188 -6.027 13.508 1 50.56 11 ASP B CA 1
ATOM 2820 C C . ASP B 1 11 ? -69.5 -5.344 12.32 1 50.56 11 ASP B C 1
ATOM 2822 O O . ASP B 1 11 ? -68.312 -5.656 11.984 1 50.56 11 ASP B O 1
ATOM 2826 N N . GLN B 1 12 ? -70.062 -4.461 11.609 1 54.12 12 GLN B N 1
ATOM 2827 C CA . GLN B 1 12 ? -69.5 -3.834 10.43 1 54.12 12 GLN B CA 1
ATOM 2828 C C . GLN B 1 12 ? -68.375 -2.865 10.805 1 54.12 12 GLN B C 1
ATOM 2830 O O . GLN B 1 12 ? -67.375 -2.713 10.062 1 54.12 12 GLN B O 1
ATOM 2835 N N . SER B 1 13 ? -68.5 -2.268 11.961 1 59.5 13 SER B N 1
ATOM 2836 C CA . SER B 1 13 ? -67.562 -1.254 12.383 1 59.5 13 SER B CA 1
ATOM 2837 C C . SER B 1 13 ? -66.188 -1.884 12.75 1 59.5 13 SER B C 1
ATOM 2839 O O . SER B 1 13 ? -65.125 -1.331 12.438 1 59.5 13 SER B O 1
ATOM 2841 N N . HIS B 1 14 ? -66.25 -3.029 13.219 1 62.19 14 HIS B N 1
ATOM 2842 C CA . HIS B 1 14 ? -65 -3.697 13.625 1 62.19 14 HIS B CA 1
ATOM 2843 C C . HIS B 1 14 ? -64.25 -4.191 12.414 1 62.19 14 HIS B C 1
ATOM 2845 O O . HIS B 1 14 ? -63 -4.137 12.398 1 62.19 14 HIS B O 1
ATOM 2851 N N . ASP B 1 15 ? -65 -4.512 11.461 1 63.41 15 ASP B N 1
ATOM 2852 C CA . ASP B 1 15 ? -64.312 -5.016 10.258 1 63.41 15 ASP B CA 1
ATOM 2853 C C . ASP B 1 15 ? -63.656 -3.881 9.477 1 63.41 15 ASP B C 1
ATOM 2855 O O . ASP B 1 15 ? -62.562 -4.055 8.93 1 63.41 15 ASP B O 1
ATOM 2859 N N . SER B 1 16 ? -64.312 -2.719 9.586 1 67.69 16 SER B N 1
ATOM 2860 C CA . SER B 1 16 ? -63.75 -1.554 8.898 1 67.69 16 SER B CA 1
ATOM 2861 C C . SER B 1 16 ? -62.469 -1.069 9.586 1 67.69 16 SER B C 1
ATOM 2863 O O . SER B 1 16 ? -61.5 -0.675 8.914 1 67.69 16 SER B O 1
ATOM 2865 N N . GLU B 1 17 ? -62.406 -1.13 10.82 1 70.56 17 GLU B N 1
ATOM 2866 C CA . GLU B 1 17 ? -61.219 -0.715 11.578 1 70.56 17 GLU B CA 1
ATOM 2867 C C . GLU B 1 17 ? -60.062 -1.664 11.344 1 70.56 17 GLU B C 1
ATOM 2869 O O . GLU B 1 17 ? -58.906 -1.226 11.211 1 70.56 17 GLU B O 1
ATOM 2874 N N . LYS B 1 18 ? -60.281 -2.891 11.242 1 68.69 18 LYS B N 1
ATOM 2875 C CA . LYS B 1 18 ? -59.25 -3.887 10.969 1 68.69 18 LYS B CA 1
ATOM 2876 C C . LYS B 1 18 ? -58.656 -3.705 9.578 1 68.69 18 LYS B C 1
ATOM 2878 O O . LYS B 1 18 ? -57.438 -3.801 9.391 1 68.69 18 LYS B O 1
ATOM 2883 N N . LEU B 1 19 ? -59.625 -3.309 8.75 1 73 19 LEU B N 1
ATOM 2884 C CA . LEU B 1 19 ? -59.188 -3.092 7.375 1 73 19 LEU B CA 1
ATOM 2885 C C . LEU B 1 19 ? -58.281 -1.861 7.281 1 73 19 LEU B C 1
ATOM 2887 O O . LEU B 1 19 ? -57.281 -1.878 6.578 1 73 19 LEU B O 1
ATOM 2891 N N . LEU B 1 20 ? -58.656 -0.895 8.039 1 73.38 20 LEU B N 1
ATOM 2892 C CA . LEU B 1 20 ? -57.844 0.324 8.07 1 73.38 20 LEU B CA 1
ATOM 2893 C C . LEU B 1 20 ? -56.469 0.061 8.688 1 73.38 20 LEU B C 1
ATOM 2895 O O . LEU B 1 20 ? -55.469 0.559 8.195 1 73.38 20 LEU B O 1
ATOM 2899 N N . HIS B 1 21 ? -56.5 -0.727 9.703 1 76.5 21 HIS B N 1
ATOM 2900 C CA . HIS B 1 21 ? -55.25 -1.071 10.359 1 76.5 21 HIS B CA 1
ATOM 2901 C C . HIS B 1 21 ? -54.344 -1.885 9.43 1 76.5 21 HIS B C 1
ATOM 2903 O O . HIS B 1 21 ? -53.125 -1.693 9.406 1 76.5 21 HIS B O 1
ATOM 2909 N N . LEU B 1 22 ? -54.938 -2.629 8.625 1 74.38 22 LEU B N 1
ATOM 2910 C CA . LEU B 1 22 ? -54.188 -3.443 7.676 1 74.38 22 LEU B CA 1
ATOM 2911 C C . LEU B 1 22 ? -53.594 -2.58 6.562 1 74.38 22 LEU B C 1
ATOM 2913 O O . LEU B 1 22 ? -52.438 -2.789 6.145 1 74.38 22 LEU B O 1
ATOM 2917 N N . TYR B 1 23 ? -54.375 -1.611 6.223 1 74.81 23 TYR B N 1
ATOM 2918 C CA . TYR B 1 23 ? -53.875 -0.701 5.191 1 74.81 23 TYR B CA 1
ATOM 2919 C C . TYR B 1 23 ? -52.75 0.154 5.711 1 74.81 23 TYR B C 1
ATOM 2921 O O . TYR B 1 23 ? -51.75 0.365 5.008 1 74.81 23 TYR B O 1
ATOM 2929 N N . TRP B 1 24 ? -52.844 0.579 6.879 1 75.88 24 TRP B N 1
ATOM 2930 C CA . TRP B 1 24 ? -51.812 1.382 7.5 1 75.88 24 TRP B CA 1
ATOM 2931 C C . TRP B 1 24 ? -50.531 0.569 7.672 1 75.88 24 TRP B C 1
ATOM 2933 O O . TRP B 1 24 ? -49.438 1.054 7.379 1 75.88 24 TRP B O 1
ATOM 2943 N N . ASN B 1 25 ? -50.719 -0.617 8.086 1 74.81 25 ASN B N 1
ATOM 2944 C CA . ASN B 1 25 ? -49.562 -1.5 8.25 1 74.81 25 ASN B CA 1
ATOM 2945 C C . ASN B 1 25 ? -48.875 -1.778 6.918 1 74.81 25 ASN B C 1
ATOM 2947 O O . ASN B 1 25 ? -47.656 -1.812 6.848 1 74.81 25 ASN B O 1
ATOM 2951 N N . ARG B 1 26 ? -49.719 -1.831 5.945 1 75.75 26 ARG B N 1
ATOM 2952 C CA . ARG B 1 26 ? -49.156 -2.053 4.613 1 75.75 26 ARG B CA 1
ATOM 2953 C C . ARG B 1 26 ? -48.375 -0.83 4.129 1 75.75 26 ARG B C 1
ATOM 2955 O O . ARG B 1 26 ? -47.312 -0.96 3.551 1 75.75 26 ARG B O 1
ATOM 2962 N N . ALA B 1 27 ? -48.969 0.26 4.426 1 77.81 27 ALA B N 1
ATOM 2963 C CA . ALA B 1 27 ? -48.312 1.498 4.023 1 77.81 27 ALA B CA 1
ATOM 2964 C C . ALA B 1 27 ? -47 1.683 4.777 1 77.81 27 ALA B C 1
ATOM 2966 O O . ALA B 1 27 ? -45.969 2.092 4.191 1 77.81 27 ALA B O 1
ATOM 2967 N N . GLU B 1 28 ? -46.969 1.372 6.012 1 79.75 28 GLU B N 1
ATOM 2968 C CA . GLU B 1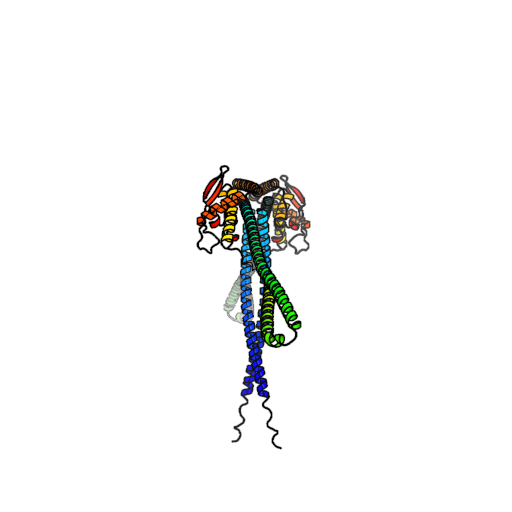 28 ? -45.781 1.478 6.824 1 79.75 28 GLU B CA 1
ATOM 2969 C C . GLU B 1 28 ? -44.719 0.478 6.371 1 79.75 28 GLU B C 1
ATOM 2971 O O . GLU B 1 28 ? -43.531 0.806 6.316 1 79.75 28 GLU B O 1
ATOM 2976 N N . LEU B 1 29 ? -45.156 -0.614 5.957 1 79.94 29 LEU B N 1
ATOM 2977 C CA . LEU B 1 29 ? -44.219 -1.646 5.492 1 79.94 29 LEU B CA 1
ATOM 2978 C C . LEU B 1 29 ? -43.625 -1.267 4.148 1 79.94 29 LEU B C 1
ATOM 2980 O O . LEU B 1 29 ? -42.438 -1.496 3.916 1 79.94 29 LEU B O 1
ATOM 2984 N N . LYS B 1 30 ? -44.469 -0.662 3.408 1 79.19 30 LYS B N 1
ATOM 2985 C CA . LYS B 1 30 ? -43.969 -0.224 2.109 1 79.19 30 LYS B CA 1
ATOM 2986 C C . LYS B 1 30 ? -42.938 0.879 2.268 1 79.19 30 LYS B C 1
ATOM 2988 O O . LYS B 1 30 ? -41.938 0.896 1.555 1 79.19 30 LYS B O 1
ATOM 2993 N N . LYS B 1 31 ? -43.188 1.765 3.174 1 81.69 31 LYS B N 1
ATOM 2994 C CA . LYS B 1 31 ? -42.219 2.826 3.457 1 81.69 31 LYS B CA 1
ATOM 2995 C C . LYS B 1 31 ? -40.938 2.258 4.008 1 81.69 31 LYS B C 1
ATOM 2997 O O . LYS B 1 31 ? -39.844 2.668 3.598 1 81.69 31 LYS B O 1
ATOM 3002 N N . GLU B 1 32 ? -41 1.402 4.902 1 81.94 32 GLU B N 1
ATOM 3003 C CA . GLU B 1 32 ? -39.812 0.754 5.461 1 81.94 32 GLU B CA 1
ATOM 3004 C C . GLU B 1 32 ? -39.062 -0.023 4.391 1 81.94 32 GLU B C 1
ATOM 3006 O O . GLU B 1 32 ? -37.844 -0.023 4.375 1 81.94 32 GLU B O 1
ATOM 3011 N N . PHE B 1 33 ? -39.844 -0.521 3.496 1 83.88 33 PHE B N 1
ATOM 3012 C CA . PHE B 1 33 ? -39.25 -1.262 2.393 1 83.88 33 PHE B CA 1
ATOM 3013 C C . PHE B 1 33 ? -38.469 -0.326 1.475 1 83.88 33 PHE B C 1
ATOM 3015 O O . PHE B 1 33 ? -37.344 -0.645 1.056 1 83.88 33 PHE B O 1
ATOM 3022 N N . ALA B 1 34 ? -39.094 0.706 1.283 1 83.44 34 ALA B N 1
ATOM 3023 C CA . ALA B 1 34 ? -38.438 1.692 0.438 1 83.44 34 ALA B CA 1
ATOM 3024 C C . ALA B 1 34 ? -37.156 2.211 1.1 1 83.44 34 ALA B C 1
ATOM 3026 O O . ALA B 1 34 ? -36.125 2.393 0.435 1 83.44 34 ALA B O 1
ATOM 3027 N N . GLY B 1 35 ? -37.219 2.412 2.338 1 85.31 35 GLY B N 1
ATOM 3028 C CA . GLY B 1 35 ? -36.062 2.85 3.088 1 85.31 35 GLY B CA 1
ATOM 3029 C C . GLY B 1 35 ? -34.938 1.826 3.1 1 85.31 35 GLY B C 1
ATOM 3030 O O . GLY B 1 35 ? -33.75 2.174 2.91 1 85.31 35 GLY B O 1
ATOM 3031 N N . LEU B 1 36 ? -35.281 0.668 3.232 1 86.69 36 LEU B N 1
ATOM 3032 C CA . LEU B 1 36 ? -34.281 -0.411 3.266 1 86.69 36 LEU B CA 1
ATOM 3033 C C . LEU B 1 36 ? -33.656 -0.599 1.896 1 86.69 36 LEU B C 1
ATOM 3035 O O . LEU B 1 36 ? -32.438 -0.871 1.804 1 86.69 36 LEU B O 1
ATOM 3039 N N . ARG B 1 37 ? -34.469 -0.417 0.935 1 86.75 37 ARG B N 1
ATOM 3040 C CA . ARG B 1 37 ? -33.938 -0.541 -0.415 1 86.75 37 ARG B CA 1
ATOM 3041 C C . ARG B 1 37 ? -32.938 0.572 -0.708 1 86.75 37 ARG B C 1
ATOM 3043 O O . ARG B 1 37 ? -31.891 0.33 -1.311 1 86.75 37 ARG B O 1
ATOM 3050 N N . LYS B 1 38 ? -33.281 1.707 -0.288 1 87.56 38 LYS B N 1
ATOM 3051 C CA . LYS B 1 38 ? -32.375 2.826 -0.461 1 87.56 38 LYS B CA 1
ATOM 3052 C C . LYS B 1 38 ? -31.062 2.586 0.296 1 87.56 38 LYS B C 1
ATOM 3054 O O . LYS B 1 38 ? -29.969 2.854 -0.225 1 87.56 38 LYS B O 1
ATOM 3059 N N . GLU B 1 39 ? -31.156 2.113 1.391 1 88.94 39 GLU B N 1
ATOM 3060 C CA . GLU B 1 39 ? -29.969 1.81 2.201 1 88.94 39 GLU B CA 1
ATOM 3061 C C . GLU B 1 39 ? -29.141 0.691 1.574 1 88.94 39 GLU B C 1
ATOM 3063 O O . GLU B 1 39 ? -27.922 0.734 1.601 1 88.94 39 GLU B O 1
ATOM 3068 N N . GLN B 1 40 ? -29.844 -0.19 1.063 1 88 40 GLN B N 1
ATOM 3069 C CA . GLN B 1 40 ? -29.156 -1.272 0.367 1 88 40 GLN B CA 1
ATOM 3070 C C . GLN B 1 40 ? -28.312 -0.738 -0.791 1 88 40 GLN B C 1
ATOM 3072 O O . GLN B 1 40 ? -27.172 -1.144 -0.971 1 88 40 GLN B O 1
ATOM 3077 N N . PHE B 1 41 ? -28.906 0.121 -1.467 1 90.06 41 PHE B N 1
ATOM 3078 C CA . PHE B 1 41 ? -28.188 0.701 -2.592 1 90.06 41 PHE B CA 1
ATOM 3079 C C . PHE B 1 41 ? -26.984 1.502 -2.105 1 90.06 41 PHE B C 1
ATOM 3081 O O . PHE B 1 41 ? -25.891 1.41 -2.68 1 90.06 41 PHE B O 1
ATOM 3088 N N . ARG B 1 42 ? -27.188 2.238 -1.094 1 91.81 42 ARG B N 1
ATOM 3089 C CA . ARG B 1 42 ? -26.094 3.023 -0.521 1 91.81 42 ARG B CA 1
ATOM 3090 C C . ARG B 1 42 ? -24.969 2.119 -0.049 1 91.81 42 ARG B C 1
ATOM 3092 O O . ARG B 1 42 ? -23.797 2.4 -0.307 1 91.81 42 ARG B O 1
ATOM 3099 N N . LEU B 1 43 ? -25.344 1.108 0.57 1 90.75 43 LEU B N 1
ATOM 3100 C CA . LEU B 1 43 ? -24.344 0.185 1.094 1 90.75 43 LEU B CA 1
ATOM 3101 C C . LEU B 1 43 ? -23.609 -0.519 -0.041 1 90.75 43 LEU B C 1
ATOM 3103 O O . LEU B 1 43 ? -22.406 -0.727 0.036 1 90.75 43 LEU B O 1
ATOM 3107 N N . ARG B 1 44 ? -24.312 -0.81 -1.027 1 91.19 44 ARG B N 1
ATOM 3108 C CA . ARG B 1 44 ? -23.672 -1.431 -2.182 1 91.19 44 ARG B CA 1
ATOM 3109 C C . ARG B 1 44 ? -22.672 -0.479 -2.832 1 91.19 44 ARG B C 1
ATOM 3111 O O . ARG B 1 44 ? -21.594 -0.895 -3.238 1 91.19 44 ARG B O 1
ATOM 3118 N N . ASP B 1 45 ? -23.062 0.707 -2.881 1 91.31 45 ASP B N 1
ATOM 3119 C CA . ASP B 1 45 ? -22.172 1.721 -3.436 1 91.31 45 ASP B CA 1
ATOM 3120 C C . ASP B 1 45 ? -20.922 1.892 -2.566 1 91.31 45 ASP B C 1
ATOM 3122 O O . ASP B 1 45 ? -19.812 2.021 -3.084 1 91.31 45 ASP B O 1
ATOM 3126 N N . LEU B 1 46 ? -21.141 1.916 -1.376 1 91.5 46 LEU B N 1
ATOM 3127 C CA . LEU B 1 46 ? -20.031 2.049 -0.44 1 91.5 46 LEU B CA 1
ATOM 3128 C C . LEU B 1 46 ? -19.078 0.867 -0.559 1 91.5 46 LEU B C 1
ATOM 3130 O O . LEU B 1 46 ? -17.859 1.041 -0.504 1 91.5 46 LEU B O 1
ATOM 3134 N N . VAL B 1 47 ? -19.641 -0.278 -0.744 1 90.31 47 VAL B N 1
ATOM 3135 C CA . VAL B 1 47 ? -18.812 -1.47 -0.916 1 90.31 47 VAL B CA 1
ATOM 3136 C C . VAL B 1 47 ? -17.969 -1.339 -2.184 1 90.31 47 VAL B C 1
ATOM 3138 O O . VAL B 1 47 ? -16.781 -1.621 -2.174 1 90.31 47 VAL B O 1
ATOM 3141 N N . LYS B 1 48 ? -18.578 -0.903 -3.191 1 91.12 48 LYS B N 1
ATOM 3142 C CA . LYS B 1 48 ? -17.859 -0.731 -4.453 1 91.12 48 LYS B CA 1
ATOM 3143 C C . LYS B 1 48 ? -16.75 0.298 -4.316 1 91.12 48 LYS B C 1
ATOM 3145 O O . LYS B 1 48 ? -15.641 0.094 -4.82 1 91.12 48 LYS B O 1
ATOM 3150 N N . GLN B 1 49 ? -17.047 1.331 -3.67 1 91 49 GLN B N 1
ATOM 3151 C CA . GLN B 1 49 ? -16.062 2.375 -3.449 1 91 49 GLN B CA 1
ATOM 3152 C C . GLN B 1 49 ? -14.883 1.851 -2.629 1 91 49 GLN B C 1
ATOM 3154 O O . GLN B 1 49 ? -13.727 2.113 -2.957 1 91 49 GLN B O 1
ATOM 3159 N N . GLN B 1 50 ? -15.227 1.12 -1.681 1 90.81 50 GLN B N 1
ATOM 3160 C CA . GLN B 1 50 ? -14.18 0.58 -0.818 1 90.81 50 GLN B CA 1
ATOM 3161 C C . GLN B 1 50 ? -13.352 -0.472 -1.551 1 90.81 50 GLN B C 1
ATOM 3163 O O . GLN B 1 50 ? -12.141 -0.557 -1.358 1 90.81 50 GLN B O 1
ATOM 3168 N N . GLU B 1 51 ? -13.969 -1.237 -2.285 1 90.5 51 GLU B N 1
ATOM 3169 C CA . GLU B 1 51 ? -13.258 -2.205 -3.109 1 90.5 51 GLU B CA 1
ATOM 3170 C C . GLU B 1 51 ? -12.305 -1.51 -4.078 1 90.5 51 GLU B C 1
ATOM 3172 O O . GLU B 1 51 ? -11.172 -1.955 -4.27 1 90.5 51 GLU B O 1
ATOM 3177 N N . GLY B 1 52 ? -12.812 -0.499 -4.621 1 91.12 52 GLY B N 1
ATOM 3178 C CA . GLY B 1 52 ? -11.953 0.288 -5.5 1 91.12 52 GLY B CA 1
ATOM 3179 C C . GLY B 1 52 ? -10.766 0.894 -4.785 1 91.12 52 GLY B C 1
ATOM 3180 O O . GLY B 1 52 ? -9.648 0.877 -5.305 1 91.12 52 GLY B O 1
ATOM 3181 N N . ALA B 1 53 ? -11 1.39 -3.656 1 91.31 53 ALA B N 1
ATOM 3182 C CA . ALA B 1 53 ? -9.93 1.971 -2.857 1 91.31 53 ALA B CA 1
ATOM 3183 C C . ALA B 1 53 ? -8.898 0.914 -2.475 1 91.31 53 ALA B C 1
ATOM 3185 O O . ALA B 1 53 ? -7.691 1.159 -2.549 1 91.31 53 ALA B O 1
ATOM 3186 N N . THR B 1 54 ? -9.43 -0.212 -2.109 1 91 54 THR B N 1
ATOM 3187 C CA . THR B 1 54 ? -8.555 -1.318 -1.739 1 91 54 THR B CA 1
ATOM 3188 C C . THR B 1 54 ? -7.699 -1.751 -2.928 1 91 54 THR B C 1
ATOM 3190 O O . THR B 1 54 ? -6.492 -1.959 -2.789 1 91 54 THR B O 1
ATOM 3193 N N . ALA B 1 55 ? -8.25 -1.861 -4.004 1 92.56 55 ALA B N 1
ATOM 3194 C CA . ALA B 1 55 ? -7.535 -2.275 -5.207 1 92.56 55 ALA B CA 1
ATOM 3195 C C . ALA B 1 55 ? -6.457 -1.265 -5.578 1 92.56 55 ALA B C 1
ATOM 3197 O O . ALA B 1 55 ? -5.34 -1.645 -5.949 1 92.56 55 ALA B O 1
ATOM 3198 N N . ARG B 1 56 ? -6.758 -0.02 -5.488 1 92.56 56 ARG B N 1
ATOM 3199 C CA . ARG B 1 56 ? -5.793 1.024 -5.82 1 92.56 56 ARG B CA 1
ATOM 3200 C C . ARG B 1 56 ? -4.605 0.992 -4.867 1 92.56 56 ARG B C 1
ATOM 3202 O O . ARG B 1 56 ? -3.453 1.089 -5.301 1 92.56 56 ARG B O 1
ATOM 3209 N N . LEU B 1 57 ? -4.949 0.845 -3.639 1 92.88 57 LEU B N 1
ATOM 3210 C CA . LEU B 1 57 ? -3.883 0.797 -2.645 1 92.88 57 LEU B CA 1
ATOM 3211 C C . LEU B 1 57 ? -3.018 -0.444 -2.836 1 92.88 57 LEU B C 1
ATOM 3213 O O . LEU B 1 57 ? -1.793 -0.379 -2.701 1 92.88 57 LEU B O 1
ATOM 3217 N N . GLN B 1 58 ? -3.646 -1.5 -3.15 1 93.56 58 GLN B N 1
ATOM 3218 C CA . GLN B 1 58 ? -2.912 -2.732 -3.416 1 93.56 58 GLN B CA 1
ATOM 3219 C C . GLN B 1 58 ? -1.994 -2.576 -4.625 1 93.56 58 GLN B C 1
ATOM 3221 O O . GLN B 1 58 ? -0.841 -3.01 -4.598 1 93.56 58 GLN B O 1
ATOM 3226 N N . GLN B 1 59 ? -2.475 -2.008 -5.586 1 93.88 59 GLN B N 1
ATOM 3227 C CA . GLN B 1 59 ? -1.688 -1.78 -6.793 1 93.88 59 GLN B CA 1
ATOM 3228 C C . GLN B 1 59 ? -0.496 -0.872 -6.508 1 93.88 59 GLN B C 1
ATOM 3230 O O . GLN B 1 59 ? 0.605 -1.108 -7.012 1 93.88 59 GLN B O 1
ATOM 3235 N N . LYS B 1 60 ? -0.715 0.126 -5.746 1 93.31 60 LYS B N 1
ATOM 3236 C CA . LYS B 1 60 ? 0.361 1.043 -5.383 1 93.31 60 LYS B CA 1
ATOM 3237 C C . LYS B 1 60 ? 1.449 0.324 -4.59 1 93.31 60 LYS B C 1
ATOM 3239 O O . LYS B 1 60 ? 2.641 0.523 -4.836 1 93.31 60 LYS B O 1
ATOM 3244 N N . LEU B 1 61 ? 0.984 -0.468 -3.686 1 94.25 61 LEU B N 1
ATOM 3245 C CA . LEU B 1 61 ? 1.927 -1.22 -2.865 1 94.25 61 LEU B CA 1
ATOM 3246 C C . LEU B 1 61 ? 2.73 -2.197 -3.717 1 94.25 61 LEU B C 1
ATOM 3248 O O . LEU B 1 61 ? 3.957 -2.256 -3.609 1 94.25 61 LEU B O 1
ATOM 3252 N N . GLU B 1 62 ? 2.074 -2.924 -4.551 1 94.12 62 GLU B N 1
ATOM 3253 C CA . GLU B 1 62 ? 2.734 -3.877 -5.441 1 94.12 62 GLU B CA 1
ATOM 3254 C C . GLU B 1 62 ? 3.719 -3.176 -6.371 1 94.12 62 GLU B C 1
ATOM 3256 O O . GLU B 1 62 ? 4.812 -3.684 -6.621 1 94.12 62 GLU B O 1
ATOM 3261 N N . HIS B 1 63 ? 3.277 -2.068 -6.832 1 94.56 63 HIS B N 1
ATOM 3262 C CA . HIS B 1 63 ? 4.152 -1.297 -7.711 1 94.56 63 HIS B CA 1
ATOM 3263 C C . HIS B 1 63 ? 5.43 -0.884 -6.988 1 94.56 63 HIS B C 1
ATOM 3265 O O . HIS B 1 63 ? 6.531 -1.065 -7.516 1 94.56 63 HIS B O 1
ATOM 3271 N N . LEU B 1 64 ? 5.281 -0.374 -5.82 1 95.62 64 LEU B N 1
ATOM 3272 C CA . LEU B 1 64 ? 6.434 0.039 -5.031 1 95.62 64 LEU B CA 1
ATOM 3273 C C . LEU B 1 64 ? 7.336 -1.151 -4.723 1 95.62 64 LEU B C 1
ATOM 3275 O O . LEU B 1 64 ? 8.562 -1.059 -4.848 1 95.62 64 LEU B O 1
ATOM 3279 N N . GLU B 1 65 ? 6.746 -2.221 -4.34 1 95.06 65 GLU B N 1
ATOM 3280 C CA . GLU B 1 65 ? 7.523 -3.424 -4.055 1 95.06 65 GLU B CA 1
ATOM 3281 C C . GLU B 1 65 ? 8.297 -3.885 -5.289 1 95.06 65 GLU B C 1
ATOM 3283 O O . GLU B 1 65 ? 9.461 -4.258 -5.191 1 95.06 65 GLU B O 1
ATOM 3288 N N . ASN B 1 66 ? 7.664 -3.838 -6.426 1 95.06 66 ASN B N 1
ATOM 3289 C CA . ASN B 1 66 ? 8.312 -4.238 -7.668 1 95.06 66 ASN B CA 1
ATOM 3290 C C . ASN B 1 66 ? 9.5 -3.334 -8 1 95.06 66 ASN B C 1
ATOM 3292 O O . ASN B 1 66 ? 10.523 -3.803 -8.5 1 95.06 66 ASN B O 1
ATOM 3296 N N . LEU B 1 67 ? 9.32 -2.096 -7.734 1 95.12 67 LEU B N 1
ATOM 3297 C CA . LEU B 1 67 ? 10.414 -1.163 -7.965 1 95.12 67 LEU B CA 1
ATOM 3298 C C . LEU B 1 67 ? 11.602 -1.484 -7.062 1 95.12 67 LEU B C 1
ATOM 3300 O O . LEU B 1 67 ? 12.758 -1.361 -7.48 1 95.12 67 LEU B O 1
ATOM 3304 N N . LEU B 1 68 ? 11.305 -1.905 -5.863 1 95.81 68 LEU B N 1
ATOM 3305 C CA . LEU B 1 68 ? 12.359 -2.186 -4.895 1 95.81 68 LEU B CA 1
ATOM 3306 C C . LEU B 1 68 ? 13.031 -3.523 -5.188 1 95.81 68 LEU B C 1
ATOM 3308 O O . LEU B 1 68 ? 14.195 -3.725 -4.859 1 95.81 68 LEU B O 1
ATOM 3312 N N . ILE B 1 69 ? 12.297 -4.395 -5.828 1 94.62 69 ILE B N 1
ATOM 3313 C CA . ILE B 1 69 ? 12.82 -5.703 -6.203 1 94.62 69 ILE B CA 1
ATOM 3314 C C . ILE B 1 69 ? 13.734 -5.562 -7.418 1 94.62 69 ILE B C 1
ATOM 3316 O O . ILE B 1 69 ? 14.711 -6.297 -7.555 1 94.62 69 ILE B O 1
ATOM 3320 N N . ASP B 1 70 ? 13.469 -4.621 -8.242 1 92.19 70 ASP B N 1
ATOM 3321 C CA . ASP B 1 70 ? 14.273 -4.363 -9.43 1 92.19 70 ASP B CA 1
ATOM 3322 C C . ASP B 1 70 ? 15.531 -3.572 -9.078 1 92.19 70 ASP B C 1
ATOM 3324 O O . ASP B 1 70 ? 15.445 -2.414 -8.664 1 92.19 70 ASP B O 1
ATOM 3328 N N . PRO B 1 71 ? 16.656 -4.18 -9.312 1 88.44 71 PRO B N 1
ATOM 3329 C CA . PRO B 1 71 ? 17.906 -3.521 -8.914 1 88.44 71 PRO B CA 1
ATOM 3330 C C . PRO B 1 71 ? 18.125 -2.203 -9.648 1 88.44 71 PRO B C 1
ATOM 3332 O O . PRO B 1 71 ? 18.781 -1.301 -9.117 1 88.44 71 PRO B O 1
ATOM 3335 N N . GLU B 1 72 ? 17.578 -2.047 -10.789 1 86.12 72 GLU B N 1
ATOM 3336 C CA . GLU B 1 72 ? 17.781 -0.831 -11.57 1 86.12 72 GLU B CA 1
ATOM 3337 C C . GLU B 1 72 ? 16.922 0.313 -11.047 1 86.12 72 GLU B C 1
ATOM 3339 O O . GLU B 1 72 ? 17.266 1.484 -11.211 1 86.12 72 GLU B O 1
ATOM 3344 N N . TRP B 1 73 ? 15.859 -0.087 -10.414 1 93.25 73 TRP B N 1
ATOM 3345 C CA . TRP B 1 73 ? 14.898 0.927 -10 1 93.25 73 TRP B CA 1
ATOM 3346 C C . TRP B 1 73 ? 14.992 1.178 -8.492 1 93.25 73 TRP B C 1
ATOM 3348 O O . TRP B 1 73 ? 14.523 2.205 -8 1 93.25 73 TRP B O 1
ATOM 3358 N N . ALA B 1 74 ? 15.609 0.304 -7.773 1 94.19 74 ALA B N 1
ATOM 3359 C CA . ALA B 1 74 ? 15.617 0.377 -6.316 1 94.19 74 ALA B CA 1
ATOM 3360 C C . ALA B 1 74 ? 16.266 1.673 -5.836 1 94.19 74 ALA B C 1
ATOM 3362 O O . ALA B 1 74 ? 15.719 2.365 -4.973 1 94.19 74 ALA B O 1
ATOM 3363 N N . SER B 1 75 ? 17.375 2.064 -6.461 1 93.19 75 SER B N 1
ATOM 3364 C CA . SER B 1 75 ? 18.078 3.277 -6.051 1 93.19 75 SER B CA 1
ATOM 3365 C C . SER B 1 75 ? 17.25 4.523 -6.352 1 93.19 75 SER B C 1
ATOM 3367 O O . SER B 1 75 ? 17.25 5.477 -5.57 1 93.19 75 SER B O 1
ATOM 3369 N N . ASN B 1 76 ? 16.531 4.43 -7.441 1 95.88 76 ASN B N 1
ATOM 3370 C CA . ASN B 1 76 ? 15.664 5.547 -7.816 1 95.88 76 ASN B CA 1
ATOM 3371 C C . ASN B 1 76 ? 14.508 5.707 -6.836 1 95.88 76 ASN B C 1
ATOM 3373 O O . ASN B 1 76 ? 14.164 6.828 -6.457 1 95.88 76 ASN B O 1
ATOM 3377 N N . ALA B 1 77 ? 13.984 4.586 -6.438 1 96.06 77 ALA B N 1
ATOM 3378 C CA . ALA B 1 77 ? 12.875 4.625 -5.488 1 96.06 77 ALA B CA 1
ATOM 3379 C C . ALA B 1 77 ? 13.32 5.203 -4.148 1 96.06 77 ALA B C 1
ATOM 3381 O O . ALA B 1 77 ? 12.617 6.02 -3.549 1 96.06 77 ALA B O 1
ATOM 3382 N N . VAL B 1 78 ? 14.477 4.816 -3.744 1 95.75 78 VAL B N 1
ATOM 3383 C CA . VAL B 1 78 ? 15.008 5.309 -2.477 1 95.75 78 VAL B CA 1
ATOM 3384 C C . VAL B 1 78 ? 15.242 6.816 -2.568 1 95.75 78 VAL B C 1
ATOM 3386 O O . VAL B 1 78 ? 14.867 7.566 -1.669 1 95.75 78 VAL B O 1
ATOM 3389 N N . THR B 1 79 ? 15.867 7.199 -3.646 1 96.56 79 THR B N 1
ATOM 3390 C CA . THR B 1 79 ? 16.141 8.617 -3.85 1 96.56 79 THR B CA 1
ATOM 3391 C C . THR B 1 79 ? 14.836 9.422 -3.842 1 96.56 79 THR B C 1
ATOM 3393 O O . THR B 1 79 ? 14.758 10.477 -3.213 1 96.56 79 THR B O 1
ATOM 3396 N N . PHE B 1 80 ? 13.859 8.898 -4.5 1 97.12 80 PHE B N 1
ATOM 3397 C CA . PHE B 1 80 ? 12.539 9.516 -4.535 1 97.12 80 PHE B CA 1
ATOM 3398 C C . PHE B 1 80 ? 12.016 9.758 -3.125 1 97.12 80 PHE B C 1
ATOM 3400 O O . PHE B 1 80 ? 11.602 10.867 -2.789 1 97.12 80 PHE B O 1
ATOM 3407 N N . TYR B 1 81 ? 12.055 8.781 -2.371 1 97.06 81 TYR B N 1
ATOM 3408 C CA . TYR B 1 81 ? 11.461 8.883 -1.043 1 97.06 81 TYR B CA 1
ATOM 3409 C C . TYR B 1 81 ? 12.336 9.727 -0.118 1 97.06 81 TYR B C 1
ATOM 3411 O O . TYR B 1 81 ? 11.828 10.398 0.783 1 97.06 81 TYR B O 1
ATOM 3419 N N . GLN B 1 82 ? 13.609 9.695 -0.312 1 96.56 82 GLN B N 1
ATOM 3420 C CA . GLN B 1 82 ? 14.469 10.578 0.469 1 96.56 82 GLN B CA 1
ATOM 3421 C C . GLN B 1 82 ? 14.211 12.039 0.132 1 96.56 82 GLN B C 1
ATOM 3423 O O . GLN B 1 82 ? 14.211 12.898 1.02 1 96.56 82 GLN B O 1
ATOM 3428 N N . LEU B 1 83 ? 14 12.297 -1.117 1 96.25 83 LEU B N 1
ATOM 3429 C CA . LEU B 1 83 ? 13.625 13.648 -1.531 1 96.25 83 LEU B CA 1
ATOM 3430 C C . LEU B 1 83 ? 12.266 14.031 -0.942 1 96.25 83 LEU B C 1
ATOM 3432 O O . LEU B 1 83 ? 12.094 15.148 -0.451 1 96.25 83 LEU B O 1
ATOM 3436 N N . ARG B 1 84 ? 11.383 13.102 -0.986 1 95.75 84 ARG B N 1
ATOM 3437 C CA . ARG B 1 84 ? 10.07 13.328 -0.387 1 95.75 84 ARG B CA 1
ATOM 3438 C C . ARG B 1 84 ? 10.195 13.594 1.109 1 95.75 84 ARG B C 1
ATOM 3440 O O . ARG B 1 84 ? 9.5 14.461 1.649 1 95.75 84 ARG B O 1
ATOM 3447 N N . GLY B 1 85 ? 11.047 12.836 1.71 1 94.62 85 GLY B N 1
ATOM 3448 C CA . GLY B 1 85 ? 11.305 13.07 3.121 1 94.62 85 GLY B CA 1
ATOM 3449 C C . GLY B 1 85 ? 11.797 14.477 3.41 1 94.62 85 GLY B C 1
ATOM 3450 O O . GLY B 1 85 ? 11.391 15.094 4.398 1 94.62 85 GLY B O 1
ATOM 3451 N N . LEU B 1 86 ? 12.617 14.906 2.574 1 94.88 86 LEU B N 1
ATOM 3452 C CA . LEU B 1 86 ? 13.133 16.266 2.711 1 94.88 86 LEU B CA 1
ATOM 3453 C C . LEU B 1 86 ? 12.016 17.297 2.561 1 94.88 86 LEU B C 1
ATOM 3455 O O . LEU B 1 86 ? 11.922 18.234 3.35 1 94.88 86 LEU B O 1
ATOM 3459 N N . ALA B 1 87 ? 11.188 17.078 1.593 1 95.62 87 ALA B N 1
ATOM 3460 C CA . ALA B 1 87 ? 10.055 17.969 1.37 1 95.62 87 ALA B CA 1
ATOM 3461 C C . ALA B 1 87 ? 9.094 17.953 2.559 1 95.62 87 ALA B C 1
ATOM 3463 O O . ALA B 1 87 ? 8.625 19 3.008 1 95.62 87 ALA B O 1
ATOM 3464 N N . LEU B 1 88 ? 8.852 16.812 3.057 1 94.69 88 LEU B N 1
ATOM 3465 C CA . LEU B 1 88 ? 7.953 16.672 4.199 1 94.69 88 LEU B CA 1
ATOM 3466 C C . LEU B 1 88 ? 8.531 17.344 5.434 1 94.69 88 LEU B C 1
ATOM 3468 O O . LEU B 1 88 ? 7.785 17.906 6.25 1 94.69 88 LEU B O 1
ATOM 3472 N N . ARG B 1 89 ? 9.789 17.234 5.578 1 93.75 89 ARG B N 1
ATOM 3473 C CA . ARG B 1 89 ? 10.445 17.938 6.684 1 93.75 89 ARG B CA 1
ATOM 3474 C C . ARG B 1 89 ? 10.219 19.438 6.598 1 93.75 89 ARG B C 1
ATOM 3476 O O . ARG B 1 89 ? 9.922 20.078 7.605 1 93.75 89 ARG B O 1
ATOM 3483 N N . CYS B 1 90 ? 10.383 19.938 5.441 1 95.38 90 CYS B N 1
ATOM 3484 C CA . CYS B 1 90 ? 10.125 21.359 5.223 1 95.38 90 CYS B CA 1
ATOM 3485 C C . CYS B 1 90 ? 8.664 21.703 5.5 1 95.38 90 CYS B C 1
ATOM 3487 O O . CYS B 1 90 ? 8.367 22.703 6.148 1 95.38 90 CYS B O 1
ATOM 3489 N N . GLU B 1 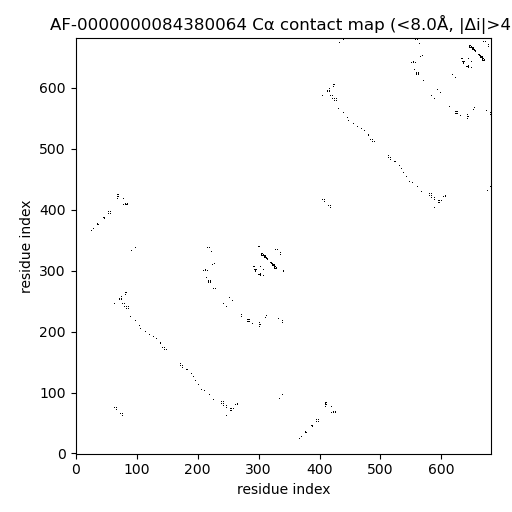91 ? 7.77 20.891 5.055 1 96.5 91 GLU B N 1
ATOM 3490 C CA . GLU B 1 91 ? 6.344 21.094 5.289 1 96.5 91 GLU B CA 1
ATOM 3491 C C . GLU B 1 91 ? 6.027 21.109 6.781 1 96.5 91 GLU B C 1
ATOM 3493 O O . GLU B 1 91 ? 5.281 21.969 7.254 1 96.5 91 GLU B O 1
ATOM 3498 N N . ARG B 1 92 ? 6.598 20.172 7.465 1 94.75 92 ARG B N 1
ATOM 3499 C CA . ARG B 1 92 ? 6.352 20.094 8.898 1 94.75 92 ARG B CA 1
ATOM 3500 C C . ARG B 1 92 ? 6.875 21.328 9.617 1 94.75 92 ARG B C 1
ATOM 3502 O O . ARG B 1 92 ? 6.215 21.859 10.516 1 94.75 92 ARG B O 1
ATOM 3509 N N . LYS B 1 93 ? 8.023 21.75 9.273 1 93.75 93 LYS B N 1
ATOM 3510 C CA . LYS B 1 93 ? 8.586 22.953 9.867 1 93.75 93 LYS B CA 1
ATOM 3511 C C . LYS B 1 93 ? 7.711 24.172 9.562 1 93.75 93 LYS B C 1
ATOM 3513 O O . LYS B 1 93 ? 7.449 24.984 10.453 1 93.75 93 LYS B O 1
ATOM 3518 N N . LEU B 1 94 ? 7.281 24.234 8.359 1 96.31 94 LEU B N 1
ATOM 3519 C CA . LEU B 1 94 ? 6.418 25.344 7.957 1 96.31 94 LEU B CA 1
ATOM 3520 C C . LEU B 1 94 ? 5.094 25.297 8.719 1 96.31 94 LEU B C 1
ATOM 3522 O O . LEU B 1 94 ? 4.617 26.328 9.203 1 96.31 94 LEU B O 1
ATOM 3526 N N . ALA B 1 95 ? 4.562 24.156 8.797 1 96.88 95 ALA B N 1
ATOM 3527 C CA . ALA B 1 95 ? 3.299 23.984 9.508 1 96.88 95 ALA B CA 1
ATOM 3528 C C . ALA B 1 95 ? 3.426 24.406 10.969 1 96.88 95 ALA B C 1
ATOM 3530 O O . ALA B 1 95 ? 2.57 25.125 11.484 1 96.88 95 ALA B O 1
ATOM 3531 N N . ARG B 1 96 ? 4.461 23.969 11.555 1 95.38 96 ARG B N 1
ATOM 3532 C CA . ARG B 1 96 ? 4.691 24.312 12.953 1 95.38 96 ARG B CA 1
ATOM 3533 C C . ARG B 1 96 ? 4.883 25.812 13.125 1 95.38 96 ARG B C 1
ATOM 3535 O O . ARG B 1 96 ? 4.328 26.406 14.047 1 95.38 96 ARG B O 1
ATOM 3542 N N . PHE B 1 97 ? 5.68 26.391 12.289 1 95 97 PHE B N 1
ATOM 3543 C CA . PHE B 1 97 ? 5.922 27.828 12.328 1 95 97 PHE B CA 1
ATOM 3544 C C . PHE B 1 97 ? 4.617 28.594 12.172 1 95 97 PHE B C 1
ATOM 3546 O O . PHE B 1 97 ? 4.34 29.516 12.93 1 95 97 PHE B O 1
ATOM 3553 N N . ALA B 1 98 ? 3.812 28.188 11.195 1 96.75 98 ALA B N 1
ATOM 3554 C CA . ALA B 1 98 ? 2.547 28.859 10.922 1 96.75 98 ALA B CA 1
ATOM 3555 C C . ALA B 1 98 ? 1.598 28.75 12.109 1 96.75 98 ALA B C 1
ATOM 3557 O O . ALA B 1 98 ? 0.976 29.75 12.508 1 96.75 98 ALA B O 1
ATOM 3558 N N . GLU B 1 99 ? 1.548 27.562 12.602 1 95.81 99 GLU B N 1
ATOM 3559 C CA . GLU B 1 99 ? 0.667 27.344 13.75 1 95.81 99 GLU B CA 1
ATOM 3560 C C . GLU B 1 99 ? 1.093 28.188 14.945 1 95.81 99 GLU B C 1
ATOM 3562 O O . GLU B 1 99 ? 0.26 28.828 15.586 1 95.81 99 GLU B O 1
ATOM 3567 N N . GLN B 1 100 ? 2.312 28.172 15.234 1 94.94 100 GLN B N 1
ATOM 3568 C CA . GLN B 1 100 ? 2.832 28.953 16.359 1 94.94 100 GLN B CA 1
ATOM 3569 C C . GLN B 1 100 ? 2.604 30.438 16.141 1 94.94 100 GLN B C 1
ATOM 3571 O O . GLN B 1 100 ? 2.213 31.156 17.062 1 94.94 100 GLN B O 1
ATOM 3576 N N . LEU B 1 101 ? 2.855 30.859 14.961 1 94.81 101 LEU B N 1
ATOM 3577 C CA . LEU B 1 101 ? 2.682 32.25 14.633 1 94.81 101 LEU B CA 1
ATOM 3578 C C . LEU B 1 101 ? 1.224 32.688 14.797 1 94.81 101 LEU B C 1
ATOM 3580 O O . LEU B 1 101 ? 0.935 33.719 15.375 1 94.81 101 LEU B O 1
ATOM 3584 N N . LYS B 1 102 ? 0.337 31.906 14.32 1 94.25 102 LYS B N 1
ATOM 3585 C CA . LYS B 1 102 ? -1.089 32.219 14.422 1 94.25 102 LYS B CA 1
ATOM 3586 C C . LYS B 1 102 ? -1.543 32.25 15.875 1 94.25 102 LYS B C 1
ATOM 3588 O O . LYS B 1 102 ? -2.264 33.156 16.281 1 94.25 102 LYS B O 1
ATOM 3593 N N . GLN B 1 103 ? -1.118 31.328 16.594 1 93.19 103 GLN B N 1
ATOM 3594 C CA . GLN B 1 103 ? -1.481 31.266 18.016 1 93.19 103 GLN B CA 1
ATOM 3595 C C . GLN B 1 103 ? -0.947 32.469 18.766 1 93.19 103 GLN B C 1
ATOM 3597 O O . GLN B 1 103 ? -1.658 33.094 19.578 1 93.19 103 GLN B O 1
ATOM 3602 N N . GLN B 1 104 ? 0.218 32.781 18.469 1 93.56 104 GLN B N 1
ATOM 3603 C CA . GLN B 1 104 ? 0.837 33.938 19.125 1 93.56 104 GLN B CA 1
ATOM 3604 C C . GLN B 1 104 ? 0.092 35.219 18.797 1 93.56 104 GLN B C 1
ATOM 3606 O O . GLN B 1 104 ? -0.168 36.031 19.672 1 93.56 104 GLN B O 1
ATOM 3611 N N . ARG B 1 105 ? -0.236 35.375 17.578 1 92.31 105 ARG B N 1
ATOM 3612 C CA . ARG B 1 105 ? -0.906 36.594 17.141 1 92.31 105 ARG B CA 1
ATOM 3613 C C . ARG B 1 105 ? -2.334 36.656 17.688 1 92.31 105 ARG B C 1
ATOM 3615 O O . ARG B 1 105 ? -2.82 37.719 18.062 1 92.31 105 ARG B O 1
ATOM 3622 N N . GLU B 1 106 ? -2.947 35.531 17.719 1 90.31 106 GLU B N 1
ATOM 3623 C CA . GLU B 1 106 ? -4.289 35.469 18.281 1 90.31 106 GLU B CA 1
ATOM 3624 C C . GLU B 1 106 ? -4.277 35.812 19.781 1 90.31 106 GLU B C 1
ATOM 3626 O O . GLU B 1 106 ? -5.121 36.562 20.25 1 90.31 106 GLU B O 1
ATOM 3631 N N . GLN B 1 107 ? -3.369 35.312 20.406 1 90.38 107 GLN B N 1
ATOM 3632 C CA . GLN B 1 107 ? -3.25 35.594 21.828 1 90.38 107 GLN B CA 1
ATOM 3633 C C . GLN B 1 107 ? -2.932 37.062 22.078 1 90.38 107 GLN B C 1
ATOM 3635 O O . GLN B 1 107 ? -3.49 37.688 22.984 1 90.38 107 GLN B O 1
ATOM 3640 N N . LYS B 1 108 ? -2.094 37.531 21.312 1 90.31 108 LYS B N 1
ATOM 3641 C CA . LYS B 1 108 ? -1.738 38.938 21.453 1 90.31 108 LYS B CA 1
ATOM 3642 C C . LYS B 1 108 ? -2.939 39.812 21.188 1 90.31 108 LYS B C 1
ATOM 3644 O O . LYS B 1 108 ? -3.184 40.781 21.922 1 90.31 108 LYS B O 1
ATOM 3649 N N . GLN B 1 109 ? -3.619 39.531 20.172 1 87.38 109 GLN B N 1
ATOM 3650 C CA . GLN B 1 109 ? -4.797 40.312 19.844 1 87.38 109 GLN B CA 1
ATOM 3651 C C . GLN B 1 109 ? -5.867 40.219 20.922 1 87.38 109 GLN B C 1
ATOM 3653 O O . GLN B 1 109 ? -6.508 41.188 21.281 1 87.38 109 GLN B O 1
ATOM 3658 N N . HIS B 1 110 ? -5.996 39.062 21.375 1 87.38 110 HIS B N 1
ATOM 3659 C CA . HIS B 1 110 ? -6.965 38.844 22.438 1 87.38 110 HIS B CA 1
ATOM 3660 C C . HIS B 1 110 ? -6.574 39.625 23.703 1 87.38 110 HIS B C 1
ATOM 3662 O O . HIS B 1 110 ? -7.414 40.281 24.312 1 87.38 110 HIS B O 1
ATOM 3668 N N . ASN B 1 111 ? -5.387 39.562 24 1 88.62 111 ASN B N 1
ATOM 3669 C CA . ASN B 1 111 ? -4.895 40.281 25.172 1 88.62 111 ASN B CA 1
ATOM 3670 C C . ASN B 1 111 ? -5.051 41.781 25 1 88.62 111 ASN B C 1
ATOM 3672 O O . ASN B 1 111 ? -5.434 42.469 25.953 1 88.62 111 ASN B O 1
ATOM 3676 N N . GLN B 1 112 ? -4.773 42.219 23.859 1 87.88 112 GLN B N 1
ATOM 3677 C CA . GLN B 1 112 ? -4.918 43.656 23.594 1 87.88 112 GLN B CA 1
ATOM 3678 C C . GLN B 1 112 ? -6.375 44.094 23.703 1 87.88 112 GLN B C 1
ATOM 3680 O O . GLN B 1 112 ? -6.676 45.156 24.234 1 87.88 112 GLN B O 1
ATOM 3685 N N . LEU B 1 113 ? -7.203 43.219 23.219 1 86.12 113 LEU B N 1
ATOM 3686 C CA . LEU B 1 113 ? -8.625 43.531 23.297 1 86.12 113 LEU B CA 1
ATOM 3687 C C . LEU B 1 113 ? -9.094 43.562 24.75 1 86.12 113 LEU B C 1
ATOM 3689 O O . LEU B 1 113 ? -9.859 44.438 25.156 1 86.12 113 LEU B O 1
ATOM 3693 N N . LEU B 1 114 ? -8.586 42.656 25.484 1 88.75 114 LEU B N 1
ATOM 3694 C CA . LEU B 1 114 ? -8.969 42.562 26.891 1 88.75 114 LEU B CA 1
ATOM 3695 C C . LEU B 1 114 ? -8.422 43.75 27.672 1 88.75 114 LEU B C 1
ATOM 3697 O O . LEU B 1 114 ? -9.109 44.312 28.531 1 88.75 114 LEU B O 1
ATOM 3701 N N . VAL B 1 115 ? -7.289 44.094 27.328 1 90.56 115 VAL B N 1
ATOM 3702 C CA . VAL B 1 115 ? -6.676 45.219 28 1 90.56 115 VAL B CA 1
ATOM 3703 C C . VAL B 1 115 ? -7.441 46.5 27.656 1 90.56 115 VAL B C 1
ATOM 3705 O O . VAL B 1 115 ? -7.766 47.312 28.547 1 90.56 115 VAL B O 1
ATOM 3708 N N . SER B 1 116 ? -7.762 46.688 26.422 1 90 116 SER B N 1
ATOM 3709 C CA . SER B 1 116 ? -8.523 47.844 25.984 1 90 116 SER B CA 1
ATOM 3710 C C . SER B 1 116 ? -9.906 47.875 26.609 1 90 116 SER B C 1
ATOM 3712 O O . SER B 1 116 ? -10.391 48.938 27.031 1 90 116 SER B O 1
ATOM 3714 N N . TRP B 1 117 ? -10.5 46.719 26.656 1 89.25 117 TRP B N 1
ATOM 3715 C CA . TRP B 1 117 ? -11.812 46.562 27.281 1 89.25 117 TRP B CA 1
ATOM 3716 C C . TRP B 1 117 ? -11.75 46.906 28.766 1 89.25 117 TRP B C 1
ATOM 3718 O O . TRP B 1 117 ? -12.602 47.656 29.281 1 89.25 117 TRP B O 1
ATOM 3728 N N . ASN B 1 118 ? -10.773 46.438 29.391 1 90.5 118 ASN B N 1
ATOM 3729 C CA . ASN B 1 118 ? -10.602 46.719 30.812 1 90.5 118 ASN B CA 1
ATOM 3730 C C . ASN B 1 118 ? -10.305 48.188 31.078 1 90.5 118 ASN B C 1
ATOM 3732 O O . ASN B 1 118 ? -10.812 48.781 32.031 1 90.5 118 ASN B O 1
ATOM 3736 N N . ASP B 1 119 ? -9.531 48.75 30.219 1 91.75 119 ASP B N 1
ATOM 3737 C CA . ASP B 1 119 ? -9.195 50.188 30.359 1 91.75 119 ASP B CA 1
ATOM 3738 C C . ASP B 1 119 ? -10.43 51.062 30.172 1 91.75 119 ASP B C 1
ATOM 3740 O O . ASP B 1 119 ? -10.633 52.031 30.906 1 91.75 119 ASP B O 1
ATOM 3744 N N . GLU B 1 120 ? -11.227 50.688 29.234 1 90.94 120 GLU B N 1
ATOM 3745 C CA . GLU B 1 120 ? -12.461 51.438 28.984 1 90.94 120 GLU B CA 1
ATOM 3746 C C . GLU B 1 120 ? -13.43 51.312 30.156 1 90.94 120 GLU B C 1
ATOM 3748 O O . GLU B 1 120 ? -14.047 52.281 30.578 1 90.94 120 GLU B O 1
ATOM 3753 N N . ARG B 1 121 ? -13.477 50.125 30.641 1 90.69 121 ARG B N 1
ATOM 3754 C CA . ARG B 1 121 ? -14.336 49.875 31.797 1 90.69 121 ARG B CA 1
ATOM 3755 C C . ARG B 1 121 ? -13.859 50.625 33.031 1 90.69 121 ARG B C 1
ATOM 3757 O O . ARG B 1 121 ? -14.672 51.219 33.75 1 90.69 121 ARG B O 1
ATOM 3764 N N . MET B 1 122 ? -12.656 50.719 33.219 1 92.44 122 MET B N 1
ATOM 3765 C CA . MET B 1 122 ? -12.086 51.406 34.375 1 92.44 122 MET B CA 1
ATOM 3766 C C . MET B 1 122 ? -12.281 52.938 34.25 1 92.44 122 MET B C 1
ATOM 3768 O O . MET B 1 122 ? -12.555 53.625 35.219 1 92.44 122 MET B O 1
ATOM 3772 N N . ARG B 1 123 ? -12.148 53.375 33.062 1 93 123 ARG B N 1
ATOM 3773 C CA . ARG B 1 123 ? -12.375 54.812 32.812 1 93 123 ARG B CA 1
ATOM 3774 C C . ARG B 1 123 ? -13.82 55.188 33.094 1 93 123 ARG B C 1
ATOM 3776 O O . ARG B 1 123 ? -14.086 56.188 33.75 1 93 123 ARG B O 1
ATOM 3783 N N . GLU B 1 124 ? -14.695 54.375 32.594 1 93.19 124 GLU B N 1
ATOM 3784 C CA . GLU B 1 124 ? -16.109 54.625 32.844 1 93.19 124 GLU B CA 1
ATOM 3785 C C . GLU B 1 124 ? -16.453 54.531 34.312 1 93.19 124 GLU B C 1
ATOM 3787 O O . GLU B 1 124 ? -17.203 55.375 34.844 1 93.19 124 GLU B O 1
ATOM 3792 N N . ARG B 1 125 ? -15.898 53.625 34.969 1 92.62 125 ARG B N 1
ATOM 3793 C CA . ARG B 1 125 ? -16.109 53.469 36.406 1 92.62 125 ARG B CA 1
ATOM 3794 C C . ARG B 1 125 ? -15.625 54.688 37.156 1 92.62 125 ARG B C 1
ATOM 3796 O O . ARG B 1 125 ? -16.312 55.188 38.062 1 92.62 125 ARG B O 1
ATOM 3803 N N . ARG B 1 126 ? -14.516 55.188 36.812 1 93 126 ARG B N 1
ATOM 3804 C CA . ARG B 1 126 ? -13.961 56.375 37.469 1 93 126 ARG B CA 1
ATOM 3805 C C . ARG B 1 126 ? -14.852 57.594 37.281 1 93 126 ARG B C 1
ATOM 3807 O O . ARG B 1 126 ? -15.055 58.375 38.219 1 93 126 ARG B O 1
ATOM 3814 N N . ILE B 1 127 ? -15.383 57.688 36.094 1 93.62 127 ILE B N 1
ATOM 3815 C CA . ILE B 1 127 ? -16.266 58.812 35.781 1 93.62 127 ILE B CA 1
ATOM 3816 C C . ILE B 1 127 ? -17.531 58.688 36.656 1 93.62 127 ILE B C 1
ATOM 3818 O O . ILE B 1 127 ? -17.953 59.688 37.25 1 93.62 127 ILE B O 1
ATOM 3822 N N . ILE B 1 128 ? -18.109 57.438 36.781 1 93.38 128 ILE B N 1
ATOM 3823 C CA . ILE B 1 128 ? -19.312 57.219 37.562 1 93.38 128 ILE B CA 1
ATOM 3824 C C . ILE B 1 128 ? -19.016 57.406 39.031 1 93.38 128 ILE B C 1
ATOM 3826 O O . ILE B 1 128 ? -19.797 58.031 39.75 1 93.38 128 ILE B O 1
ATOM 3830 N N . GLU B 1 129 ? -17.906 57 39.438 1 93.5 129 GLU B N 1
ATOM 3831 C CA . GLU B 1 129 ? -17.5 57.125 40.844 1 93.5 129 GLU B CA 1
ATOM 3832 C C . GLU B 1 129 ? -17.281 58.562 41.219 1 93.5 129 GLU B C 1
ATOM 3834 O O . GLU B 1 129 ? -17.641 59 42.312 1 93.5 129 GLU B O 1
ATOM 3839 N N . ARG B 1 130 ? -16.781 59.375 40.375 1 93.38 130 ARG B N 1
ATOM 3840 C CA . ARG B 1 130 ? -16.594 60.812 40.625 1 93.38 130 ARG B CA 1
ATOM 3841 C C . ARG B 1 130 ? -17.938 61.531 40.719 1 93.38 130 ARG B C 1
ATOM 3843 O O . ARG B 1 130 ? -18.141 62.375 41.594 1 93.38 130 ARG B O 1
ATOM 3850 N N . LYS B 1 131 ? -18.844 61.188 39.875 1 93.62 131 LYS B N 1
ATOM 3851 C CA . LYS B 1 131 ? -20.172 61.781 39.906 1 93.62 131 LYS B CA 1
ATOM 3852 C C . LYS B 1 131 ? -20.906 61.375 41.188 1 93.62 131 LYS B C 1
ATOM 3854 O O . LYS B 1 131 ? -21.578 62.219 41.812 1 93.62 131 LYS B O 1
ATOM 3859 N N . LEU B 1 132 ? -20.75 60.094 41.531 1 93.31 132 LEU B N 1
ATOM 3860 C CA . LEU B 1 132 ? -21.344 59.594 42.781 1 93.31 132 LEU B CA 1
ATOM 3861 C C . LEU B 1 132 ? -20.797 60.312 44 1 93.31 132 LEU B C 1
ATOM 3863 O O . LEU B 1 132 ? -21.547 60.719 44.875 1 93.31 132 LEU B O 1
ATOM 3867 N N . ALA B 1 133 ? -19.578 60.625 43.969 1 93.38 133 ALA B N 1
ATOM 3868 C CA . ALA B 1 133 ? -18.953 61.375 45.062 1 93.38 133 ALA B CA 1
ATOM 3869 C C . ALA B 1 133 ? -19.453 62.812 45.094 1 93.38 133 ALA B C 1
ATOM 3871 O O . ALA B 1 133 ? -19.719 63.344 46.188 1 93.38 133 ALA B O 1
ATOM 3872 N N . GLY B 1 134 ? -19.641 63.344 43.969 1 91.25 134 GLY B N 1
ATOM 3873 C CA . GLY B 1 134 ? -20.203 64.688 43.875 1 91.25 134 GLY B CA 1
ATOM 3874 C C . GLY B 1 134 ? -21.625 64.75 44.375 1 91.25 134 GLY B C 1
ATOM 3875 O O . GLY B 1 134 ? -21.969 65.688 45.125 1 91.25 134 GLY B O 1
ATOM 3876 N N . VAL B 1 135 ? -22.453 63.781 44.031 1 93.56 135 VAL B N 1
ATOM 3877 C CA . VAL B 1 135 ? -23.844 63.719 44.438 1 93.56 135 VAL B CA 1
ATOM 3878 C C . VAL B 1 135 ? -23.922 63.531 45.969 1 93.56 135 VAL B C 1
ATOM 3880 O O . VAL B 1 135 ? -24.688 64.188 46.656 1 93.56 135 VAL B O 1
ATOM 3883 N N . ARG B 1 136 ? -23.109 62.719 46.469 1 92.75 136 ARG B N 1
ATOM 3884 C CA . ARG B 1 136 ? -23.109 62.438 47.906 1 92.75 136 ARG B CA 1
ATOM 3885 C C . ARG B 1 136 ? -22.641 63.656 48.719 1 92.75 136 ARG B C 1
ATOM 3887 O O . ARG B 1 136 ? -23.172 63.938 49.781 1 92.75 136 ARG B O 1
ATOM 3894 N N . GLU B 1 137 ? -21.75 64.375 48.156 1 91.94 137 GLU B N 1
ATOM 3895 C CA . GLU B 1 137 ? -21.281 65.625 48.781 1 91.94 137 GLU B CA 1
ATOM 3896 C C . GLU B 1 137 ? -22.375 66.688 48.781 1 91.94 137 GLU B C 1
ATOM 3898 O O . GLU B 1 137 ? -22.594 67.312 49.812 1 91.94 137 GLU B O 1
ATOM 3903 N N . THR B 1 138 ? -23.125 66.812 47.75 1 93.19 138 THR B N 1
ATOM 3904 C CA . THR B 1 138 ? -24.203 67.75 47.656 1 93.19 138 THR B CA 1
ATOM 3905 C C . THR B 1 138 ? -25.359 67.375 48.562 1 93.19 138 THR B C 1
ATOM 3907 O O . THR B 1 138 ? -25.969 68.25 49.188 1 93.19 138 THR B O 1
ATOM 3910 N N . VAL B 1 139 ? -25.641 66.062 48.656 1 90.56 139 VAL B N 1
ATOM 3911 C CA . VAL B 1 139 ? -26.703 65.562 49.531 1 90.56 139 VAL B CA 1
ATOM 3912 C C . VAL B 1 139 ? -26.328 65.875 50.969 1 90.56 139 VAL B C 1
ATOM 3914 O O . VAL B 1 139 ? -27.172 66.312 51.781 1 90.56 139 VAL B O 1
ATOM 3917 N N . THR B 1 140 ? -25.125 65.75 51.344 1 90.81 140 THR B N 1
ATOM 3918 C CA . THR B 1 140 ? -24.641 66 52.719 1 90.81 140 THR B CA 1
ATOM 3919 C C . THR B 1 140 ? -24.703 67.5 53.031 1 90.81 140 THR B C 1
ATOM 3921 O O . THR B 1 140 ? -25.125 67.938 54.125 1 90.81 140 THR B O 1
ATOM 3924 N N . GLU B 1 141 ? -24.406 68.312 52 1 90.44 141 GLU B N 1
ATOM 3925 C CA . GLU B 1 141 ? -24.453 69.812 52.188 1 90.44 141 GLU B CA 1
ATOM 3926 C C . GLU B 1 141 ? -25.891 70.312 52.344 1 90.44 141 GLU B C 1
ATOM 3928 O O . GLU B 1 141 ? -26.203 71.062 53.219 1 90.44 141 GLU B O 1
ATOM 3933 N N . LEU B 1 142 ? -26.719 69.75 51.5 1 90.38 142 LEU B N 1
ATOM 3934 C CA . LEU B 1 142 ? -28.125 70.125 51.531 1 90.38 142 LEU B CA 1
ATOM 3935 C C . LEU B 1 142 ? -28.797 69.562 52.781 1 90.38 142 LEU B C 1
ATOM 3937 O O . LEU B 1 142 ? -29.656 70.25 53.375 1 90.38 142 LEU B O 1
ATOM 3941 N N . GLY B 1 143 ? -28.359 68.438 53.156 1 86.75 143 GLY B N 1
ATOM 3942 C CA . GLY B 1 143 ? -28.859 67.875 54.375 1 86.75 143 GLY B CA 1
ATOM 3943 C C . GLY B 1 143 ? -28.484 68.688 55.594 1 86.75 143 GLY B C 1
ATOM 3944 O O . GLY B 1 143 ? -29.312 68.875 56.5 1 86.75 143 GLY B O 1
ATOM 3945 N N . ALA B 1 144 ? -27.375 69.25 55.594 1 88.19 144 ALA B N 1
ATOM 3946 C CA . ALA B 1 144 ? -26.906 70.125 56.688 1 88.19 144 ALA B CA 1
ATOM 3947 C C . ALA B 1 144 ? -27.656 71.438 56.656 1 88.19 144 ALA B C 1
ATOM 3949 O O . ALA B 1 144 ? -28.047 71.938 57.719 1 88.19 144 ALA B O 1
ATOM 3950 N N . ALA B 1 145 ? -27.906 71.938 55.5 1 84.81 145 ALA B N 1
ATOM 3951 C CA . ALA B 1 145 ? -28.641 73.188 55.344 1 84.81 145 ALA B CA 1
ATOM 3952 C C . ALA B 1 145 ? -30.094 73 55.812 1 84.81 145 ALA B C 1
ATOM 3954 O O . ALA B 1 145 ? -30.625 73.875 56.5 1 84.81 145 ALA B O 1
ATOM 3955 N N . LEU B 1 146 ? -30.625 71.875 55.438 1 86.94 146 LEU B N 1
ATOM 3956 C CA . LEU B 1 146 ? -32 71.562 55.844 1 86.94 146 LEU B CA 1
ATOM 3957 C C . LEU B 1 146 ? -32.094 71.438 57.344 1 86.94 146 LEU B C 1
ATOM 3959 O O . LEU B 1 146 ? -33.031 72 57.969 1 86.94 146 LEU B O 1
ATOM 3963 N N . LYS B 1 147 ? -31.156 70.938 58 1 85.81 147 LYS B N 1
ATOM 3964 C CA . LYS B 1 147 ? -31.141 70.75 59.469 1 85.81 147 LYS B CA 1
ATOM 3965 C C . LYS B 1 147 ? -30.953 72.125 60.156 1 85.81 147 LYS B C 1
ATOM 3967 O O . LYS B 1 147 ? -31.609 72.375 61.156 1 85.81 147 LYS B O 1
ATOM 3972 N N . ALA B 1 148 ? -30.281 72.938 59.531 1 84 148 ALA B N 1
ATOM 3973 C CA . ALA B 1 148 ? -30.047 74.312 60.094 1 84 148 ALA B CA 1
ATOM 3974 C C . ALA B 1 148 ? -31.297 75.188 59.969 1 84 148 ALA B C 1
ATOM 3976 O O . ALA B 1 148 ? -31.656 75.875 60.906 1 84 148 ALA B O 1
ATOM 3977 N N . GLU B 1 149 ? -31.906 75 58.906 1 82.62 149 GLU B N 1
ATOM 3978 C CA . GLU B 1 149 ? -33.125 75.812 58.688 1 82.62 149 GLU B CA 1
ATOM 3979 C C . GLU B 1 149 ? -34.25 75.312 59.594 1 82.62 149 GLU B C 1
ATOM 3981 O O . GLU B 1 149 ? -35 76.125 60.156 1 82.62 149 GLU B O 1
ATOM 3986 N N . LYS B 1 150 ? -34.312 74.062 59.844 1 84.44 150 LYS B N 1
ATOM 3987 C CA . LYS B 1 150 ? -35.312 73.5 60.75 1 84.44 150 LYS B CA 1
ATOM 3988 C C . LYS B 1 150 ? -35.031 73.938 62.188 1 84.44 150 LYS B C 1
ATOM 3990 O O . LYS B 1 150 ? -35.969 74.25 62.938 1 84.44 150 LYS B O 1
ATOM 3995 N N . ALA B 1 151 ? -33.844 74 62.531 1 81.44 151 ALA B N 1
ATOM 3996 C CA . ALA B 1 151 ? -33.469 74.438 63.875 1 81.44 151 ALA B CA 1
ATOM 3997 C C . ALA B 1 151 ? -33.781 75.875 64.062 1 81.44 151 ALA B C 1
ATOM 3999 O O . ALA B 1 151 ? -34.25 76.312 65.188 1 81.44 151 ALA B O 1
ATOM 4000 N N . LYS B 1 152 ? -33.719 76.688 63.031 1 77.56 152 LYS B N 1
ATOM 4001 C CA . LYS B 1 152 ? -34.094 78.125 63.125 1 77.56 152 LYS B CA 1
ATOM 4002 C C . LYS B 1 152 ? -35.594 78.312 63.312 1 77.56 152 LYS B C 1
ATOM 4004 O O . LYS B 1 152 ? -36 79.188 64.062 1 77.56 152 LYS B O 1
ATOM 4009 N N . LEU B 1 153 ? -36.281 77.5 62.594 1 77.62 153 LEU B N 1
ATOM 4010 C CA . LEU B 1 153 ? -37.719 77.562 62.688 1 77.62 153 LEU B CA 1
ATOM 4011 C C . LEU B 1 153 ? -38.188 77.188 64.062 1 77.62 153 LEU B C 1
ATOM 4013 O O . LEU B 1 153 ? -39.094 77.812 64.625 1 77.62 153 LEU B O 1
ATOM 4017 N N . VAL B 1 154 ? -37.594 76.25 64.75 1 76.56 154 VAL B N 1
ATOM 4018 C CA . VAL B 1 154 ? -38 75.812 66.062 1 76.56 154 VAL B CA 1
ATOM 4019 C C . VAL B 1 154 ? -37.625 76.875 67.125 1 76.56 154 VAL B C 1
ATOM 4021 O O . VAL B 1 154 ? -38.375 77.062 68.062 1 76.56 154 VAL B O 1
ATOM 4024 N N . ARG B 1 155 ? -36.656 77.75 66.875 1 75.94 155 ARG B N 1
ATOM 4025 C CA . ARG B 1 155 ? -36.219 78.688 67.812 1 75.94 155 ARG B CA 1
ATOM 4026 C C . ARG B 1 155 ? -37.031 80 67.688 1 75.94 155 ARG B C 1
ATOM 4028 O O . ARG B 1 155 ? -37.031 80.812 68.625 1 75.94 155 ARG B O 1
ATOM 4035 N N . MET B 1 156 ? -37.719 80.25 66.562 1 72.69 156 MET B N 1
ATOM 4036 C CA . MET B 1 156 ? -38.5 81.438 66.375 1 72.69 156 MET B CA 1
ATOM 4037 C C . MET B 1 156 ? -39.75 81.438 67.25 1 72.69 156 MET B C 1
ATOM 4039 O O . MET B 1 156 ? -40.438 80.438 67.375 1 72.69 156 MET B O 1
ATOM 4043 N N . LYS B 1 157 ? -39.781 82.312 68.312 1 68.75 157 LYS B N 1
ATOM 4044 C CA . LYS B 1 157 ? -40.875 82.562 69.25 1 68.75 157 LYS B CA 1
ATOM 4045 C C . LYS B 1 157 ? -41.719 83.75 68.875 1 68.75 157 LYS B C 1
ATOM 4047 O O . LYS B 1 157 ? -41.219 84.688 68.25 1 68.75 157 LYS B O 1
ATOM 4052 N N . GLY B 1 158 ? -43.25 83.938 69 1 66.56 158 GLY B N 1
ATOM 4053 C CA . GLY B 1 158 ? -44.156 85.062 69 1 66.56 158 GLY B CA 1
ATOM 4054 C C . GLY B 1 158 ? -44.75 85.312 67.625 1 66.56 158 GLY B C 1
ATOM 4055 O O . GLY B 1 158 ? -44.812 84.438 66.75 1 66.56 158 GLY B O 1
ATOM 4056 N N . PHE B 1 159 ? -45.125 86.625 67.188 1 64.19 159 PHE B N 1
ATOM 4057 C CA . PHE B 1 159 ? -45.812 87.188 66 1 64.19 159 PHE B CA 1
ATOM 4058 C C . PHE B 1 159 ? -45.031 86.938 64.75 1 64.19 159 PHE B C 1
ATOM 4060 O O . PHE B 1 159 ? -45.594 86.688 63.688 1 64.19 159 PHE B O 1
ATOM 4067 N N . LEU B 1 160 ? -43.75 86.875 64.625 1 62.88 160 LEU B N 1
ATOM 4068 C CA . LEU B 1 160 ? -42.844 86.688 63.5 1 62.88 160 LEU B CA 1
ATOM 4069 C C . LEU B 1 160 ? -42.875 85.312 62.969 1 62.88 160 LEU B C 1
ATOM 4071 O O . LEU B 1 160 ? -42.719 85.062 61.75 1 62.88 160 LEU B O 1
ATOM 4075 N N . LYS B 1 161 ? -43.125 84.312 63.75 1 64.88 161 LYS B N 1
ATOM 4076 C CA . LYS B 1 161 ? -43.25 82.875 63.375 1 64.88 161 LYS B CA 1
ATOM 4077 C C . LYS B 1 161 ? -44.406 82.688 62.438 1 64.88 161 LYS B C 1
ATOM 4079 O O . LYS B 1 161 ? -44.312 81.875 61.469 1 64.88 161 LYS B O 1
ATOM 4084 N N . VAL B 1 162 ? -45.438 83.375 62.719 1 66.31 162 VAL B N 1
ATOM 4085 C CA . VAL B 1 162 ? -46.656 83.188 61.938 1 66.31 162 VAL B CA 1
ATOM 4086 C C . VAL B 1 162 ? -46.469 83.75 60.531 1 66.31 162 VAL B C 1
ATOM 4088 O O . VAL B 1 162 ? -46.875 83.188 59.562 1 66.31 162 VAL B O 1
ATOM 4091 N N . PHE B 1 163 ? -45.719 84.938 60.344 1 66.88 163 PHE B N 1
ATOM 4092 C CA . PHE B 1 163 ? -45.562 85.562 59.031 1 66.88 163 PHE B CA 1
ATOM 4093 C C . PHE B 1 163 ? -44.5 84.875 58.219 1 66.88 163 PHE B C 1
ATOM 4095 O O . PHE B 1 163 ? -44.656 84.75 57 1 66.88 163 PHE B O 1
ATOM 4102 N N . ARG B 1 164 ? -43.5 84.25 58.844 1 73.62 164 ARG B N 1
ATOM 4103 C CA . ARG B 1 164 ? -42.375 83.688 58.094 1 73.62 164 ARG B CA 1
ATOM 4104 C C . ARG B 1 164 ? -42.531 82.188 57.906 1 73.62 164 ARG B C 1
ATOM 4106 O O . ARG B 1 164 ? -41.75 81.562 57.188 1 73.62 164 ARG B O 1
ATOM 4113 N N . ARG B 1 165 ? -43.531 81.688 58.438 1 73.94 165 ARG B N 1
ATOM 4114 C CA . ARG B 1 165 ? -43.75 80.25 58.406 1 73.94 165 ARG B CA 1
ATOM 4115 C C . ARG B 1 165 ? -44 79.75 57 1 73.94 165 ARG B C 1
ATOM 4117 O O . ARG B 1 165 ? -43.469 78.688 56.594 1 73.94 165 ARG B O 1
ATOM 4124 N N . ARG B 1 166 ? -44.688 80.625 56.312 1 76.56 166 ARG B N 1
ATOM 4125 C CA . ARG B 1 166 ? -45 80.188 54.969 1 76.56 166 ARG B CA 1
ATOM 4126 C C . ARG B 1 166 ? -43.75 80.125 54.094 1 76.56 166 ARG B C 1
ATOM 4128 O O . ARG B 1 166 ? -43.562 79.25 53.312 1 76.56 166 ARG B O 1
ATOM 4135 N N . THR B 1 167 ? -42.875 81.125 54.375 1 78.25 167 THR B N 1
ATOM 4136 C CA . THR B 1 167 ? -41.656 81.25 53.562 1 78.25 167 THR B CA 1
ATOM 4137 C C . THR B 1 167 ? -40.688 80.125 53.938 1 78.25 167 THR B C 1
ATOM 4139 O O . THR B 1 167 ? -40.062 79.5 53.062 1 78.25 167 THR B O 1
ATOM 4142 N N . VAL B 1 168 ? -40.625 79.75 55.156 1 80.69 168 VAL B N 1
ATOM 4143 C CA . VAL B 1 168 ? -39.688 78.75 55.656 1 80.69 168 VAL B CA 1
ATOM 4144 C C . VAL B 1 168 ? -40.188 77.375 55.25 1 80.69 168 VAL B C 1
ATOM 4146 O O . VAL B 1 168 ? -39.375 76.5 54.844 1 80.69 168 VAL B O 1
ATOM 4149 N N . THR B 1 169 ? -41.438 77.25 55.312 1 80.44 169 THR B N 1
ATOM 4150 C CA . THR B 1 169 ? -42 76 54.875 1 80.44 169 THR B CA 1
ATOM 4151 C C . THR B 1 169 ? -41.781 75.75 53.406 1 80.44 169 THR B C 1
ATOM 4153 O O . THR B 1 169 ? -41.5 74.625 52.969 1 80.44 169 THR B O 1
ATOM 4156 N N . ALA B 1 170 ? -41.781 76.875 52.656 1 82.12 170 ALA B N 1
ATOM 4157 C CA . ALA B 1 170 ? -41.531 76.75 51.219 1 82.12 170 ALA B CA 1
ATOM 4158 C C . ALA B 1 170 ? -40.094 76.375 50.938 1 82.12 170 ALA B C 1
ATOM 4160 O O . ALA B 1 170 ? -39.812 75.562 50.062 1 82.12 170 ALA B O 1
ATOM 4161 N N . ILE B 1 171 ? -39.156 76.875 51.719 1 81.31 171 ILE B N 1
ATOM 4162 C CA . ILE B 1 171 ? -37.719 76.625 51.562 1 81.31 171 ILE B CA 1
ATOM 4163 C C . ILE B 1 171 ? -37.438 75.188 51.969 1 81.31 171 ILE B C 1
ATOM 4165 O O . ILE B 1 171 ? -36.656 74.5 51.312 1 81.31 171 ILE B O 1
ATOM 4169 N N . LEU B 1 172 ? -38.094 74.75 53 1 85.19 172 LEU B N 1
ATOM 4170 C CA . LEU B 1 172 ? -37.875 73.375 53.5 1 85.19 172 LEU B CA 1
ATOM 4171 C C . LEU B 1 172 ? -38.406 72.375 52.469 1 85.19 172 LEU B C 1
ATOM 4173 O O . LEU B 1 172 ? -37.75 71.312 52.25 1 85.19 172 LEU B O 1
ATOM 4177 N N . GLU B 1 173 ? -39.5 72.812 51.906 1 85.56 173 GLU B N 1
ATOM 4178 C CA . GLU B 1 173 ? -40.094 71.875 50.906 1 85.56 173 GLU B CA 1
ATOM 4179 C C . GLU B 1 173 ? -39.219 71.812 49.656 1 85.56 173 GLU B C 1
ATOM 4181 O O . GLU B 1 173 ? -39 70.75 49.094 1 85.56 173 GLU B O 1
ATOM 4186 N N . LYS B 1 174 ? -38.688 72.938 49.281 1 86.56 174 LYS B N 1
ATOM 4187 C CA . LYS B 1 174 ? -37.812 73 48.094 1 86.56 174 LYS B CA 1
ATOM 4188 C C . LYS B 1 174 ? -36.531 72.25 48.312 1 86.56 174 LYS B C 1
ATOM 4190 O O . LYS B 1 174 ? -36.094 71.5 47.438 1 86.56 174 LYS B O 1
ATOM 4195 N N . THR B 1 175 ? -35.938 72.25 49.469 1 88 175 THR B N 1
ATOM 4196 C CA . THR B 1 175 ? -34.688 71.562 49.812 1 88 175 THR B CA 1
ATOM 4197 C C . THR B 1 175 ? -34.906 70.062 49.938 1 88 175 THR B C 1
ATOM 4199 O O . THR B 1 175 ? -34.062 69.312 49.5 1 88 175 THR B O 1
ATOM 4202 N N . SER B 1 176 ? -36.062 69.812 50.469 1 87.88 176 SER B N 1
ATOM 4203 C CA . SER B 1 176 ? -36.375 68.375 50.594 1 87.88 176 SER B CA 1
ATOM 4204 C C . SER B 1 176 ? -36.594 67.75 49.25 1 87.88 176 SER B C 1
ATOM 4206 O O . SER B 1 176 ? -36.156 66.625 49.031 1 87.88 176 SER B O 1
ATOM 4208 N N . ASN B 1 177 ? -37.156 68.562 48.344 1 89.44 177 ASN B N 1
ATOM 4209 C CA . ASN B 1 177 ? -37.344 68.062 47 1 89.44 177 ASN B CA 1
ATOM 4210 C C . ASN B 1 177 ? -36.031 67.875 46.25 1 89.44 177 ASN B C 1
ATOM 4212 O O . ASN B 1 177 ? -35.844 66.938 45.531 1 89.44 177 ASN B O 1
ATOM 4216 N N . GLN B 1 178 ? -35.094 68.812 46.531 1 90.31 178 GLN B N 1
ATOM 4217 C CA . GLN B 1 178 ? -33.781 68.688 45.906 1 90.31 178 GLN B CA 1
ATOM 4218 C C . GLN B 1 178 ? -33 67.5 46.406 1 90.31 178 GLN B C 1
ATOM 4220 O O . GLN B 1 178 ? -32.344 66.812 45.625 1 90.31 178 GLN B O 1
ATOM 4225 N N . ILE B 1 179 ? -33.125 67.188 47.625 1 88.94 179 ILE B N 1
ATOM 4226 C CA . ILE B 1 179 ? -32.469 66.062 48.219 1 88.94 179 ILE B CA 1
ATOM 4227 C C . ILE B 1 179 ? -33.031 64.75 47.656 1 88.94 179 ILE B C 1
ATOM 4229 O O . ILE B 1 179 ? -32.281 63.812 47.344 1 88.94 179 ILE B O 1
ATOM 4233 N N . ALA B 1 180 ? -34.375 64.812 47.5 1 90.06 180 ALA B N 1
ATOM 4234 C CA . ALA B 1 180 ? -35.031 63.656 46.938 1 90.06 180 ALA B CA 1
ATOM 4235 C C . ALA B 1 180 ? -34.562 63.375 45.531 1 90.06 180 ALA B C 1
ATOM 4237 O O . ALA B 1 180 ? -34.312 62.219 45.125 1 90.06 180 ALA B O 1
ATOM 4238 N N . GLU B 1 181 ? -34.344 64.438 44.781 1 91.19 181 GLU B N 1
ATOM 4239 C CA . GLU B 1 181 ? -33.875 64.312 43.406 1 91.19 181 GLU B CA 1
ATOM 4240 C C . GLU B 1 181 ? -32.438 63.812 43.375 1 91.19 181 GLU B C 1
ATOM 4242 O O . GLU B 1 181 ? -32.094 62.969 42.531 1 91.19 181 GLU B O 1
ATOM 4247 N N . LEU B 1 182 ? -31.625 64.188 44.281 1 92.25 182 LEU B N 1
ATOM 4248 C CA . LEU B 1 182 ? -30.234 63.75 44.312 1 92.25 182 LEU B CA 1
ATOM 4249 C C . LEU B 1 182 ? -30.125 62.312 44.781 1 92.25 182 LEU B C 1
ATOM 4251 O O . LEU B 1 182 ? -29.266 61.562 44.281 1 92.25 182 LEU B O 1
ATOM 4255 N N . GLN B 1 183 ? -31.016 61.969 45.656 1 92.06 183 GLN B N 1
ATOM 4256 C CA . GLN B 1 183 ? -31.047 60.562 46.094 1 92.06 183 GLN B CA 1
ATOM 4257 C C . GLN B 1 183 ? -31.438 59.625 44.969 1 92.06 183 GLN B C 1
ATOM 4259 O O . GLN B 1 183 ? -30.906 58.531 44.844 1 92.06 183 GLN B O 1
ATOM 4264 N N . GLN B 1 184 ? -32.344 60.125 44.156 1 93.06 184 GLN B N 1
ATOM 4265 C CA . GLN B 1 184 ? -32.719 59.375 43 1 93.06 184 GLN B CA 1
ATOM 4266 C C . GLN B 1 184 ? -31.547 59.25 42 1 93.06 184 GLN B C 1
ATOM 4268 O O . GLN B 1 184 ? -31.312 58.188 41.438 1 93.06 184 GLN B O 1
ATOM 4273 N N . GLN B 1 185 ? -30.812 60.281 41.875 1 92.94 185 GLN B N 1
ATOM 4274 C CA . GLN B 1 185 ? -29.625 60.281 41.031 1 92.94 185 GLN B CA 1
ATOM 4275 C C . GLN B 1 185 ? -28.562 59.312 41.531 1 92.94 185 GLN B C 1
ATOM 4277 O O . GLN B 1 185 ? -27.906 58.625 40.75 1 92.94 185 GLN B O 1
ATOM 4282 N N . GLU B 1 186 ? -28.422 59.312 42.844 1 92.62 186 GLU B N 1
ATOM 4283 C CA . GLU B 1 186 ? -27.469 58.375 43.438 1 92.62 186 GLU B CA 1
ATOM 4284 C C . GLU B 1 186 ? -27.844 56.938 43.125 1 92.62 186 GLU B C 1
ATOM 4286 O O . GLU B 1 186 ? -26.969 56.125 42.781 1 92.62 186 GLU B O 1
ATOM 4291 N N . LEU B 1 187 ? -29.125 56.656 43.25 1 93.19 187 LEU B N 1
ATOM 4292 C CA . LEU B 1 187 ? -29.594 55.281 42.969 1 93.19 187 LEU B CA 1
ATOM 4293 C C . LEU B 1 187 ? -29.344 54.938 41.5 1 93.19 187 LEU B C 1
ATOM 4295 O O . LEU B 1 187 ? -28.953 53.781 41.219 1 93.19 187 LEU B O 1
ATOM 4299 N N . GLU B 1 188 ? -29.547 55.875 40.594 1 93.44 188 GLU B N 1
ATOM 4300 C CA . GLU B 1 188 ? -29.312 55.656 39.188 1 93.44 188 GLU B CA 1
ATOM 4301 C C . GLU B 1 188 ? -27.828 55.375 38.906 1 93.44 188 GLU B C 1
ATOM 4303 O O . GLU B 1 188 ? -27.484 54.531 38.094 1 93.44 188 GLU B O 1
ATOM 4308 N N . LEU B 1 189 ? -26.969 56.125 39.531 1 94.62 189 LEU B N 1
ATOM 4309 C CA . LEU B 1 189 ? -25.531 55.969 39.375 1 94.62 189 LEU B CA 1
ATOM 4310 C C . LEU B 1 189 ? -25.062 54.625 39.938 1 94.62 189 LEU B C 1
ATOM 4312 O O . LEU B 1 189 ? -24.188 53.969 39.344 1 94.62 189 LEU B O 1
ATOM 4316 N N . LEU B 1 190 ? -25.625 54.188 41 1 93.12 190 LEU B N 1
ATOM 4317 C CA . LEU B 1 190 ? -25.281 52.906 41.562 1 93.12 190 LEU B CA 1
ATOM 4318 C C . LEU B 1 190 ? -25.734 51.781 40.656 1 93.12 190 LEU B C 1
ATOM 4320 O O . LEU B 1 190 ? -25.031 50.781 40.531 1 93.12 190 LEU B O 1
ATOM 4324 N N . ASP B 1 191 ? -26.797 51.969 40.031 1 92.62 191 ASP B N 1
ATOM 4325 C CA . ASP B 1 191 ? -27.266 50.969 39.062 1 92.62 191 ASP B CA 1
ATOM 4326 C C . ASP B 1 191 ? -26.328 50.906 37.844 1 92.62 191 ASP B C 1
ATOM 4328 O O . ASP B 1 191 ? -26.031 49.781 37.375 1 92.62 191 ASP B O 1
ATOM 4332 N N . LYS B 1 192 ? -25.844 52 37.406 1 92.25 192 LYS B N 1
ATOM 4333 C CA . LYS B 1 192 ? -24.922 52.031 36.281 1 92.25 192 LYS B CA 1
ATOM 4334 C C . LYS B 1 192 ? -23.609 51.312 36.656 1 92.25 192 LYS B C 1
ATOM 4336 O O . LYS B 1 192 ? -23.016 50.625 35.812 1 92.25 192 LYS B O 1
ATOM 4341 N N . LEU B 1 193 ? 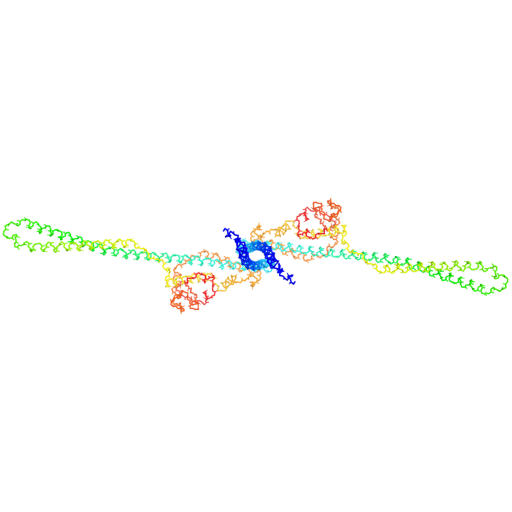-23.188 51.531 37.812 1 92.12 193 LEU B N 1
ATOM 4342 C CA . LEU B 1 193 ? -21.969 50.875 38.281 1 92.12 193 LEU B CA 1
ATOM 4343 C C . LEU B 1 193 ? -22.125 49.375 38.312 1 92.12 193 LEU B C 1
ATOM 4345 O O . LEU B 1 193 ? -21.203 48.625 37.969 1 92.12 193 LEU B O 1
ATOM 4349 N N . GLN B 1 194 ? -23.312 48.938 38.688 1 90.69 194 GLN B N 1
ATOM 4350 C CA . GLN B 1 194 ? -23.578 47.5 38.719 1 90.69 194 GLN B CA 1
ATOM 4351 C C . GLN B 1 194 ? -23.625 46.938 37.281 1 90.69 194 GLN B C 1
ATOM 4353 O O . GLN B 1 194 ? -23.109 45.844 37.031 1 90.69 194 GLN B O 1
ATOM 4358 N N . GLN B 1 195 ? -24.109 47.656 36.406 1 91 195 GLN B N 1
ATOM 4359 C CA . GLN B 1 195 ? -24.156 47.25 35.031 1 91 195 GLN B CA 1
ATOM 4360 C C . GLN B 1 195 ? -22.75 47.125 34.438 1 91 195 GLN B C 1
ATOM 4362 O O . GLN B 1 195 ? -22.484 46.188 33.656 1 91 195 GLN B O 1
ATOM 4367 N N . LEU B 1 196 ? -21.906 48.062 34.812 1 90.81 196 LEU B N 1
ATOM 4368 C CA . LEU B 1 196 ? -20.531 48.031 34.312 1 90.81 196 LEU B CA 1
ATOM 4369 C C . LEU B 1 196 ? -19.781 46.812 34.844 1 90.81 196 LEU B C 1
ATOM 4371 O O . LEU B 1 196 ? -18.969 46.219 34.125 1 90.81 196 LEU B O 1
ATOM 4375 N N . LYS B 1 197 ? -20.156 46.469 36.094 1 87.31 197 LYS B N 1
ATOM 4376 C CA . LYS B 1 197 ? -19.516 45.312 36.688 1 87.31 197 LYS B CA 1
ATOM 4377 C C . LYS B 1 197 ? -19.953 44.031 36.031 1 87.31 197 LYS B C 1
ATOM 4379 O O . LYS B 1 197 ? -19.172 43.062 35.875 1 87.31 197 LYS B O 1
ATOM 4384 N N . ASP B 1 198 ? -21.109 43.969 35.438 1 87.06 198 ASP B N 1
ATOM 4385 C CA . ASP B 1 198 ? -21.688 42.75 34.875 1 87.06 198 ASP B CA 1
ATOM 4386 C C . ASP B 1 198 ? -21.406 42.656 33.375 1 87.06 198 ASP B C 1
ATOM 4388 O O . ASP B 1 198 ? -21.766 41.656 32.719 1 87.06 198 ASP B O 1
ATOM 4392 N N . ARG B 1 199 ? -20.734 43.656 32.844 1 86.44 199 ARG B N 1
ATOM 4393 C CA . ARG B 1 199 ? -20.453 43.656 31.406 1 86.44 199 ARG B CA 1
ATOM 4394 C C . ARG B 1 199 ? -19.438 42.594 31.062 1 86.44 199 ARG B C 1
ATOM 4396 O O . ARG B 1 199 ? -18.406 42.438 31.734 1 86.44 199 ARG B O 1
ATOM 4403 N N . ARG B 1 200 ? -19.781 41.812 29.984 1 81 200 ARG B N 1
ATOM 4404 C CA . ARG B 1 200 ? -18.922 40.719 29.547 1 81 200 ARG B CA 1
ATOM 4405 C C . ARG B 1 200 ? -17.922 41.188 28.484 1 81 200 ARG B C 1
ATOM 4407 O O . ARG B 1 200 ? -18.25 42.062 27.688 1 81 200 ARG B O 1
ATOM 4414 N N . PRO B 1 201 ? -16.828 40.562 28.578 1 83.06 201 PRO B N 1
ATOM 4415 C CA . PRO B 1 201 ? -15.828 40.938 27.562 1 83.06 201 PRO B CA 1
ATOM 4416 C C . PRO B 1 201 ? -16.266 40.594 26.141 1 83.06 201 PRO B C 1
ATOM 4418 O O . PRO B 1 201 ? -17.125 39.719 25.969 1 83.06 201 PRO B O 1
ATOM 4421 N N . PRO B 1 202 ? -15.727 41.469 25.219 1 78.06 202 PRO B N 1
ATOM 4422 C CA . PRO B 1 202 ? -16.094 41.188 23.828 1 78.06 202 PRO B CA 1
ATOM 4423 C C . PRO B 1 202 ? -15.648 39.812 23.375 1 78.06 202 PRO B C 1
ATOM 4425 O O . PRO B 1 202 ? -14.664 39.281 23.891 1 78.06 202 PRO B O 1
ATOM 4428 N N . GLU B 1 203 ? -16.5 39.25 22.484 1 77.38 203 GLU B N 1
ATOM 4429 C CA . GLU B 1 203 ? -16.172 37.938 21.922 1 77.38 203 GLU B CA 1
ATOM 4430 C C . GLU B 1 203 ? -14.992 38.031 20.953 1 77.38 203 GLU B C 1
ATOM 4432 O O . GLU B 1 203 ? -14.734 39.094 20.391 1 77.38 203 GLU B O 1
ATOM 4437 N N . ASN B 1 204 ? -14.219 37.094 20.953 1 74.31 204 ASN B N 1
ATOM 4438 C CA . ASN B 1 204 ? -13.07 37.031 20.062 1 74.31 204 ASN B CA 1
ATOM 4439 C C . ASN B 1 204 ? -13.492 36.969 18.594 1 74.31 204 ASN B C 1
ATOM 4441 O O . ASN B 1 204 ? -14.125 36 18.188 1 74.31 204 ASN B O 1
ATOM 4445 N N . HIS B 1 205 ? -13.492 38.156 17.984 1 73.62 205 HIS B N 1
ATOM 4446 C CA . HIS B 1 205 ? -13.93 38.188 16.594 1 73.62 205 HIS B CA 1
ATOM 4447 C C . HIS B 1 205 ? -12.852 37.625 15.656 1 73.62 205 HIS B C 1
ATOM 4449 O O . HIS B 1 205 ? -12.969 37.75 14.43 1 73.62 205 HIS B O 1
ATOM 4455 N N . GLY B 1 206 ? -11.977 36.906 16.031 1 81 206 GLY B N 1
ATOM 4456 C CA . GLY B 1 206 ? -10.938 36.344 15.18 1 81 206 GLY B CA 1
ATOM 4457 C C . GLY B 1 206 ? -9.922 37.375 14.734 1 81 206 GLY B C 1
ATOM 4458 O O . GLY B 1 206 ? -9.953 38.531 15.18 1 81 206 GLY B O 1
ATOM 4459 N N . LEU B 1 207 ? -9.031 37.156 13.859 1 88.5 207 LEU B N 1
ATOM 4460 C CA . LEU B 1 207 ? -7.957 38.031 13.406 1 88.5 207 LEU B CA 1
ATOM 4461 C C . LEU B 1 207 ? -8.445 38.969 12.32 1 88.5 207 LEU B C 1
ATOM 4463 O O . LEU B 1 207 ? -9.258 38.594 11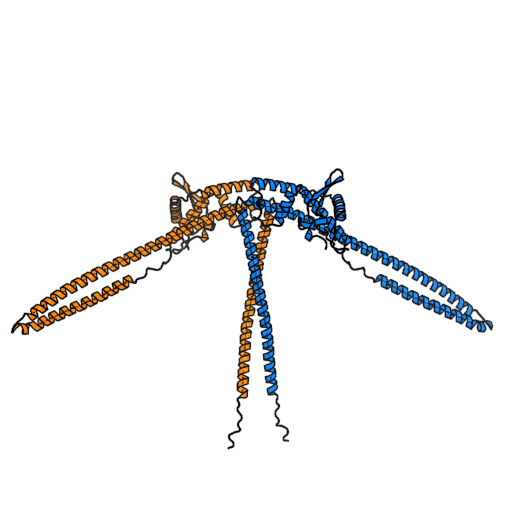.477 1 88.5 207 LEU B O 1
ATOM 4467 N N . ASP B 1 208 ? -8.078 40.25 12.477 1 88.5 208 ASP B N 1
ATOM 4468 C CA . ASP B 1 208 ? -8.406 41.219 11.422 1 88.5 208 ASP B CA 1
ATOM 4469 C C . ASP B 1 208 ? -7.621 40.906 10.148 1 88.5 208 ASP B C 1
ATOM 4471 O O . ASP B 1 208 ? -6.648 40.156 10.172 1 88.5 208 ASP B O 1
ATOM 4475 N N . ILE B 1 209 ? -7.977 41.469 9.023 1 93.88 209 ILE B N 1
ATOM 4476 C CA . ILE B 1 209 ? -7.414 41.188 7.711 1 93.88 209 ILE B CA 1
ATOM 4477 C C . ILE B 1 209 ? -5.953 41.625 7.668 1 93.88 209 ILE B C 1
ATOM 4479 O O . ILE B 1 209 ? -5.113 40.938 7.066 1 93.88 209 ILE B O 1
ATOM 4483 N N . ALA B 1 210 ? -5.664 42.75 8.289 1 92.75 210 ALA B N 1
ATOM 4484 C CA . ALA B 1 210 ? -4.293 43.25 8.297 1 92.75 210 ALA B CA 1
ATOM 4485 C C . ALA B 1 210 ? -3.357 42.281 9.016 1 92.75 210 ALA B C 1
ATOM 4487 O O . ALA B 1 210 ? -2.248 42.031 8.547 1 92.75 210 ALA B O 1
ATOM 4488 N N . THR B 1 211 ? -3.83 41.719 10.062 1 93.56 211 THR B N 1
ATOM 4489 C CA . THR B 1 211 ? -3.039 40.75 10.82 1 93.56 211 THR B CA 1
ATOM 4490 C C . THR B 1 211 ? -2.885 39.469 10.039 1 93.56 211 THR B C 1
ATOM 4492 O O . THR B 1 211 ? -1.804 38.875 10.016 1 93.56 211 THR B O 1
ATOM 4495 N N . LYS B 1 212 ? -3.945 39.062 9.414 1 95.88 212 LYS B N 1
ATOM 4496 C CA . LYS B 1 212 ? -3.885 37.844 8.602 1 95.88 212 LYS B CA 1
ATOM 4497 C C . LYS B 1 212 ? -2.865 38 7.477 1 95.88 212 LYS B C 1
ATOM 4499 O O . LYS B 1 212 ? -2.098 37.062 7.199 1 95.88 212 LYS B O 1
ATOM 4504 N N . ARG B 1 213 ? -2.867 39.156 6.902 1 97 213 ARG B N 1
ATOM 4505 C CA . ARG B 1 213 ? -1.914 39.438 5.828 1 97 213 ARG B CA 1
ATOM 4506 C C . ARG B 1 213 ? -0.481 39.406 6.352 1 97 213 ARG B C 1
ATOM 4508 O O . ARG B 1 213 ? 0.403 38.812 5.727 1 97 213 ARG B O 1
ATOM 4515 N N . SER B 1 214 ? -0.275 39.969 7.5 1 95.75 214 SER B N 1
ATOM 4516 C CA . SER B 1 214 ? 1.051 40 8.109 1 95.75 214 SER B CA 1
ATOM 4517 C C . SER B 1 214 ? 1.528 38.594 8.422 1 95.75 214 SER B C 1
ATOM 4519 O O . SER B 1 214 ? 2.697 38.25 8.211 1 95.75 214 SER B O 1
ATOM 4521 N N . ILE B 1 215 ? 0.593 37.781 8.898 1 96.69 215 ILE B N 1
ATOM 4522 C CA . ILE B 1 215 ? 0.908 36.375 9.188 1 96.69 215 ILE B CA 1
ATOM 4523 C C . ILE B 1 215 ? 1.312 35.656 7.898 1 96.69 215 ILE B C 1
ATOM 4525 O O . ILE B 1 215 ? 2.328 34.969 7.859 1 96.69 215 ILE B O 1
ATOM 4529 N N . ASN B 1 216 ? 0.571 35.906 6.871 1 98.12 216 ASN B N 1
ATOM 4530 C CA . ASN B 1 216 ? 0.84 35.25 5.598 1 98.12 216 ASN B CA 1
ATOM 4531 C C . ASN B 1 216 ? 2.191 35.656 5.023 1 98.12 216 ASN B C 1
ATOM 4533 O O . ASN B 1 216 ? 2.92 34.844 4.473 1 98.12 216 ASN B O 1
ATOM 4537 N N . PHE B 1 217 ? 2.555 36.938 5.211 1 97.69 217 PHE B N 1
ATOM 4538 C CA . PHE B 1 217 ? 3.857 37.406 4.742 1 97.69 217 PHE B CA 1
ATOM 4539 C C . PHE B 1 217 ? 4.98 36.688 5.48 1 97.69 217 PHE B C 1
ATOM 4541 O O . PHE B 1 217 ? 5.98 36.281 4.871 1 97.69 217 PHE B O 1
ATOM 4548 N N . MET B 1 218 ? 4.781 36.5 6.754 1 96.94 218 MET B N 1
ATOM 4549 C CA . MET B 1 218 ? 5.789 35.812 7.559 1 96.94 218 MET B CA 1
ATOM 4550 C C . MET B 1 218 ? 5.91 34.344 7.152 1 96.94 218 MET B C 1
ATOM 4552 O O . MET B 1 218 ? 7.012 33.781 7.113 1 96.94 218 MET B O 1
ATOM 4556 N N . ILE B 1 219 ? 4.746 33.75 6.879 1 97.56 219 ILE B N 1
ATOM 4557 C CA . ILE B 1 219 ? 4.73 32.375 6.465 1 97.56 219 ILE B CA 1
ATOM 4558 C C . ILE B 1 219 ? 5.441 32.219 5.121 1 97.56 219 ILE B C 1
ATOM 4560 O O . ILE B 1 219 ? 6.27 31.328 4.945 1 97.56 219 ILE B O 1
ATOM 4564 N N . ILE B 1 220 ? 5.184 33.125 4.203 1 97.75 220 ILE B N 1
ATOM 4565 C CA . ILE B 1 220 ? 5.832 33.094 2.896 1 97.75 220 ILE B CA 1
ATOM 4566 C C . ILE B 1 220 ? 7.332 33.312 3.061 1 97.75 220 ILE B C 1
ATOM 4568 O O . ILE B 1 220 ? 8.141 32.656 2.422 1 97.75 220 ILE B O 1
ATOM 4572 N N . SER B 1 221 ? 7.656 34.219 3.951 1 96.62 221 SER B N 1
ATOM 4573 C CA . SER B 1 221 ? 9.062 34.5 4.234 1 96.62 221 SER B CA 1
ATOM 4574 C C . SER B 1 221 ? 9.789 33.25 4.73 1 96.62 221 SER B C 1
ATOM 4576 O O . SER B 1 221 ? 10.898 32.938 4.293 1 96.62 221 SER B O 1
ATOM 4578 N N . TYR B 1 222 ? 9.117 32.531 5.578 1 95.56 222 TYR B N 1
ATOM 4579 C CA . TYR B 1 222 ? 9.727 31.328 6.125 1 95.56 222 TYR B CA 1
ATOM 4580 C C . TYR B 1 222 ? 9.844 30.25 5.055 1 95.56 222 TYR B C 1
ATOM 4582 O O . TYR B 1 222 ? 10.844 29.516 5.008 1 95.56 222 TYR B O 1
ATOM 4590 N N . ALA B 1 223 ? 8.844 30.156 4.258 1 96.44 223 ALA B N 1
ATOM 4591 C CA . ALA B 1 223 ? 8.906 29.203 3.15 1 96.44 223 ALA B CA 1
ATOM 4592 C C . ALA B 1 223 ? 10.078 29.531 2.225 1 96.44 223 ALA B C 1
ATOM 4594 O O . ALA B 1 223 ? 10.758 28.625 1.738 1 96.44 223 ALA B O 1
ATOM 4595 N N . GLN B 1 224 ? 10.32 30.812 2.002 1 95.12 224 GLN B N 1
ATOM 4596 C CA . GLN B 1 224 ? 11.461 31.234 1.185 1 95.12 224 GLN B CA 1
ATOM 4597 C C . GLN B 1 224 ? 12.781 30.859 1.854 1 95.12 224 GLN B C 1
ATOM 4599 O O . GLN B 1 224 ? 13.734 30.469 1.182 1 95.12 224 GLN B O 1
ATOM 4604 N N . GLN B 1 225 ? 12.789 31 3.133 1 92.75 225 GLN B N 1
ATOM 4605 C CA . GLN B 1 225 ? 13.984 30.609 3.871 1 92.75 225 GLN B CA 1
ATOM 4606 C C . GLN B 1 225 ? 14.305 29.141 3.678 1 92.75 225 GLN B C 1
ATOM 4608 O O . GLN B 1 225 ? 15.461 28.766 3.447 1 92.75 225 GLN B O 1
ATOM 4613 N N . LEU B 1 226 ? 13.273 28.312 3.809 1 93 226 LEU B N 1
ATOM 4614 C CA . LEU B 1 226 ? 13.445 26.875 3.619 1 93 226 LEU B CA 1
ATOM 4615 C C . LEU B 1 226 ? 13.922 26.578 2.203 1 93 226 LEU B C 1
ATOM 4617 O O . LEU B 1 226 ? 14.773 25.703 2.006 1 93 226 LEU B O 1
ATOM 4621 N N . PHE B 1 227 ? 13.43 27.328 1.253 1 94.25 227 PHE B N 1
ATOM 4622 C CA . PHE B 1 227 ? 13.812 27.188 -0.146 1 94.25 227 PHE B CA 1
ATOM 4623 C C . PHE B 1 227 ? 15.281 27.531 -0.342 1 94.25 227 PHE B C 1
ATOM 4625 O O . PHE B 1 227 ? 16.016 26.812 -1.021 1 94.25 227 PHE B O 1
ATOM 4632 N N . LEU B 1 228 ? 15.711 28.562 0.26 1 91 228 LEU B N 1
ATOM 4633 C CA . LEU B 1 228 ? 17.062 29.062 0.101 1 91 228 LEU B CA 1
ATOM 4634 C C . LEU B 1 228 ? 18.078 28.109 0.733 1 91 228 LEU B C 1
ATOM 4636 O O . LEU B 1 228 ? 19.234 28.062 0.313 1 91 228 LEU B O 1
ATOM 4640 N N . HIS B 1 229 ? 17.609 27.328 1.657 1 89.25 229 HIS B N 1
ATOM 4641 C CA . HIS B 1 229 ? 18.5 26.375 2.318 1 89.25 229 HIS B CA 1
ATOM 4642 C C . HIS B 1 229 ? 18.984 25.312 1.345 1 89.25 229 HIS B C 1
ATOM 4644 O O . HIS B 1 229 ? 20.016 24.688 1.576 1 89.25 229 HIS B O 1
ATOM 4650 N N . PHE B 1 230 ? 18.25 25.109 0.277 1 91.06 230 PHE B N 1
ATOM 4651 C CA . PHE B 1 230 ? 18.625 24.094 -0.7 1 91.06 230 PHE B CA 1
ATOM 4652 C C . PHE B 1 230 ? 19.812 24.562 -1.535 1 91.06 230 PHE B C 1
ATOM 4654 O O . PHE B 1 230 ? 20.5 23.75 -2.158 1 91.06 230 PHE B O 1
ATOM 4661 N N . GLY B 1 231 ? 20.047 25.828 -1.583 1 83.38 231 GLY B N 1
ATOM 4662 C CA . GLY B 1 231 ? 21.188 26.391 -2.293 1 83.38 231 GLY B CA 1
ATOM 4663 C C . GLY B 1 231 ? 21.016 26.359 -3.801 1 83.38 231 GLY B C 1
ATOM 4664 O O . GLY B 1 231 ? 21.703 27.094 -4.516 1 83.38 231 GLY B O 1
ATOM 4665 N N . ASP B 1 232 ? 20.281 25.438 -4.32 1 85.75 232 ASP B N 1
ATOM 4666 C CA . ASP B 1 232 ? 20.047 25.219 -5.742 1 85.75 232 ASP B CA 1
ATOM 4667 C C . ASP B 1 232 ? 18.562 25.031 -6.031 1 85.75 232 ASP B C 1
ATOM 4669 O O . ASP B 1 232 ? 17.906 24.156 -5.441 1 85.75 232 ASP B O 1
ATOM 4673 N N . SER B 1 233 ? 18.141 25.891 -6.965 1 89.25 233 SER B N 1
ATOM 4674 C CA . SER B 1 233 ? 16.719 25.859 -7.281 1 89.25 233 SER B CA 1
ATOM 4675 C C . SER B 1 233 ? 16.312 24.516 -7.863 1 89.25 233 SER B C 1
ATOM 4677 O O . SER B 1 233 ? 15.18 24.047 -7.645 1 89.25 233 SER B O 1
ATOM 4679 N N . ASP B 1 234 ? 17.25 23.906 -8.516 1 92.38 234 ASP B N 1
ATOM 4680 C CA . ASP B 1 234 ? 16.938 22.609 -9.125 1 92.38 234 ASP B CA 1
ATOM 4681 C C . ASP B 1 234 ? 16.766 21.531 -8.055 1 92.38 234 ASP B C 1
ATOM 4683 O O . ASP B 1 234 ? 15.883 20.688 -8.164 1 92.38 234 ASP B O 1
ATOM 4687 N N . PHE B 1 235 ? 17.547 21.672 -7.074 1 94.38 235 PHE B N 1
ATOM 4688 C CA . PHE B 1 235 ? 17.469 20.703 -5.992 1 94.38 235 PHE B CA 1
ATOM 4689 C C . PHE B 1 235 ? 16.172 20.859 -5.207 1 94.38 235 PHE B C 1
ATOM 4691 O O . PHE B 1 235 ? 15.531 19.859 -4.863 1 94.38 235 PHE B O 1
ATOM 4698 N N . ALA B 1 236 ? 15.75 22.094 -5.023 1 94.75 236 ALA B N 1
ATOM 4699 C CA . ALA B 1 236 ? 14.484 22.344 -4.344 1 94.75 236 ALA B CA 1
ATOM 4700 C C . ALA B 1 236 ? 13.305 21.844 -5.176 1 94.75 236 ALA B C 1
ATOM 4702 O O . ALA B 1 236 ? 12.344 21.281 -4.633 1 94.75 236 ALA B O 1
ATOM 4703 N N . ALA B 1 237 ? 13.469 22 -6.445 1 94.5 237 ALA B N 1
ATOM 4704 C CA . ALA B 1 237 ? 12.406 21.562 -7.355 1 94.5 237 ALA B CA 1
ATOM 4705 C C . ALA B 1 237 ? 12.273 20.047 -7.336 1 94.5 237 ALA B C 1
ATOM 4707 O O . ALA B 1 237 ? 11.156 19.516 -7.41 1 94.5 237 ALA B O 1
ATOM 4708 N N . LEU B 1 238 ? 13.391 19.375 -7.246 1 94.75 238 LEU B N 1
ATOM 4709 C CA . LEU B 1 238 ? 13.367 17.922 -7.18 1 94.75 238 LEU B CA 1
ATOM 4710 C C . LEU B 1 238 ? 12.617 17.453 -5.938 1 94.75 238 LEU B C 1
ATOM 4712 O O . LEU B 1 238 ? 11.812 16.516 -6.012 1 94.75 238 LEU B O 1
ATOM 4716 N N . ALA B 1 239 ? 12.883 18.078 -4.836 1 95.12 239 ALA B N 1
ATOM 4717 C CA . ALA B 1 239 ? 12.211 17.703 -3.59 1 95.12 239 ALA B CA 1
ATOM 4718 C C . ALA B 1 239 ? 10.711 17.969 -3.676 1 95.12 239 ALA B C 1
ATOM 4720 O O . ALA B 1 239 ? 9.906 17.125 -3.264 1 95.12 239 ALA B O 1
ATOM 4721 N N . LYS B 1 240 ? 10.375 19.078 -4.227 1 94.5 240 LYS B N 1
ATOM 4722 C CA . LYS B 1 240 ? 8.969 19.438 -4.387 1 94.5 240 LYS B CA 1
ATOM 4723 C C . LYS B 1 240 ? 8.25 18.422 -5.281 1 94.5 240 LYS B C 1
ATOM 4725 O O . LYS B 1 240 ? 7.148 17.969 -4.961 1 94.5 240 LYS B O 1
ATOM 4730 N N . GLU B 1 241 ? 8.867 18.047 -6.355 1 93.81 241 GLU B N 1
ATOM 4731 C CA . GLU B 1 241 ? 8.281 17.109 -7.312 1 93.81 241 GLU B CA 1
ATOM 4732 C C . GLU B 1 241 ? 8.055 15.734 -6.684 1 93.81 241 GLU B C 1
ATOM 4734 O O . GLU B 1 241 ? 7.066 15.062 -6.984 1 93.81 241 GLU B O 1
ATOM 4739 N N . ALA B 1 242 ? 8.945 15.312 -5.848 1 94 242 ALA B N 1
ATOM 4740 C CA . ALA B 1 242 ? 8.828 14.023 -5.188 1 94 242 ALA B CA 1
ATOM 4741 C C . ALA B 1 242 ? 7.617 13.992 -4.254 1 94 242 ALA B C 1
ATOM 4743 O O . ALA B 1 242 ? 7.039 12.93 -4.004 1 94 242 ALA B O 1
ATOM 4744 N N . ASN B 1 243 ? 7.25 15.125 -3.824 1 90.44 243 ASN B N 1
ATOM 4745 C CA . ASN B 1 243 ? 6.098 15.219 -2.936 1 90.44 243 ASN B CA 1
ATOM 4746 C C . ASN B 1 243 ? 4.789 15.234 -3.719 1 90.44 243 ASN B C 1
ATOM 4748 O O . ASN B 1 243 ? 3.752 14.797 -3.217 1 90.44 243 ASN B O 1
ATOM 4752 N N . ASP B 1 244 ? 4.875 15.68 -4.93 1 88.94 244 ASP B N 1
ATOM 4753 C CA . ASP B 1 244 ? 3.666 15.883 -5.719 1 88.94 244 ASP B CA 1
ATOM 4754 C C . ASP B 1 244 ? 3.377 14.672 -6.609 1 88.94 244 ASP B C 1
ATOM 4756 O O . ASP B 1 244 ? 2.225 14.414 -6.961 1 88.94 244 ASP B O 1
ATOM 4760 N N . LYS B 1 245 ? 4.398 13.953 -6.918 1 89.81 245 LYS B N 1
ATOM 4761 C CA . LYS B 1 245 ? 4.258 12.883 -7.902 1 89.81 245 LYS B CA 1
ATOM 4762 C C . LYS B 1 245 ? 4.316 11.508 -7.234 1 89.81 245 LYS B C 1
ATOM 4764 O O . LYS B 1 245 ? 4.547 11.406 -6.027 1 89.81 245 LYS B O 1
ATOM 4769 N N . SER B 1 246 ? 3.98 10.57 -8.109 1 90.44 246 SER B N 1
ATOM 4770 C CA . SER B 1 246 ? 4.051 9.188 -7.641 1 90.44 246 SER B CA 1
ATOM 4771 C C . SER B 1 246 ? 5.43 8.586 -7.898 1 90.44 246 SER B C 1
ATOM 4773 O O . SER B 1 246 ? 6.168 9.062 -8.758 1 90.44 246 SER B O 1
ATOM 4775 N N . VAL B 1 247 ? 5.617 7.609 -7.062 1 90.88 247 VAL B N 1
ATOM 4776 C CA . VAL B 1 247 ? 6.891 6.918 -7.227 1 90.88 247 VAL B CA 1
ATOM 4777 C C . VAL B 1 247 ? 6.941 6.242 -8.594 1 90.88 247 VAL B C 1
ATOM 4779 O O . VAL B 1 247 ? 5.914 5.809 -9.117 1 90.88 247 VAL B O 1
ATOM 4782 N N . GLY B 1 248 ? 8.055 6.16 -9.297 1 84.75 248 GLY B N 1
ATOM 4783 C CA . GLY B 1 248 ? 8.219 5.516 -10.594 1 84.75 248 GLY B CA 1
ATOM 4784 C C . GLY B 1 248 ? 8.055 6.473 -11.758 1 84.75 248 GLY B C 1
ATOM 4785 O O . GLY B 1 248 ? 8.352 6.117 -12.906 1 84.75 248 GLY B O 1
ATOM 4786 N N . GLY B 1 249 ? 7.555 7.625 -11.406 1 78.69 249 GLY B N 1
ATOM 4787 C CA . GLY B 1 249 ? 7.348 8.602 -12.461 1 78.69 249 GLY B CA 1
ATOM 4788 C C . GLY B 1 249 ? 8.609 9.359 -12.828 1 78.69 249 GLY B C 1
ATOM 4789 O O . GLY B 1 249 ? 8.68 9.969 -13.898 1 78.69 249 GLY B O 1
ATOM 4790 N N . ILE B 1 250 ? 9.57 9.359 -11.945 1 79.62 250 ILE B N 1
ATOM 4791 C CA . ILE B 1 250 ? 10.797 10.117 -12.18 1 79.62 250 ILE B CA 1
ATOM 4792 C C . ILE B 1 250 ? 12.008 9.203 -12.016 1 79.62 250 ILE B C 1
ATOM 4794 O O . ILE B 1 250 ? 12.109 8.469 -11.031 1 79.62 250 ILE B O 1
ATOM 4798 N N . LYS B 1 251 ? 12.859 9.234 -13.008 1 89.62 251 LYS B N 1
ATOM 4799 C CA . LYS B 1 251 ? 14.148 8.555 -12.922 1 89.62 251 LYS B CA 1
ATOM 4800 C C . LYS B 1 251 ? 15.273 9.547 -12.633 1 89.62 251 LYS B C 1
ATOM 4802 O O . LYS B 1 251 ? 15.414 10.555 -13.328 1 89.62 251 LYS B O 1
ATOM 4807 N N . TYR B 1 252 ? 15.992 9.352 -11.617 1 94.06 252 TYR B N 1
ATOM 4808 C CA . TYR B 1 252 ? 17.016 10.281 -11.172 1 94.06 252 TYR B CA 1
ATOM 4809 C C . TYR B 1 252 ? 18.375 9.914 -11.742 1 94.06 252 TYR B C 1
ATOM 4811 O O . TYR B 1 252 ? 19.344 10.672 -11.609 1 94.06 252 TYR B O 1
ATOM 4819 N N . GLY B 1 253 ? 18.438 8.766 -12.445 1 93.12 253 GLY B N 1
ATOM 4820 C CA . GLY B 1 253 ? 19.688 8.383 -13.078 1 93.12 253 GLY B CA 1
ATOM 4821 C C . GLY B 1 253 ? 20.125 6.977 -12.719 1 93.12 253 GLY B C 1
ATOM 4822 O O . GLY B 1 253 ? 19.297 6.133 -12.359 1 93.12 253 GLY B O 1
ATOM 4823 N N . ASN B 1 254 ? 21.516 6.727 -12.953 1 92.56 254 ASN B N 1
ATOM 4824 C CA . ASN B 1 254 ? 22.094 5.438 -12.594 1 92.56 254 ASN B CA 1
ATOM 4825 C C . ASN B 1 254 ? 22.438 5.375 -11.109 1 92.56 254 ASN B C 1
ATOM 4827 O O . ASN B 1 254 ? 22.172 6.316 -10.359 1 92.56 254 ASN B O 1
ATOM 4831 N N . ASP B 1 255 ? 22.906 4.316 -10.695 1 90.44 255 ASP B N 1
ATOM 4832 C CA . ASP B 1 255 ? 23.203 4.086 -9.289 1 90.44 255 ASP B CA 1
ATOM 4833 C C . ASP B 1 255 ? 24.172 5.141 -8.742 1 90.44 255 ASP B C 1
ATOM 4835 O O . ASP B 1 255 ? 23.984 5.645 -7.633 1 90.44 255 ASP B O 1
ATOM 4839 N N . THR B 1 256 ? 25.062 5.477 -9.531 1 92.88 256 THR B N 1
ATOM 4840 C CA . THR B 1 256 ? 26.062 6.461 -9.102 1 92.88 256 THR B CA 1
ATOM 4841 C C . THR B 1 256 ? 25.406 7.836 -8.93 1 92.88 256 THR B C 1
ATOM 4843 O O . THR B 1 256 ? 25.703 8.547 -7.965 1 92.88 256 THR B O 1
ATOM 4846 N N . ASP B 1 257 ? 24.547 8.195 -9.852 1 94.62 257 ASP B N 1
ATOM 4847 C CA . ASP B 1 257 ? 23.828 9.461 -9.773 1 94.62 257 ASP B CA 1
ATOM 4848 C C . ASP B 1 257 ? 22.953 9.523 -8.523 1 94.62 257 ASP B C 1
ATOM 4850 O O . ASP B 1 257 ? 22.938 10.531 -7.816 1 94.62 257 ASP B O 1
ATOM 4854 N N . CYS B 1 258 ? 22.312 8.422 -8.305 1 94.94 258 CYS B N 1
ATOM 4855 C CA . CYS B 1 258 ? 21.422 8.344 -7.148 1 94.94 258 CYS B CA 1
ATOM 4856 C C . CYS B 1 258 ? 22.203 8.469 -5.848 1 94.94 258 CYS B C 1
ATOM 4858 O O . CYS B 1 258 ? 21.766 9.156 -4.918 1 94.94 258 CYS B O 1
ATOM 4860 N N . GLN B 1 259 ? 23.359 7.914 -5.871 1 91.69 259 GLN B N 1
ATOM 4861 C CA . GLN B 1 259 ? 24.188 8 -4.676 1 91.69 259 GLN B CA 1
ATOM 4862 C C . GLN B 1 259 ? 24.656 9.43 -4.434 1 91.69 259 GLN B C 1
ATOM 4864 O O . GLN B 1 259 ? 24.719 9.883 -3.287 1 91.69 259 GLN B O 1
ATOM 4869 N N . HIS B 1 260 ? 24.938 10.062 -5.438 1 95.44 260 HIS B N 1
ATOM 4870 C CA . HIS B 1 260 ? 25.344 11.461 -5.32 1 95.44 260 HIS B CA 1
ATOM 4871 C C . HIS B 1 260 ? 24.203 12.312 -4.762 1 95.44 260 HIS B C 1
ATOM 4873 O O . HIS B 1 260 ? 24.422 13.141 -3.875 1 95.44 260 HIS B O 1
ATOM 4879 N N . LEU B 1 261 ? 23.062 12.094 -5.266 1 94.94 261 LEU B N 1
ATOM 4880 C CA . LEU B 1 261 ? 21.906 12.836 -4.812 1 94.94 261 LEU B CA 1
ATOM 4881 C C . LEU B 1 261 ? 21.594 12.539 -3.35 1 94.94 261 LEU B C 1
ATOM 4883 O O . LEU B 1 261 ? 21.266 13.445 -2.58 1 94.94 261 LEU B O 1
ATOM 4887 N N . LEU B 1 262 ? 21.781 11.305 -2.998 1 94.19 262 LEU B N 1
ATOM 4888 C CA . LEU B 1 262 ? 21.531 10.906 -1.618 1 94.19 262 LEU B CA 1
ATOM 4889 C C . LEU B 1 262 ? 22.5 11.586 -0.665 1 94.19 262 LEU B C 1
ATOM 4891 O O . LEU B 1 262 ? 22.109 12.039 0.414 1 94.19 262 LEU B O 1
ATOM 4895 N N . ARG B 1 263 ? 23.703 11.68 -1.075 1 93.19 263 ARG B N 1
ATOM 4896 C CA . ARG B 1 263 ? 24.688 12.375 -0.262 1 93.19 263 ARG B CA 1
ATOM 4897 C C . ARG B 1 263 ? 24.328 13.852 -0.108 1 93.19 263 ARG B C 1
ATOM 4899 O O . ARG B 1 263 ? 24.469 14.422 0.979 1 93.19 263 ARG B O 1
ATOM 4906 N N . ARG B 1 264 ? 23.891 14.391 -1.117 1 93.81 264 ARG B N 1
ATOM 4907 C CA . ARG B 1 264 ? 23.469 15.789 -1.093 1 93.81 264 ARG B CA 1
ATOM 4908 C C . ARG B 1 264 ? 22.297 15.992 -0.154 1 93.81 264 ARG B C 1
ATOM 4910 O O . ARG B 1 264 ? 22.25 16.953 0.611 1 93.81 264 ARG B O 1
ATOM 4917 N N . ILE B 1 265 ? 21.359 15.094 -0.219 1 94.88 265 ILE B N 1
ATOM 4918 C CA . ILE B 1 265 ? 20.188 15.156 0.634 1 94.88 265 ILE B CA 1
ATOM 4919 C C . ILE B 1 265 ? 20.609 15.086 2.102 1 94.88 265 ILE B C 1
ATOM 4921 O O . ILE B 1 265 ? 20.156 15.891 2.92 1 94.88 265 ILE B O 1
ATOM 4925 N N . GLN B 1 266 ? 21.531 14.211 2.355 1 91.56 266 GLN B N 1
ATOM 4926 C CA . GLN B 1 266 ? 21.969 14.031 3.732 1 91.56 266 GLN B CA 1
ATOM 4927 C C . GLN B 1 266 ? 22.688 15.281 4.242 1 91.56 266 GLN B C 1
ATOM 4929 O O . GLN B 1 266 ? 22.484 15.695 5.383 1 91.56 266 GLN B O 1
ATOM 4934 N N . LYS B 1 267 ? 23.406 15.797 3.424 1 90.38 267 LYS B N 1
ATOM 4935 C CA . LYS B 1 267 ? 24.109 17.031 3.789 1 90.38 267 LYS B CA 1
ATOM 4936 C C . LYS B 1 267 ? 23.109 18.156 4.082 1 90.38 267 LYS B C 1
ATOM 4938 O O . LYS B 1 267 ? 23.281 18.891 5.051 1 90.38 267 LYS B O 1
ATOM 4943 N N . HIS B 1 268 ? 22.125 18.203 3.318 1 90.56 268 HIS B N 1
ATOM 4944 C CA . HIS B 1 268 ? 21.125 19.266 3.473 1 90.56 268 HIS B CA 1
ATOM 4945 C C . HIS B 1 268 ? 20.297 19.062 4.738 1 90.56 268 HIS B C 1
ATOM 4947 O O . HIS B 1 268 ? 19.969 20.031 5.422 1 90.56 268 HIS B O 1
ATOM 4953 N N . VAL B 1 269 ? 20 17.859 5.008 1 89.12 269 VAL B N 1
ATOM 4954 C CA . VAL B 1 269 ? 19.234 17.562 6.215 1 89.12 269 VAL B CA 1
ATOM 4955 C C . VAL B 1 269 ? 20.016 17.984 7.449 1 89.12 269 VAL B C 1
ATOM 4957 O O . VAL B 1 269 ? 19.469 18.594 8.367 1 89.12 269 VAL B O 1
ATOM 4960 N N . ALA B 1 270 ? 21.266 17.766 7.363 1 86.75 270 ALA B N 1
ATOM 4961 C CA . ALA B 1 270 ? 22.109 18.125 8.492 1 86.75 270 ALA B CA 1
ATOM 4962 C C . ALA B 1 270 ? 22.203 19.641 8.656 1 86.75 270 ALA B C 1
ATOM 4964 O O . ALA B 1 270 ? 22.172 20.156 9.781 1 86.75 270 ALA B O 1
ATOM 4965 N N . ILE B 1 271 ? 22.172 20.344 7.621 1 83.38 271 ILE B N 1
ATOM 4966 C CA . ILE B 1 271 ? 22.281 21.797 7.641 1 83.38 271 ILE B CA 1
ATOM 4967 C C . ILE B 1 271 ? 20.969 22.406 8.102 1 83.38 271 ILE B C 1
ATOM 4969 O O . ILE B 1 271 ? 20.969 23.359 8.883 1 83.38 271 ILE B O 1
ATOM 4973 N N . MET B 1 272 ? 19.891 21.891 7.648 1 83.25 272 MET B N 1
ATOM 4974 C CA . MET B 1 272 ? 18.562 22.422 7.977 1 83.25 272 MET B CA 1
ATOM 4975 C C . MET B 1 272 ? 18.281 22.281 9.469 1 83.25 272 MET B C 1
ATOM 4977 O O . MET B 1 272 ? 17.609 23.141 10.055 1 83.25 272 MET B O 1
ATOM 4981 N N . ASP B 1 273 ? 18.797 21.297 10.047 1 78.56 273 ASP B N 1
ATOM 4982 C CA . ASP B 1 273 ? 18.516 21.047 11.461 1 78.56 273 ASP B CA 1
ATOM 4983 C C . ASP B 1 273 ? 19.359 21.969 12.344 1 78.56 273 ASP B C 1
ATOM 4985 O O . ASP B 1 273 ? 18.984 22.266 13.477 1 78.56 273 ASP B O 1
ATOM 4989 N N . ARG B 1 274 ? 20.406 22.547 11.781 1 75.38 274 ARG B N 1
ATOM 4990 C CA . ARG B 1 274 ? 21.297 23.406 12.539 1 75.38 274 ARG B CA 1
ATOM 4991 C C . ARG B 1 274 ? 20.922 24.875 12.367 1 75.38 274 ARG B C 1
ATOM 4993 O O . ARG B 1 274 ? 21.328 25.734 13.164 1 75.38 274 ARG B O 1
ATOM 5000 N N . SER B 1 275 ? 20.234 25.031 11.273 1 67.06 275 SER B N 1
ATOM 5001 C CA . SER B 1 275 ? 19.953 26.438 10.953 1 67.06 275 SER B CA 1
ATOM 5002 C C . SER B 1 275 ? 18.938 27.031 11.922 1 67.06 275 SER B C 1
ATOM 5004 O O . SER B 1 275 ? 17.906 26.422 12.195 1 67.06 275 SER B O 1
ATOM 5006 N N . ASN B 1 276 ? 19.453 27.875 12.727 1 62.25 276 ASN B N 1
ATOM 5007 C CA . ASN B 1 276 ? 18.594 28.656 13.609 1 62.25 276 ASN B CA 1
ATOM 5008 C C . ASN B 1 276 ? 17.906 29.797 12.867 1 62.25 276 ASN B C 1
ATOM 5010 O O . ASN B 1 276 ? 18.484 30.375 11.953 1 62.25 276 ASN B O 1
ATOM 5014 N N . ASP B 1 277 ? 16.531 29.734 12.945 1 59.38 277 ASP B N 1
ATOM 5015 C CA . ASP B 1 277 ? 15.633 30.75 12.383 1 59.38 277 ASP B CA 1
ATOM 5016 C C . ASP B 1 277 ? 16.047 32.156 12.82 1 59.38 277 ASP B C 1
ATOM 5018 O O . ASP B 1 277 ? 16.172 32.438 14.016 1 59.38 277 ASP B O 1
ATOM 5022 N N . VAL B 1 278 ? 16.5 32.812 11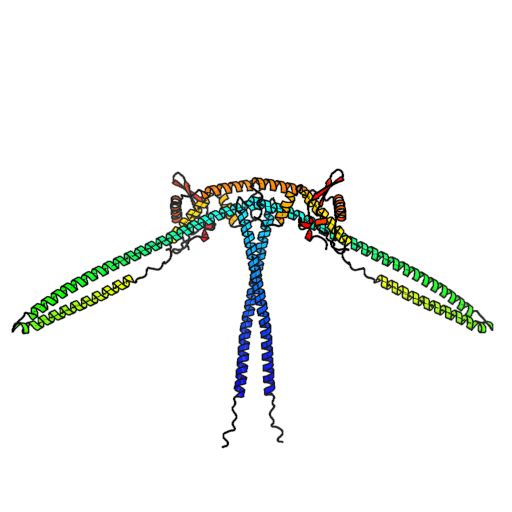.766 1 77.25 278 VAL B N 1
ATOM 5023 C CA . VAL B 1 278 ? 16.859 34.188 12.133 1 77.25 278 VAL B CA 1
ATOM 5024 C C . VAL B 1 278 ? 15.641 35.094 12.016 1 77.25 278 VAL B C 1
ATOM 5026 O O . VAL B 1 278 ? 15.195 35.406 10.906 1 77.25 278 VAL B O 1
ATOM 5029 N N . ALA B 1 279 ? 15.016 35.375 13.047 1 82.75 279 ALA B N 1
ATOM 5030 C CA . ALA B 1 279 ? 13.805 36.188 13.164 1 82.75 279 ALA B CA 1
ATOM 5031 C C . ALA B 1 279 ? 13.961 37.531 12.422 1 82.75 279 ALA B C 1
ATOM 5033 O O . ALA B 1 279 ? 13.047 37.969 11.719 1 82.75 279 ALA B O 1
ATOM 5034 N N . ALA B 1 280 ? 15.164 38.062 12.508 1 85.69 280 ALA B N 1
ATOM 5035 C CA . ALA B 1 280 ? 15.391 39.375 11.898 1 85.69 280 ALA B CA 1
ATOM 5036 C C . ALA B 1 280 ? 15.32 39.281 10.375 1 85.69 280 ALA B C 1
ATOM 5038 O O . ALA B 1 280 ? 14.734 40.156 9.719 1 85.69 280 ALA B O 1
ATOM 5039 N N . VAL B 1 281 ? 15.883 38.281 9.906 1 89.56 281 VAL B N 1
ATOM 5040 C CA . VAL B 1 281 ? 15.914 38.094 8.453 1 89.56 281 VAL B CA 1
ATOM 5041 C C . VAL B 1 281 ? 14.5 37.812 7.938 1 89.56 281 VAL B C 1
ATOM 5043 O O . VAL B 1 281 ? 14.109 38.344 6.887 1 89.56 281 VAL B O 1
ATOM 5046 N N . LEU B 1 282 ? 13.75 37.125 8.695 1 93.88 282 LEU B N 1
ATOM 5047 C CA . LEU B 1 282 ? 12.383 36.781 8.297 1 93.88 282 LEU B CA 1
ATOM 5048 C C . LEU B 1 282 ? 11.508 38.031 8.281 1 93.88 282 LEU B C 1
ATOM 5050 O O . LEU B 1 282 ? 10.688 38.219 7.379 1 93.88 282 LEU B O 1
ATOM 5054 N N . GLN B 1 283 ? 11.75 38.844 9.266 1 93.25 283 GLN B N 1
ATOM 5055 C CA . GLN B 1 283 ? 10.977 40.094 9.359 1 93.25 283 GLN B CA 1
ATOM 5056 C C . GLN B 1 283 ? 11.273 41 8.18 1 93.25 283 GLN B C 1
ATOM 5058 O O . GLN B 1 283 ? 10.359 41.562 7.586 1 93.25 283 GLN B O 1
ATOM 5063 N N . LYS B 1 284 ? 12.516 41.125 7.938 1 93.06 284 LYS B N 1
ATOM 5064 C CA . LYS B 1 284 ? 12.914 41.969 6.816 1 93.06 284 LYS B CA 1
ATOM 5065 C C . LYS B 1 284 ? 12.336 41.438 5.504 1 93.06 284 LYS B C 1
ATOM 5067 O O . LYS B 1 284 ? 11.828 42.219 4.691 1 93.06 284 LYS B O 1
ATOM 5072 N N . ARG B 1 285 ? 12.422 40.156 5.27 1 95.44 285 ARG B N 1
ATOM 5073 C CA . ARG B 1 285 ? 11.883 39.531 4.066 1 95.44 285 ARG B CA 1
ATOM 5074 C C . ARG B 1 285 ? 10.367 39.719 3.99 1 95.44 285 ARG B C 1
ATOM 5076 O O . ARG B 1 285 ? 9.82 40 2.922 1 95.44 285 ARG B O 1
ATOM 5083 N N . SER B 1 286 ? 9.766 39.562 5.137 1 96.25 286 SER B N 1
ATOM 5084 C CA . SER B 1 286 ? 8.312 39.719 5.203 1 96.25 286 SER B CA 1
ATOM 5085 C C . SER B 1 286 ? 7.898 41.125 4.785 1 96.25 286 SER B C 1
ATOM 5087 O O . SER B 1 286 ? 6.875 41.312 4.125 1 96.25 286 SER B O 1
ATOM 5089 N N . GLN B 1 287 ? 8.68 42.094 5.203 1 95.56 287 GLN B N 1
ATOM 5090 C CA . GLN B 1 287 ? 8.391 43.5 4.852 1 95.56 287 GLN B CA 1
ATOM 5091 C C . GLN B 1 287 ? 8.5 43.719 3.348 1 95.56 287 GLN B C 1
ATOM 5093 O O . GLN B 1 287 ? 7.652 44.375 2.744 1 95.56 287 GLN B O 1
ATOM 5098 N N . LEU B 1 288 ? 9.547 43.188 2.783 1 95.75 288 LEU B N 1
ATOM 5099 C CA . LEU B 1 288 ? 9.742 43.312 1.343 1 95.75 288 LEU B CA 1
ATOM 5100 C C . LEU B 1 288 ? 8.602 42.625 0.578 1 95.75 288 LEU B C 1
ATOM 5102 O O . LEU B 1 288 ? 8.133 43.188 -0.427 1 95.75 288 LEU B O 1
ATOM 5106 N N . ILE B 1 289 ? 8.148 41.5 1.062 1 97.12 289 ILE B N 1
ATOM 5107 C CA . ILE B 1 289 ? 7.031 40.781 0.458 1 97.12 289 ILE B CA 1
ATOM 5108 C C . ILE B 1 289 ? 5.766 41.656 0.552 1 97.12 289 ILE B C 1
ATOM 5110 O O . ILE B 1 289 ? 5.008 41.75 -0.416 1 97.12 289 ILE B O 1
ATOM 5114 N N . GLY B 1 290 ? 5.578 42.25 1.681 1 96.5 290 GLY B N 1
ATOM 5115 C CA . GLY B 1 290 ? 4.422 43.125 1.898 1 96.5 290 GLY B CA 1
ATOM 5116 C C . GLY B 1 290 ? 4.379 44.312 0.971 1 96.5 290 GLY B C 1
ATOM 5117 O O . GLY B 1 290 ? 3.303 44.75 0.554 1 96.5 290 GLY B O 1
ATOM 5118 N N . GLU B 1 291 ? 5.512 44.812 0.64 1 96 291 GLU B N 1
ATOM 5119 C CA . GLU B 1 291 ? 5.605 45.969 -0.24 1 96 291 GLU B CA 1
ATOM 5120 C C . GLU B 1 291 ? 5.203 45.625 -1.668 1 96 291 GLU B C 1
ATOM 5122 O O . GLU B 1 291 ? 4.688 46.469 -2.402 1 96 291 GLU B O 1
ATOM 5127 N N . LYS B 1 292 ? 5.383 44.406 -2 1 95.19 292 LYS B N 1
ATOM 5128 C CA . LYS B 1 292 ? 5.148 43.969 -3.381 1 95.19 292 LYS B CA 1
ATOM 5129 C C . LYS B 1 292 ? 3.809 43.25 -3.514 1 95.19 292 LYS B C 1
ATOM 5131 O O . LYS B 1 292 ? 3.303 43.094 -4.625 1 95.19 292 LYS B O 1
ATOM 5136 N N . ALA B 1 293 ? 3.25 42.938 -2.41 1 97.12 293 ALA B N 1
ATOM 5137 C CA . ALA B 1 293 ? 2.059 42.094 -2.41 1 97.12 293 ALA B CA 1
ATOM 5138 C C . ALA B 1 293 ? 0.851 42.844 -2.959 1 97.12 293 ALA B C 1
ATOM 5140 O O . ALA B 1 293 ? 0.616 44 -2.598 1 97.12 293 ALA B O 1
ATOM 5141 N N . VAL B 1 294 ? 0.157 42.188 -3.861 1 97 294 VAL B N 1
ATOM 5142 C CA . VAL B 1 294 ? -1.103 42.688 -4.41 1 97 294 VAL B CA 1
ATOM 5143 C C . VAL B 1 294 ? -2.236 41.719 -4.035 1 97 294 VAL B C 1
ATOM 5145 O O . VAL B 1 294 ? -2.043 40.5 -3.996 1 97 294 VAL B O 1
ATOM 5148 N N . PHE B 1 295 ? -3.264 42.344 -3.713 1 96.75 295 PHE B N 1
ATOM 5149 C CA . PHE B 1 295 ? -4.43 41.562 -3.326 1 96.75 295 PHE B CA 1
ATOM 5150 C C . PHE B 1 295 ? -5.578 41.781 -4.305 1 96.75 295 PHE B C 1
ATOM 5152 O O . PHE B 1 295 ? -5.652 42.844 -4.961 1 96.75 295 PHE B O 1
ATOM 5159 N N . ARG B 1 296 ? -6.422 40.812 -4.555 1 92.75 296 ARG B N 1
ATOM 5160 C CA . ARG B 1 296 ? -7.559 40.906 -5.465 1 92.75 296 ARG B CA 1
ATOM 5161 C C . ARG B 1 296 ? -8.617 41.844 -4.918 1 92.75 296 ARG B C 1
ATOM 5163 O O . ARG B 1 296 ? -9.289 42.562 -5.684 1 92.75 296 ARG B O 1
ATOM 5170 N N . SER B 1 297 ? -8.742 41.719 -3.574 1 94 297 SER B N 1
ATOM 5171 C CA . SER B 1 297 ? -9.711 42.562 -2.877 1 94 297 SER B CA 1
ATOM 5172 C C . SER B 1 297 ? -9.172 43 -1.517 1 94 297 SER B C 1
ATOM 5174 O O . SER B 1 297 ? -8.211 42.438 -1.006 1 94 297 SER B O 1
ATOM 5176 N N . ASP B 1 298 ? -9.93 43.969 -1.015 1 91.69 298 ASP B N 1
ATOM 5177 C CA . ASP B 1 298 ? -9.523 44.5 0.286 1 91.69 298 ASP B CA 1
ATOM 5178 C C . ASP B 1 298 ? -9.789 43.5 1.396 1 91.69 298 ASP B C 1
ATOM 5180 O O . ASP B 1 298 ? -9.203 43.562 2.475 1 91.69 298 ASP B O 1
ATOM 5184 N N . ASP B 1 299 ? -10.539 42.469 1.072 1 92 299 ASP B N 1
ATOM 5185 C CA . ASP B 1 299 ? -10.922 41.5 2.086 1 92 299 ASP B CA 1
ATOM 5186 C C . ASP B 1 299 ? -10.086 40.219 1.963 1 92 299 ASP B C 1
ATOM 5188 O O . ASP B 1 299 ? -10.234 39.312 2.762 1 92 299 ASP B O 1
ATOM 5192 N N . ASP B 1 300 ? -9.102 40.25 1.037 1 95.25 300 ASP B N 1
ATOM 5193 C CA . ASP B 1 300 ? -8.281 39.062 0.85 1 95.25 300 ASP B CA 1
ATOM 5194 C C . ASP B 1 300 ? -7.055 39.094 1.765 1 95.25 300 ASP B C 1
ATOM 5196 O O . ASP B 1 300 ? -6.391 40.125 1.89 1 95.25 300 ASP B O 1
ATOM 5200 N N . ALA B 1 301 ? -6.797 37.938 2.363 1 96.44 301 ALA B N 1
ATOM 5201 C CA . ALA B 1 301 ? -5.641 37.844 3.246 1 96.44 301 ALA B CA 1
ATOM 5202 C C . ALA B 1 301 ? -4.438 37.25 2.508 1 96.44 301 ALA B C 1
ATOM 5204 O O . ALA B 1 301 ? -3.293 37.438 2.93 1 96.44 301 ALA B O 1
ATOM 5205 N N . VAL B 1 302 ? -4.734 36.5 1.42 1 97.31 302 VAL B N 1
ATOM 5206 C CA . VAL B 1 302 ? -3.664 35.875 0.668 1 97.31 302 VAL B CA 1
ATOM 5207 C C . VAL B 1 302 ? -3.322 36.688 -0.566 1 97.31 302 VAL B C 1
ATOM 5209 O O . VAL B 1 302 ? -4.203 37.031 -1.363 1 97.31 302 VAL B O 1
ATOM 5212 N N . PRO B 1 303 ? -2.133 37.062 -0.714 1 97.25 303 PRO B N 1
ATOM 5213 C CA . PRO B 1 303 ? -1.759 37.844 -1.894 1 97.25 303 PRO B CA 1
ATOM 5214 C C . PRO B 1 303 ? -1.837 37.031 -3.188 1 97.25 303 PRO B C 1
ATOM 5216 O O . PRO B 1 303 ? -1.832 35.812 -3.15 1 97.25 303 PRO B O 1
ATOM 5219 N N . VAL B 1 304 ? -1.9 37.781 -4.285 1 96.75 304 VAL B N 1
ATOM 5220 C CA . VAL B 1 304 ? -1.807 37.156 -5.594 1 96.75 304 VAL B CA 1
ATOM 5221 C C . VAL B 1 304 ? -0.416 36.531 -5.773 1 96.75 304 VAL B C 1
ATOM 5223 O O . VAL B 1 304 ? 0.594 37.219 -5.57 1 96.75 304 VAL B O 1
ATOM 5226 N N . ALA B 1 305 ? -0.352 35.312 -6.184 1 96.38 305 ALA B N 1
ATOM 5227 C CA . ALA B 1 305 ? 0.887 34.531 -6.195 1 96.38 305 ALA B CA 1
ATOM 5228 C C . ALA B 1 305 ? 1.948 35.219 -7.059 1 96.38 305 ALA B C 1
ATOM 5230 O O . ALA B 1 305 ? 3.133 35.219 -6.711 1 96.38 305 ALA B O 1
ATOM 5231 N N . THR B 1 306 ? 1.599 35.812 -8.195 1 95.25 306 THR B N 1
ATOM 5232 C CA . THR B 1 306 ? 2.537 36.406 -9.133 1 95.25 306 THR B CA 1
ATOM 5233 C C . THR B 1 306 ? 3.184 37.656 -8.539 1 95.25 306 THR B C 1
ATOM 5235 O O . THR B 1 306 ? 4.301 38.031 -8.906 1 95.25 306 THR B O 1
ATOM 5238 N N . SER B 1 307 ? 2.523 38.312 -7.566 1 96 307 SER B N 1
ATOM 5239 C CA . SER B 1 307 ? 3.039 39.531 -6.949 1 96 307 SER B CA 1
ATOM 5240 C C . SER B 1 307 ? 4.168 39.219 -5.969 1 96 307 SER B C 1
ATOM 5242 O O . SER B 1 307 ? 4.965 40.094 -5.633 1 96 307 SER B O 1
ATOM 5244 N N . VAL B 1 308 ? 4.18 37.938 -5.527 1 95.81 308 VAL B N 1
ATOM 5245 C CA . VAL B 1 308 ? 5.203 37.531 -4.562 1 95.81 308 VAL B CA 1
ATOM 5246 C C . VAL B 1 308 ? 6.086 36.438 -5.152 1 95.81 308 VAL B C 1
ATOM 5248 O O . VAL B 1 308 ? 6.508 35.531 -4.441 1 95.81 308 VAL B O 1
ATOM 5251 N N . ALA B 1 309 ? 6.344 36.531 -6.473 1 95.25 309 ALA B N 1
ATOM 5252 C CA . ALA B 1 309 ? 7.074 35.469 -7.184 1 95.25 309 ALA B CA 1
ATOM 5253 C C . ALA B 1 309 ? 8.578 35.719 -7.148 1 95.25 309 ALA B C 1
ATOM 5255 O O . ALA B 1 309 ? 9.305 35.344 -8.062 1 95.25 309 ALA B O 1
ATOM 5256 N N . ALA B 1 310 ? 9 36.469 -6.191 1 94.06 310 ALA B N 1
ATOM 5257 C CA . ALA B 1 310 ? 10.43 36.719 -6.016 1 94.06 310 ALA B CA 1
ATOM 5258 C C . ALA B 1 310 ? 10.906 36.25 -4.648 1 94.06 310 ALA B C 1
ATOM 5260 O O . ALA B 1 310 ? 10.195 36.375 -3.65 1 94.06 310 ALA B O 1
ATOM 5261 N N . VAL B 1 311 ? 12.047 35.625 -4.699 1 95.12 311 VAL B N 1
ATOM 5262 C CA . VAL B 1 311 ? 12.68 35.188 -3.457 1 95.12 311 VAL B CA 1
ATOM 5263 C C . VAL B 1 311 ? 13.805 36.156 -3.094 1 95.12 311 VAL B C 1
ATOM 5265 O O . VAL B 1 311 ? 14.703 36.406 -3.902 1 95.12 311 VAL B O 1
ATOM 5268 N N . PHE B 1 312 ? 13.727 36.656 -1.861 1 93.12 312 PHE B N 1
ATOM 5269 C CA . PHE B 1 312 ? 14.711 37.625 -1.401 1 93.12 312 PHE B CA 1
ATOM 5270 C C . PHE B 1 312 ? 15.797 36.938 -0.575 1 93.12 312 PHE B C 1
ATOM 5272 O O . PHE B 1 312 ? 15.5 36.188 0.363 1 93.12 312 PHE B O 1
ATOM 5279 N N . SER B 1 313 ? 16.984 37.188 -0.988 1 90.75 313 SER B N 1
ATOM 5280 C CA . SER B 1 313 ? 18.141 36.719 -0.219 1 90.75 313 SER B CA 1
ATOM 5281 C C . SER B 1 313 ? 18.984 37.906 0.27 1 90.75 313 SER B C 1
ATOM 5283 O O . SER B 1 313 ? 19.031 38.969 -0.379 1 90.75 313 SER B O 1
ATOM 5285 N N . PHE B 1 314 ? 19.562 37.625 1.41 1 87.94 314 PHE B N 1
ATOM 5286 C CA . PHE B 1 314 ? 20.344 38.719 2.02 1 87.94 314 PHE B CA 1
ATOM 5287 C C . PHE B 1 314 ? 21.797 38.281 2.146 1 87.94 314 PHE B C 1
ATOM 5289 O O . PHE B 1 314 ? 22.109 37.219 2.656 1 87.94 314 PHE B O 1
ATOM 5296 N N . GLY B 1 315 ? 22.625 39.094 1.53 1 80.69 315 GLY B N 1
ATOM 5297 C CA . GLY B 1 315 ? 24.062 38.875 1.638 1 80.69 315 GLY B CA 1
ATOM 5298 C C . GLY B 1 315 ? 24.672 39.406 2.916 1 80.69 315 GLY B C 1
ATOM 5299 O O . GLY B 1 315 ? 23.969 40.031 3.723 1 80.69 315 GLY B O 1
ATOM 5300 N N . SER B 1 316 ? 25.922 39.125 3.08 1 79.94 316 SER B N 1
ATOM 5301 C CA . SER B 1 316 ? 26.656 39.562 4.254 1 79.94 316 SER B CA 1
ATOM 5302 C C . SER B 1 316 ? 26.75 41.094 4.281 1 79.94 316 SER B C 1
ATOM 5304 O O . SER B 1 316 ? 26.844 41.688 5.355 1 79.94 316 SER B O 1
ATOM 5306 N N . ASP B 1 317 ? 26.719 41.812 3.096 1 73.62 317 ASP B N 1
ATOM 5307 C CA . ASP B 1 317 ? 26.828 43.25 2.988 1 73.62 317 ASP B CA 1
ATOM 5308 C C . ASP B 1 317 ? 25.453 43.906 2.984 1 73.62 317 ASP B C 1
ATOM 5310 O O . ASP B 1 317 ? 25.281 45.031 2.486 1 73.62 317 ASP B O 1
ATOM 5314 N N . ALA B 1 318 ? 24.5 43.281 3.4 1 79.69 318 ALA B N 1
ATOM 5315 C CA . ALA B 1 318 ? 23.125 43.781 3.48 1 79.69 318 ALA B CA 1
ATOM 5316 C C . ALA B 1 318 ? 22.531 43.969 2.088 1 79.69 318 ALA B C 1
ATOM 5318 O O . ALA B 1 318 ? 21.531 44.688 1.93 1 79.69 318 ALA B O 1
ATOM 5319 N N . SER B 1 319 ? 23.219 43.375 1.141 1 87.5 319 SER B N 1
ATOM 5320 C CA . SER B 1 319 ? 22.672 43.438 -0.215 1 87.5 319 SER B CA 1
ATOM 5321 C C . SER B 1 319 ? 21.5 42.5 -0.386 1 87.5 319 SER B C 1
ATOM 5323 O O . SER B 1 319 ? 21.469 41.406 0.207 1 87.5 319 SER B O 1
ATOM 5325 N N . ILE B 1 320 ? 20.516 43.031 -1.065 1 90.12 320 ILE B N 1
ATOM 5326 C CA . ILE B 1 320 ? 19.328 42.219 -1.322 1 90.12 320 ILE B CA 1
ATOM 5327 C C . ILE B 1 320 ? 19.359 41.688 -2.752 1 90.12 320 ILE B C 1
ATOM 5329 O O . ILE B 1 320 ? 19.562 42.438 -3.701 1 90.12 320 ILE B O 1
ATOM 5333 N N . THR B 1 321 ? 19.375 40.406 -2.887 1 90.94 321 THR B N 1
ATOM 5334 C CA . THR B 1 321 ? 19.281 39.75 -4.199 1 90.94 321 THR B CA 1
ATOM 5335 C C . THR B 1 321 ? 17.922 39.125 -4.398 1 90.94 321 THR B C 1
ATOM 5337 O O . THR B 1 321 ? 17.375 38.5 -3.473 1 90.94 321 THR B O 1
ATOM 5340 N N . GLU B 1 322 ? 17.422 39.375 -5.594 1 91.69 322 GLU B N 1
ATOM 5341 C CA . GLU B 1 322 ? 16.125 38.812 -5.941 1 91.69 322 GLU B CA 1
ATOM 5342 C C . GLU B 1 322 ? 16.25 37.688 -6.969 1 91.69 322 GLU B C 1
ATOM 5344 O O . GLU B 1 322 ? 16.969 37.844 -7.969 1 91.69 322 GLU B O 1
ATOM 5349 N N . SER B 1 323 ? 15.734 36.562 -6.605 1 90.56 323 SER B N 1
ATOM 5350 C CA . SER B 1 323 ? 15.672 35.438 -7.555 1 90.56 323 SER B CA 1
ATOM 5351 C C . SER B 1 323 ? 14.234 35.094 -7.898 1 90.56 323 SER B C 1
ATOM 5353 O O . SER B 1 323 ? 13.336 35.25 -7.07 1 90.56 323 SER B O 1
ATOM 5355 N N . LYS B 1 324 ? 14.102 34.625 -9.148 1 90.56 324 LYS B N 1
ATOM 5356 C CA . LYS B 1 324 ? 12.75 34.281 -9.602 1 90.56 324 LYS B CA 1
ATOM 5357 C C . LYS B 1 324 ? 12.359 32.875 -9.172 1 90.56 324 LYS B C 1
ATOM 5359 O O . LYS B 1 324 ? 12.961 31.891 -9.617 1 90.56 324 LYS B O 1
ATOM 5364 N N . ALA B 1 325 ? 11.359 32.844 -8.211 1 92.81 325 ALA B N 1
ATOM 5365 C CA . ALA B 1 325 ? 10.75 31.594 -7.785 1 92.81 325 ALA B CA 1
ATOM 5366 C C . ALA B 1 325 ? 9.398 31.844 -7.121 1 92.81 325 ALA B C 1
ATOM 5368 O O . ALA B 1 325 ? 9.312 32.531 -6.098 1 92.81 325 ALA B O 1
ATOM 5369 N N . ASN B 1 326 ? 8.406 31.281 -7.688 1 94.38 326 ASN B N 1
ATOM 5370 C CA . ASN B 1 326 ? 7.059 31.484 -7.168 1 94.38 326 ASN B CA 1
ATOM 5371 C C . ASN B 1 326 ? 6.688 30.422 -6.133 1 94.38 326 ASN B C 1
ATOM 5373 O O . ASN B 1 326 ? 5.926 29.5 -6.426 1 94.38 326 ASN B O 1
ATOM 5377 N N . ILE B 1 327 ? 7.066 30.672 -4.965 1 96.5 327 ILE B N 1
ATOM 5378 C CA . ILE B 1 327 ? 6.902 29.703 -3.881 1 96.5 327 ILE B CA 1
ATOM 5379 C C . ILE B 1 327 ? 5.418 29.484 -3.605 1 96.5 327 ILE B C 1
ATOM 5381 O O . ILE B 1 327 ? 4.977 28.344 -3.412 1 96.5 327 ILE B O 1
ATOM 5385 N N . LEU B 1 328 ? 4.695 30.609 -3.617 1 96.94 328 LEU B N 1
ATOM 5386 C CA . LEU B 1 328 ? 3.266 30.531 -3.338 1 96.94 328 LEU B CA 1
ATOM 5387 C C . LEU B 1 328 ? 2.514 29.891 -4.5 1 96.94 328 LEU B C 1
ATOM 5389 O O . LEU B 1 328 ? 1.72 28.969 -4.301 1 96.94 328 LEU B O 1
ATOM 5393 N N . GLY B 1 329 ? 2.83 30.312 -5.684 1 96.06 329 G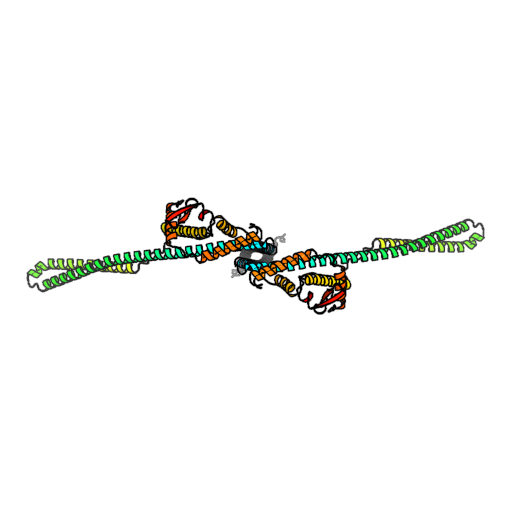LY B N 1
ATOM 5394 C CA . GLY B 1 329 ? 2.152 29.797 -6.863 1 96.06 329 GLY B CA 1
ATOM 5395 C C . GLY B 1 329 ? 2.42 28.328 -7.117 1 96.06 329 GLY B C 1
ATOM 5396 O O . GLY B 1 329 ? 1.527 27.594 -7.551 1 96.06 329 GLY B O 1
ATOM 5397 N N . GLU B 1 330 ? 3.598 27.891 -6.84 1 95.56 330 GLU B N 1
ATOM 5398 C CA . GLU B 1 330 ? 3.988 26.516 -7.074 1 95.56 330 GLU B CA 1
ATOM 5399 C C . GLU B 1 330 ? 3.713 25.641 -5.844 1 95.56 330 GLU B C 1
ATOM 5401 O O . GLU B 1 330 ? 3.965 24.438 -5.859 1 95.56 330 GLU B O 1
ATOM 5406 N N . ASN B 1 331 ? 3.27 26.188 -4.816 1 96.44 331 ASN B N 1
ATOM 5407 C CA . ASN B 1 331 ? 2.838 25.531 -3.592 1 96.44 331 ASN B CA 1
ATOM 5408 C C . ASN B 1 331 ? 3.975 24.734 -2.955 1 96.44 331 ASN B C 1
ATOM 5410 O O . ASN B 1 331 ? 3.807 23.562 -2.621 1 96.44 331 ASN B O 1
ATOM 5414 N N . TYR B 1 332 ? 5.086 25.375 -2.908 1 96.88 332 TYR B N 1
ATOM 5415 C CA . TYR B 1 332 ? 6.219 24.734 -2.244 1 96.88 332 TYR B CA 1
ATOM 5416 C C . TYR B 1 332 ? 5.875 24.375 -0.802 1 96.88 332 TYR B C 1
ATOM 5418 O O . TYR B 1 332 ? 5.316 25.203 -0.07 1 96.88 332 TYR B O 1
ATOM 5426 N N . TRP B 1 333 ? 6.164 23.125 -0.39 1 96.12 333 TRP B N 1
ATOM 5427 C CA . TRP B 1 333 ? 6.023 22.609 0.963 1 96.12 333 TRP B CA 1
ATOM 5428 C C . TRP B 1 333 ? 4.562 22.609 1.404 1 96.12 333 TRP B C 1
ATOM 5430 O O . TRP B 1 333 ? 4.27 22.641 2.602 1 96.12 333 TRP B O 1
ATOM 5440 N N . GLY B 1 334 ? 3.551 22.766 0.484 1 95.5 334 GLY B N 1
ATOM 5441 C CA . GLY B 1 334 ? 2.139 22.797 0.832 1 95.5 334 GLY B CA 1
ATOM 5442 C C . GLY B 1 334 ? 1.723 24.094 1.501 1 95.5 334 GLY B C 1
ATOM 5443 O O . GLY B 1 334 ? 0.82 24.109 2.342 1 95.5 334 GLY B O 1
ATOM 5444 N N . ILE B 1 335 ? 2.363 25.141 1.152 1 97.25 335 ILE B N 1
ATOM 5445 C CA . ILE B 1 335 ? 2.221 26.406 1.848 1 97.25 335 ILE B CA 1
ATOM 5446 C C . ILE B 1 335 ? 0.758 26.844 1.824 1 97.25 335 ILE B C 1
ATOM 5448 O O . ILE B 1 335 ? 0.28 27.484 2.766 1 97.25 335 ILE B O 1
ATOM 5452 N N . ALA B 1 336 ? 0.016 26.531 0.869 1 95.31 336 ALA B N 1
ATOM 5453 C CA . ALA B 1 336 ? -1.368 26.969 0.71 1 95.31 336 ALA B CA 1
ATOM 5454 C C . ALA B 1 336 ? -2.227 26.5 1.887 1 95.31 336 ALA B C 1
ATOM 5456 O O . ALA B 1 336 ? -3.188 27.172 2.264 1 95.31 336 ALA B O 1
ATOM 5457 N N . LYS B 1 337 ? -1.86 25.453 2.492 1 95.19 337 LYS B N 1
ATOM 5458 C CA . LYS B 1 337 ? -2.633 24.859 3.578 1 95.19 337 LYS B CA 1
ATOM 5459 C C . LYS B 1 337 ? -2.492 25.672 4.863 1 95.19 337 LYS B C 1
ATOM 5461 O O . LYS B 1 337 ? -3.336 25.594 5.754 1 95.19 337 LYS B O 1
ATOM 5466 N N . TYR B 1 338 ? -1.496 26.422 4.879 1 96.44 338 TYR B N 1
ATOM 5467 C CA . TYR B 1 338 ? -1.158 26.969 6.184 1 96.44 338 TYR B CA 1
ATOM 5468 C C . TYR B 1 338 ? -1.416 28.469 6.223 1 96.44 338 TYR B C 1
ATOM 5470 O O . TYR B 1 338 ? -1.267 29.109 7.27 1 96.44 338 TYR B O 1
ATOM 5478 N N . LEU B 1 339 ? -1.803 29 5.152 1 97.06 339 LEU B N 1
ATOM 5479 C CA . LEU B 1 339 ? -2.068 30.422 5.094 1 97.06 339 LEU B CA 1
ATOM 5480 C C . LEU B 1 339 ? -3.379 30.766 5.797 1 97.06 339 LEU B C 1
ATOM 5482 O O . LEU B 1 339 ? -4.293 29.938 5.852 1 97.06 339 LEU B O 1
ATOM 5486 N N . SER B 1 340 ? -3.365 31.906 6.266 1 93.88 340 SER B N 1
ATOM 5487 C CA . SER B 1 340 ? -4.586 32.406 6.895 1 93.88 340 SER B CA 1
ATOM 5488 C C . SER B 1 340 ? -5.551 32.969 5.859 1 93.88 340 SER B C 1
ATOM 5490 O O . SER B 1 340 ? -5.152 33.75 5.004 1 93.88 340 SER B O 1
ATOM 5492 N N . ARG B 1 341 ? -6.836 32.531 5.977 1 89.69 341 ARG B N 1
ATOM 5493 C CA . ARG B 1 341 ? -7.848 33 5.035 1 89.69 341 ARG B CA 1
ATOM 5494 C C . ARG B 1 341 ? -8.984 33.719 5.754 1 89.69 341 ARG B C 1
ATOM 5496 O O . ARG B 1 341 ? -9.25 33.438 6.93 1 89.69 341 ARG B O 1
#

Foldseek 3Di:
DPPPPPDDPPPVVVVVVVVVVVVVVVVVVVVVVVVVVVVVVVVVVVVVVVVVVVVVVVVQVVVLVVLCVDPFRVLVLVLLVLLLVLLLVLLVVLQVLLVVLQVVVLVVVVVVQVVVLVVVLVVVLVVLVVVLVVLVVVLVVLVVVLVVLVVVLVPDDDPVNVVCVVVSVVVNVVSVVVSVVSVVVNVVSVVVNVVSVPDDGDDSPGDALVSLLLSLLLSVLSLLVSCCLLVDNVSLVSSQCSNVDRRPPDGQDGNVSSVVSSVSSVVSVVVVVPDPDCPVVSNVSSVVQVVQFDPPDPNDSHGDQVSNQWRWDQDPVRDIDIDGHRCPVSCRSVSVVSGDD/DPPPPPDDPPPVVVVVVVVVVVVVVVVVVVVVVVVVVVVVVVVVVVVVVVVVVVVVVVVQVVVLVVLCVDPFRNLVLVLLVLLLVLLLVLLVVLQVLLVVLQVVVLVVVVVVQVVVLVVVLVVVLVVLVVVLVVLVVVLVVLVVVLVVLVVVLVPDDDPVNVVCVVVSVVVNVVSVVVSVVSVVVNVVSVVVNVVSVPDDGDDSPGDALVSLLLSLLLSVLSLLVSCCLLVDNVSLVSSQCSNVDGRPPDGQDGNVSSVVSSVSSVVSVVVVVPDDDDPVSSNVSSVVQVVQFDPPDPNDSDGDQVSNQWRWDQDPVRDIDIDGHRCPVSCRSVSVVSGDD

Sequence (682 aa):
MLAGLFGSAPDQSHDSEKLLHLYWNRAELKKEFAGLRKEQFRLRDLVKQQEGATARLQQKLEHLENLLIDPEWASNAVTFYQLRGLALRCERKLARFAEQLKQQREQKQHNQLLVSWNDERMRERRIIERKLAGVRETVTELGAALKAEKAKLVRMKGFLKVFRRRTVTAILEKTSNQIAELQQQELELLDKLQQLKDRRPPENHGLDIATKRSINFMIISYAQQLFLHFGDSDFAALAKEANDKSVGGIKYGNDTDCQHLLRRIQKHVAIMDRSNDVAAVLQKRSQLIGEKAVFRSDDDAVPVATSVAAVFSFGSDASITESKANILGENYWGIAKYLSRMLAGLFGSAPDQSHDSEKLLHLYWNRAELKKEFAGLRKEQFRLRDLVKQQEGATARLQQKLEHLEN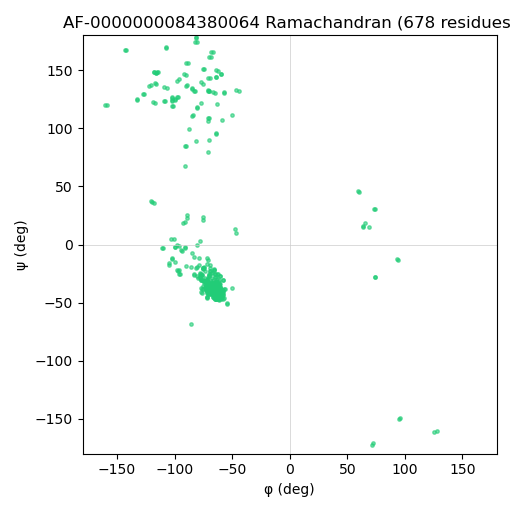LLIDPEWASNAVTFYQLRGLALRCERKLARFAEQLKQQREQKQHNQLLVSWNDERMRERRIIERKLAGVRETVTELGAALKAEKAKLVRMKGFLKVFRRRTVTAILEKTSNQIAELQQQELELLDKLQQLKDRRPPENHGLDIATKRSINFMIISYAQQLFLHFGDSDFAALAKEANDKSVGGIKYGNDTDCQHLLRRIQKHVAIMDRSNDVAAVLQKRSQLIGEKAVFRSDDDAVPVATSVAAVFSFGSDASITESKANILGENYWGIAKYLSR

pLDDT: mean 87.2, std 12.72, range [22.58, 98.12]

Nearest PDB structures (foldseek):
  4ilo-assembly1_A  TM=5.343E-01  e=2.755E-02  Chlamydia trachomatis L2/434/Bu
  5nnv-assembly4_D  TM=4.071E-01  e=6.013E-01  Bacillus subtilis subsp. subtilis str. 168
  8wjo-assembly1_A  TM=3.602E-01  e=6.675E-01  Saccharomyces cerevisiae S288C
  2d1l-assembly1_A  TM=3.451E-01  e=1.802E+00  Mus musculus
  7zcg-assembly1_A  TM=3.059E-01  e=3.201E+00  Homo sapiens

Secondary structure (DSSP, 8-state):
---TT----HHHHHHHHHHHHHHHHHHHHHHHHHHHHHHHHHHHHHHHHHHHHHHHHHHHHHHHHHHHHSHHHHHHHHHHHHHHHHHHHHHHHHHHHHHHHHHHHHHHHHHHHHHHHHHHHHHHHHHHHHHHHHHHHHHHHHHHHHHHHHHHHHH--SHHHHHHHHHHHHHHHHHHHHHHHHHHHHHHHHHHHHHHHHPPPPP-----HHHHHHHHHHHHHHHHHHHHTTS-HHHHHHHHHHHHS-TTS----SHHHHHHHHHHHHHHHHHHHH----HHHHHHHHHHHHHH---SSTT--SPPGGGG-EEEEE-TTS-EEEEE--TTTTTGGGGGGTS--/-GGGG----HHHHHHHHHHHHHHHHHHHHHHHHHHHHHHHHHHHHHHHHHHHHHHHHHHHHHHHHHHHHSHHHHHHHHHHHHHHHHHHHHHHHHHHHHHHHHHHHHHHHHHHHHHHHHHHHHHHHHHHHHHHHHHHHHHHHHHHHHHHHHHHHHH--SHHHHHHHHHHHHHHHHHHHHHHHHHHHHHHHHHHHHHHHTPPPPP-----HHHHHHHHHHHHHHHHHHHHTTS-HHHHHHHHHHHHS-TTS----SHHHHHHHHHHHHHHHHHHHH----HHHHHHHHHHHHHH---SSTT--SPPGGGG-EEEEE-TTS-EEEEE--TTTTTGGGGGGGS--

Organism: NCBI:txid1548547